Protein AF-0000000084339084 (afdb_homodimer)

pLDDT: mean 93.87, std 9.58, range [22.27, 98.81]

Nearest PDB structures (foldseek):
  3vgl-assembly1_A  TM=8.978E-01  e=2.392E-38  Streptomyces griseus subsp. griseus NBRC 13350
  3vov-assembly1_B  TM=8.799E-01  e=1.627E-32  Thermus thermophilus HB8
  3vov-assembly1_C  TM=9.005E-01  e=4.312E-31  Thermus thermophilus HB8
  3vov-assembly1_D  TM=8.771E-01  e=3.833E-30  Thermus thermophilus HB8
  3eo3-assembly3_A  TM=8.475E-01  e=2.104E-26  Homo sapiens

InterPro domains:
  IPR000600 ROK family [PF00480] (12-317)
  IPR000600 ROK family [PTHR18964] (9-315)
  IPR043129 ATPase, nucleotide binding domain [SSF53067] (11-317)
  IPR049874 ROK, conserved site [PS01125] (138-165)

Secondary structure (DSSP, 8-state):
---------EEEEEEE-SSEEEEEEEETT--EEEEEEEEPPSS--HHHHHHHHHHHHHHHHHH-TT--EEEEEESSEEETTTTEEEE-TTS--EEEEHHHHHHHHHSS-EEEEEHHHHHHHHHHHHSS--SSEEEEEESSSEEEEEEETTEEE--SSS----GGGSBS-TTSPBPTTS-BSBHHHHHSHHHHHHHHHHHHHH-TTSHHHHHHHHHSS--HHHHHHHHHTT-HHHHHHHHHHHHHHHHHHHHHHHHH--SEEEEESGGGGGTHHHHHHHHHHHHHT-SSHHHH----EEE-SSGGGHHHHHHHHHHHH--/---------EEEEEEE-SSEEEEEEEETT--EEEEEEEEPPSS--HHHHHHHHHHHHHHHHHH-TT--EEEEEESSEEETTTTEEEE-TTS--EEEEHHHHHHHHHSS-EEEEEHHHHHHHHHHHHSS--SSEEEEEESSSEEEEEEETTEEE--SSS----GGGSBS-TTSPBPTTS-BSBHHHHHSHHHHHHHHHHHHHH-TTSHHHHHHHHHSS--HHHHHHHHHTT-HHHHHHHHHHHHHHHHHHHHHHHHH--SEEEEESGGGGGTHHHHHHHHHHHHHT-SSHHHH----EEE-SSGGGHHHHHHHHHHHH--

Solvent-accessible surface area (backbone atoms only — not comparable to full-atom values): 30555 Å² total; per-residue (Å²): 132,79,73,78,75,76,69,78,59,32,12,34,2,28,24,44,49,86,62,39,31,38,35,25,37,21,35,83,83,60,50,73,77,45,74,51,73,45,74,37,56,90,74,44,32,61,68,56,47,47,52,52,50,49,50,51,50,51,56,50,35,71,77,38,71,75,50,59,24,31,8,32,6,30,68,48,39,23,34,42,83,68,10,24,36,46,35,31,97,92,46,66,41,57,66,35,52,51,23,58,52,51,22,70,72,67,74,35,58,52,39,36,41,28,25,36,40,19,23,31,46,29,41,37,72,70,41,72,83,37,48,29,31,36,30,37,29,27,28,71,44,36,41,26,12,38,29,53,82,74,33,76,52,31,43,85,47,24,64,20,35,39,54,23,50,24,42,38,20,73,85,44,52,72,25,97,85,72,34,39,8,20,36,22,37,50,36,11,34,51,26,44,11,51,54,45,41,54,49,17,68,78,34,64,84,35,67,54,25,48,51,13,62,75,69,72,54,56,36,39,65,43,39,54,53,30,36,76,71,66,34,63,68,37,46,50,52,33,39,53,29,10,30,44,41,5,43,50,48,14,23,51,42,25,33,45,41,36,66,29,37,31,33,28,44,70,56,46,78,58,39,59,55,33,50,46,35,14,52,54,30,20,59,64,44,37,66,59,40,86,80,69,48,72,60,50,76,43,74,50,85,52,60,90,48,18,25,23,42,8,7,10,50,53,25,70,65,58,132,132,80,72,79,74,77,70,78,59,32,12,33,2,28,2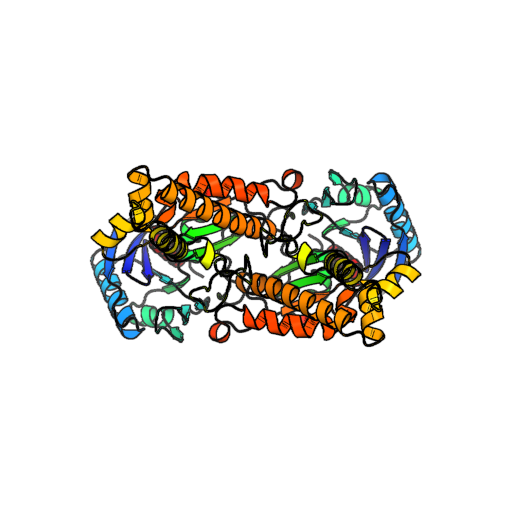3,43,49,86,61,38,31,36,36,27,36,22,34,84,84,61,49,73,77,46,74,50,74,44,74,37,56,88,73,45,33,60,68,58,48,47,53,51,51,50,50,50,48,50,57,49,33,72,77,39,72,76,48,60,22,30,8,32,6,30,67,48,39,22,33,43,83,68,10,24,35,46,37,28,95,93,46,65,40,56,66,34,52,52,24,60,52,48,23,70,72,68,74,35,59,52,38,38,41,28,25,36,41,20,23,31,46,29,41,37,72,69,41,72,83,39,46,28,30,36,28,38,28,27,26,71,43,37,41,24,11,38,30,54,80,76,33,76,52,31,44,85,48,25,64,19,35,40,54,23,49,25,40,39,22,73,85,43,52,70,25,96,84,71,35,39,10,19,38,22,36,49,37,11,34,50,26,46,10,52,54,45,42,53,51,17,68,77,33,63,83,36,66,55,26,47,51,12,61,75,70,71,54,56,37,40,64,42,38,54,52,30,37,75,71,66,34,63,68,37,46,50,51,33,38,54,30,9,30,44,41,6,43,51,49,15,24,52,41,27,32,44,41,38,68,30,36,32,35,29,43,70,56,46,77,57,40,60,56,34,50,46,34,14,52,54,29,20,58,65,45,38,66,59,40,87,78,69,48,74,60,49,77,42,73,49,85,53,60,90,48,18,25,23,41,9,6,9,50,53,25,69,65,59,132

Foldseek 3Di:
DPPPPPPFAWAKFWEADPFKIKIFIAGLLLDTDDMDMDTQDPQNELVRVLVVVLVRVVVRCVVPVRHAWYFYAYAAQAWPFQRFRDDHLPHDYHRRRNQVVVCVSPVHHYGYAHLQALLVLLCCPNNPPWQWEKEWEAEQFIAIWTHHRSHTDQPPTNRDRRLQADAPDQVAPADSVGGHRGLRCFQHQQVLQVVLVVVCVVPVPDQQNVLCVVVVGRTSVSLVVCVVVPGVVSLVSLLRNLLSLLLSVQVVCQVRVTQAYEYAYDCCVVPCSRPVSSVVNVVVSHDPCVVSNGHYYYYGDQHPCSRRSSRGNVTVVPD/DPPPPPPFAWAKFWEADPFKIKIFIAGLLLDTDDIDMDTQDPQNELVSVLVVVLVRVVVRCVVPVRHAWYFYAYAAQAWPFQRFRDDHLPHDYHRRRNQVVVCVSPVHHYGYAHLQALLVLLCCPNNPPWQWEKEWEAEQFIAIWTHHRSHTDQPPTNRDRRLQADAPDQVAPADSVGGHRGLRCFQHQQVLQVVLVVVCVVPVPDQQNVLCVVVVGRTSVSLVVCVVVPGPSSLVSLLRNLLSLLLSVQVVCQVRVTQAYEYAYDCCVVPCSRPVSSVVNVVVSHDPCVVSNGHYYYYGDQHPCSRRSSRGNVTVVPD

Structure (mmCIF, N/CA/C/O backbone):
data_AF-0000000084339084-model_v1
#
loop_
_entity.id
_entity.type
_entity.pdbx_description
1 polymer Glucokinase
#
loop_
_atom_site.group_PDB
_atom_site.id
_atom_site.type_symbol
_atom_site.label_atom_id
_atom_site.label_alt_id
_atom_site.label_comp_id
_atom_site.label_asym_id
_atom_site.label_entity_id
_atom_site.label_seq_id
_atom_site.pdbx_PDB_ins_code
_atom_site.Cartn_x
_atom_site.Cartn_y
_atom_site.Cartn_z
_atom_site.occupancy
_atom_site.B_iso_or_equiv
_atom_site.auth_seq_id
_atom_site.auth_comp_id
_atom_site.auth_asym_id
_atom_site.auth_atom_id
_atom_site.pdbx_PDB_model_num
ATOM 1 N N . MET A 1 1 ? 46.062 -20.516 -27.281 1 22.52 1 MET A N 1
ATOM 2 C CA . MET A 1 1 ? 44.844 -21.203 -26.812 1 22.52 1 MET A CA 1
ATOM 3 C C . MET A 1 1 ? 43.875 -20.203 -26.203 1 22.52 1 MET A C 1
ATOM 5 O O . MET A 1 1 ? 44.125 -19.656 -25.141 1 22.52 1 MET A O 1
ATOM 9 N N . ALA A 1 2 ? 43.25 -19.312 -26.969 1 34.19 2 ALA A N 1
ATOM 10 C CA . ALA A 1 2 ? 42.188 -18.375 -26.656 1 34.19 2 ALA A CA 1
ATOM 11 C C . ALA A 1 2 ? 41.125 -19.031 -25.75 1 34.19 2 ALA A C 1
ATOM 13 O O . ALA A 1 2 ? 40.719 -20.156 -26 1 34.19 2 ALA A O 1
ATOM 14 N N . GLY A 1 3 ? 41.125 -18.734 -24.516 1 35.19 3 GLY A N 1
ATOM 15 C CA . GLY A 1 3 ? 40.25 -19.266 -23.469 1 35.19 3 GLY A CA 1
ATOM 16 C C . GLY A 1 3 ? 38.844 -19.547 -23.938 1 35.19 3 GLY A C 1
ATOM 17 O O . GLY A 1 3 ? 38.25 -18.75 -24.672 1 35.19 3 GLY A O 1
ATOM 18 N N . ALA A 1 4 ? 38.375 -20.766 -24.078 1 39.09 4 ALA A N 1
ATOM 19 C CA . ALA A 1 4 ? 37 -21.094 -24.484 1 39.09 4 ALA A CA 1
ATOM 20 C C . ALA A 1 4 ? 36 -20.125 -23.875 1 39.09 4 ALA A C 1
ATOM 22 O O . ALA A 1 4 ? 36 -19.891 -22.656 1 39.09 4 ALA A O 1
ATOM 23 N N . ALA A 1 5 ? 35.438 -19.156 -24.484 1 48.81 5 ALA A N 1
ATOM 24 C CA . ALA A 1 5 ? 34.469 -18.141 -24.141 1 48.81 5 ALA A CA 1
ATOM 25 C C . ALA A 1 5 ? 33.375 -18.703 -23.234 1 48.81 5 ALA A C 1
ATOM 27 O O . ALA A 1 5 ? 32.656 -19.625 -23.625 1 48.81 5 ALA A O 1
ATOM 28 N N . ALA A 1 6 ? 33.5 -18.875 -21.938 1 58.94 6 ALA A N 1
ATOM 29 C CA . ALA A 1 6 ? 32.562 -19.375 -20.938 1 58.94 6 ALA A CA 1
ATOM 30 C C . ALA A 1 6 ? 31.125 -19.062 -21.344 1 58.94 6 ALA A C 1
ATOM 32 O O . ALA A 1 6 ? 30.828 -17.953 -21.766 1 58.94 6 ALA A O 1
ATOM 33 N N . GLY A 1 7 ? 30.328 -20.141 -21.875 1 73.69 7 GLY A N 1
ATOM 34 C CA . GLY A 1 7 ? 28.922 -19.953 -22.219 1 73.69 7 GLY A CA 1
ATOM 35 C C . GLY A 1 7 ? 28.188 -19.094 -21.219 1 73.69 7 GLY A C 1
ATOM 36 O O . GLY A 1 7 ? 28.75 -18.688 -20.188 1 73.69 7 GLY A O 1
ATOM 37 N N . PRO A 1 8 ? 26.922 -18.609 -21.578 1 86.81 8 PRO A N 1
ATOM 38 C CA . PRO A 1 8 ? 26.156 -17.812 -20.625 1 86.81 8 PRO A CA 1
ATOM 39 C C . PRO A 1 8 ? 25.938 -18.516 -19.297 1 86.81 8 PRO A C 1
ATOM 41 O O . PRO A 1 8 ? 25.812 -19.75 -19.25 1 86.81 8 PRO A O 1
ATOM 44 N N . ARG A 1 9 ? 26.109 -17.766 -18.281 1 94.88 9 ARG A N 1
ATOM 45 C CA . ARG A 1 9 ? 25.828 -18.328 -16.969 1 94.88 9 ARG A CA 1
ATOM 46 C C . ARG A 1 9 ? 24.391 -18.859 -16.891 1 94.88 9 ARG A C 1
ATOM 48 O O . ARG A 1 9 ? 23.469 -18.25 -17.453 1 94.88 9 ARG A O 1
ATOM 55 N N . THR A 1 10 ? 24.25 -20.016 -16.328 1 98.12 10 THR A N 1
ATOM 56 C CA . THR A 1 10 ? 22.938 -20.641 -16.203 1 98.12 10 THR A CA 1
ATOM 57 C C . THR A 1 10 ? 22.641 -20.984 -14.75 1 98.12 10 THR A C 1
ATOM 59 O O . THR A 1 10 ? 23.562 -21.203 -13.961 1 98.12 10 THR A O 1
ATOM 62 N N . ALA A 1 11 ? 21.359 -20.969 -14.414 1 98.69 11 ALA A N 1
ATOM 63 C CA . ALA A 1 11 ? 20.875 -21.359 -13.102 1 98.69 11 ALA A CA 1
ATOM 64 C C . ALA A 1 11 ? 19.594 -22.188 -13.211 1 98.69 11 ALA A C 1
ATOM 66 O O . ALA A 1 11 ? 18.938 -22.188 -14.25 1 98.69 11 ALA A O 1
ATOM 67 N N . ILE A 1 12 ? 19.344 -22.953 -12.219 1 98.75 12 ILE A N 1
ATOM 68 C CA . ILE A 1 12 ? 18.047 -23.625 -12.086 1 98.75 12 ILE A CA 1
ATOM 69 C C . ILE A 1 12 ? 17.078 -22.734 -11.328 1 98.75 12 ILE A C 1
ATOM 71 O O . ILE A 1 12 ? 17.406 -22.234 -10.25 1 98.75 12 ILE A O 1
ATOM 75 N N . GLY A 1 13 ? 15.961 -22.406 -11.953 1 98.75 13 GLY A N 1
ATOM 76 C CA . GLY A 1 13 ? 14.836 -21.781 -11.266 1 98.75 13 GLY A CA 1
ATOM 77 C C . GLY A 1 13 ? 13.742 -22.766 -10.898 1 98.75 13 GLY A C 1
ATOM 78 O O . GLY A 1 13 ? 13.258 -23.516 -11.75 1 98.75 13 GLY A O 1
ATOM 79 N N . LEU A 1 14 ? 13.398 -22.781 -9.609 1 98.5 14 LEU A N 1
ATOM 80 C CA . LEU A 1 14 ? 12.344 -23.656 -9.102 1 98.5 14 LEU A CA 1
ATOM 81 C C . LEU A 1 14 ? 11.125 -22.844 -8.688 1 98.5 14 LEU A C 1
ATOM 83 O O . LEU A 1 14 ? 11.25 -21.844 -7.98 1 98.5 14 LEU A O 1
ATOM 87 N N . ASP A 1 15 ? 10 -23.156 -9.133 1 96.69 15 ASP A N 1
ATOM 88 C CA . ASP A 1 15 ? 8.703 -22.594 -8.758 1 96.69 15 ASP A CA 1
ATOM 89 C C . ASP A 1 15 ? 7.906 -23.578 -7.902 1 96.69 15 ASP A C 1
ATOM 91 O O . ASP A 1 15 ? 7.367 -24.562 -8.422 1 96.69 15 ASP A O 1
ATOM 95 N N . VAL A 1 16 ? 7.852 -23.281 -6.656 1 92.88 16 VAL A N 1
ATOM 96 C CA . VAL A 1 16 ? 7.195 -24.172 -5.699 1 92.88 16 VAL A CA 1
ATOM 97 C C . VAL A 1 16 ? 5.762 -23.703 -5.457 1 92.88 16 VAL A C 1
ATOM 99 O O . VAL A 1 16 ? 5.516 -22.859 -4.594 1 92.88 16 VAL A O 1
ATOM 102 N N . GLY A 1 17 ? 4.84 -24.281 -6.203 1 83.94 17 GLY A N 1
ATOM 103 C CA . GLY A 1 17 ? 3.432 -23.953 -6.051 1 83.94 17 GLY A CA 1
ATOM 104 C C . GLY A 1 17 ? 2.684 -24.922 -5.156 1 83.94 17 GLY A C 1
ATOM 105 O O . GLY A 1 17 ? 3.268 -25.875 -4.645 1 83.94 17 GLY A O 1
ATOM 106 N N . GLY A 1 18 ? 1.461 -24.641 -4.934 1 76.5 18 GLY A N 1
ATOM 107 C CA . GLY A 1 18 ? 0.622 -25.5 -4.113 1 76.5 18 GLY A CA 1
ATOM 108 C C . GLY A 1 18 ? 0.282 -26.812 -4.785 1 76.5 18 GLY A C 1
ATOM 109 O O . GLY A 1 18 ? 0.218 -27.859 -4.125 1 76.5 18 GLY A O 1
ATOM 110 N N . THR A 1 19 ? 0.171 -26.781 -6.086 1 75.81 19 THR A N 1
ATOM 111 C CA . THR A 1 19 ? -0.306 -27.953 -6.809 1 75.81 19 THR A CA 1
ATOM 112 C C . THR A 1 19 ? 0.83 -28.609 -7.594 1 75.81 19 THR A C 1
ATOM 114 O O . THR A 1 19 ? 0.907 -29.828 -7.68 1 75.81 19 THR A O 1
ATOM 117 N N . LYS A 1 20 ? 1.66 -27.828 -8.125 1 86.75 20 LYS A N 1
ATOM 118 C CA . LYS A 1 20 ? 2.762 -28.344 -8.93 1 86.75 20 LYS A CA 1
ATOM 119 C C . LYS A 1 20 ? 4.07 -27.641 -8.586 1 86.75 20 LYS A C 1
ATOM 121 O O . LYS A 1 20 ? 4.062 -26.5 -8.102 1 86.75 20 LYS A O 1
ATOM 126 N N . ILE A 1 21 ? 5.078 -28.344 -8.836 1 93.75 21 ILE A N 1
ATOM 127 C CA . ILE A 1 21 ? 6.434 -27.812 -8.711 1 93.75 21 ILE A CA 1
ATOM 128 C C . ILE A 1 21 ? 7.145 -27.906 -10.062 1 93.75 21 ILE A C 1
ATOM 130 O O . ILE A 1 21 ? 7.141 -28.969 -10.695 1 93.75 21 ILE A O 1
ATOM 134 N N . ALA A 1 22 ? 7.641 -26.75 -10.5 1 96.69 22 ALA A N 1
ATOM 135 C CA . ALA A 1 22 ? 8.32 -26.719 -11.789 1 96.69 22 ALA A CA 1
ATOM 136 C C . ALA A 1 22 ? 9.758 -26.234 -11.641 1 96.69 22 ALA A C 1
ATOM 138 O O . ALA A 1 22 ? 10.062 -25.406 -10.773 1 96.69 22 ALA A O 1
ATOM 139 N N . GLY A 1 23 ? 10.609 -26.797 -12.438 1 98.19 23 GLY A N 1
ATOM 140 C CA . GLY A 1 23 ? 12 -26.375 -12.539 1 98.19 23 GLY A CA 1
ATOM 141 C C . GLY A 1 23 ? 12.453 -26.125 -13.961 1 98.19 23 GLY A C 1
ATOM 142 O O . GLY A 1 23 ? 11.961 -26.781 -14.898 1 98.19 23 GLY A O 1
ATOM 143 N N . ALA A 1 24 ? 13.398 -25.203 -14.07 1 98.69 24 ALA A N 1
ATOM 144 C CA . ALA A 1 24 ? 13.938 -24.906 -15.398 1 98.69 24 ALA A CA 1
ATOM 145 C C . ALA A 1 24 ? 15.398 -24.484 -15.32 1 98.69 24 ALA A C 1
ATOM 147 O O . ALA A 1 24 ? 15.82 -23.891 -14.32 1 98.69 24 ALA A O 1
ATOM 148 N N . VAL A 1 25 ? 16.125 -24.891 -16.312 1 98.75 25 VAL A N 1
ATOM 149 C CA . VAL A 1 25 ? 17.438 -24.281 -16.531 1 98.75 25 VAL A CA 1
ATOM 150 C C . VAL A 1 25 ? 17.281 -23.016 -17.359 1 98.75 25 VAL A C 1
ATOM 152 O O . VAL A 1 25 ? 16.719 -23.047 -18.453 1 98.75 25 VAL A O 1
ATOM 155 N N . VAL A 1 26 ? 17.734 -21.938 -16.766 1 98.5 26 VAL A N 1
ATOM 156 C CA . VAL A 1 26 ? 17.547 -20.641 -17.406 1 98.5 26 VAL A CA 1
ATOM 157 C C . VAL A 1 26 ? 18.906 -19.938 -17.531 1 98.5 26 VAL A C 1
ATOM 159 O O . VAL A 1 26 ? 19.703 -19.953 -16.609 1 98.5 26 VAL A O 1
ATOM 162 N N . ASP A 1 27 ? 19.156 -19.312 -18.656 1 97.69 27 ASP A N 1
ATOM 163 C CA . ASP A 1 27 ? 20.391 -18.547 -18.797 1 97.69 27 ASP A CA 1
ATOM 164 C C . ASP A 1 27 ? 20.188 -17.078 -18.391 1 97.69 27 ASP A C 1
ATOM 166 O O . ASP A 1 27 ? 19.094 -16.688 -18 1 97.69 27 ASP A O 1
ATOM 170 N N . GLU A 1 28 ? 21.219 -16.266 -18.469 1 95.12 28 GLU A N 1
ATOM 171 C CA . GLU A 1 28 ? 21.219 -14.906 -17.953 1 95.12 28 GLU A CA 1
ATOM 172 C C . GLU A 1 28 ? 20.297 -14.008 -18.766 1 95.12 28 GLU A C 1
ATOM 174 O O . GLU A 1 28 ? 19.953 -12.898 -18.344 1 95.12 28 GLU A O 1
ATOM 179 N N . ASN A 1 29 ? 19.844 -14.492 -19.953 1 94.94 29 ASN A N 1
ATOM 180 C CA . ASN A 1 29 ? 18.953 -13.727 -20.797 1 94.94 29 ASN A CA 1
ATOM 181 C C . ASN A 1 29 ? 17.5 -14.164 -20.625 1 94.94 29 ASN A C 1
ATOM 183 O O . ASN A 1 29 ? 16.594 -13.641 -21.281 1 94.94 29 ASN A O 1
ATOM 187 N N . GLY A 1 30 ? 17.266 -15.133 -19.766 1 96.31 30 GLY A N 1
ATOM 188 C CA . GLY A 1 30 ? 15.922 -15.594 -19.484 1 96.31 30 GLY A CA 1
ATOM 189 C C . GLY A 1 30 ? 15.469 -16.719 -20.391 1 96.31 30 GLY A C 1
ATOM 190 O O . GLY A 1 30 ? 14.305 -17.125 -20.359 1 96.31 30 GLY A O 1
ATOM 191 N N . THR A 1 31 ? 16.406 -17.188 -21.172 1 97 31 THR A N 1
ATOM 192 C CA . THR A 1 31 ? 16.078 -18.281 -22.078 1 97 31 THR A CA 1
ATOM 193 C C . THR A 1 31 ? 15.953 -19.594 -21.312 1 97 31 THR A C 1
ATOM 195 O O . THR A 1 31 ? 16.875 -19.984 -20.594 1 97 31 THR A O 1
ATOM 198 N N . VAL A 1 32 ? 14.906 -20.281 -21.5 1 98 32 VAL A N 1
ATOM 199 C CA . VAL A 1 32 ? 14.695 -21.594 -20.875 1 98 32 VAL A CA 1
ATOM 200 C C . VAL A 1 32 ? 15.344 -22.672 -21.734 1 98 32 VAL A C 1
ATOM 202 O O . VAL A 1 32 ? 15 -22.844 -22.906 1 98 32 VAL A O 1
ATOM 205 N N . LEU A 1 33 ? 16.203 -23.406 -21.141 1 98.06 33 LEU A N 1
ATOM 206 C CA . LEU A 1 33 ? 16.969 -24.422 -21.859 1 98.06 33 LEU A CA 1
ATOM 207 C C . LEU A 1 33 ? 16.406 -25.812 -21.625 1 98.06 33 LEU A C 1
ATOM 209 O O . LEU A 1 33 ? 16.547 -26.703 -22.469 1 98.06 33 LEU A O 1
ATOM 213 N N . ALA A 1 34 ? 15.859 -26.016 -20.531 1 98.31 34 ALA A N 1
ATOM 214 C CA . ALA A 1 34 ? 15.227 -27.266 -20.125 1 98.31 34 ALA A CA 1
ATOM 215 C C . ALA A 1 34 ? 14.188 -27.016 -19.031 1 98.31 34 ALA A C 1
ATOM 217 O O . ALA A 1 34 ? 14.297 -26.047 -18.266 1 98.31 34 ALA A O 1
ATOM 218 N N . GLU A 1 35 ? 13.211 -27.797 -18.969 1 97.81 35 GLU A N 1
ATOM 219 C CA . GLU A 1 35 ? 12.156 -27.656 -17.969 1 97.81 35 GLU A CA 1
ATOM 220 C C . GLU A 1 35 ? 11.633 -29.031 -17.531 1 97.81 35 GLU A C 1
ATOM 222 O O . GLU A 1 35 ? 11.602 -29.969 -18.312 1 97.81 35 GLU A O 1
ATOM 227 N N . ARG A 1 36 ? 11.289 -29.109 -16.297 1 97.19 36 ARG A N 1
ATOM 228 C CA . ARG A 1 36 ? 10.664 -30.281 -15.695 1 97.19 36 ARG A CA 1
ATOM 229 C C . ARG A 1 36 ? 9.578 -29.875 -14.703 1 97.19 36 ARG A C 1
ATOM 231 O O . ARG A 1 36 ? 9.68 -28.812 -14.062 1 97.19 36 ARG A O 1
ATOM 238 N N . THR A 1 37 ? 8.547 -30.688 -14.617 1 95.94 37 THR A N 1
ATOM 239 C CA . THR A 1 37 ? 7.465 -30.438 -13.672 1 95.94 37 THR A CA 1
ATOM 240 C C . THR A 1 37 ? 7.086 -31.703 -12.922 1 95.94 37 THR A C 1
ATOM 242 O O . THR A 1 37 ? 7.09 -32.781 -13.5 1 95.94 37 THR A O 1
ATOM 245 N N . GLU A 1 38 ? 6.785 -31.562 -11.719 1 94.06 38 GLU A N 1
ATOM 246 C CA . GLU A 1 38 ? 6.289 -32.625 -10.859 1 94.06 38 GLU A CA 1
ATOM 247 C C . GLU A 1 38 ? 5.098 -32.156 -10.023 1 94.06 38 GLU A C 1
ATOM 249 O O . GLU A 1 38 ? 4.996 -30.984 -9.68 1 94.06 38 GLU A O 1
ATOM 254 N N . PRO A 1 39 ? 4.191 -33.125 -9.727 1 89.06 39 PRO A N 1
ATOM 255 C CA . PRO A 1 39 ? 3.105 -32.719 -8.82 1 89.06 39 PRO A CA 1
ATOM 256 C C . PRO A 1 39 ? 3.594 -32.438 -7.402 1 89.06 39 PRO A C 1
ATOM 258 O O . PRO A 1 39 ? 4.52 -33.094 -6.914 1 89.06 39 PRO A O 1
ATOM 261 N N . THR A 1 40 ? 3.029 -31.375 -6.855 1 83.38 40 THR A N 1
ATOM 262 C CA . THR A 1 40 ? 3.283 -31.188 -5.43 1 83.38 40 THR A CA 1
ATOM 263 C C . THR A 1 40 ? 2.701 -32.344 -4.617 1 83.38 40 THR A C 1
ATOM 265 O O . THR A 1 40 ? 1.562 -32.75 -4.844 1 83.38 40 THR A O 1
ATOM 268 N N . PRO A 1 41 ? 3.471 -32.875 -3.742 1 81.81 41 PRO A N 1
ATOM 269 C CA . PRO A 1 41 ? 2.961 -34 -2.949 1 81.81 41 PRO A CA 1
ATOM 270 C C . PRO A 1 41 ? 1.726 -33.625 -2.131 1 81.81 41 PRO A C 1
ATOM 272 O O . PRO A 1 41 ? 1.571 -32.469 -1.725 1 81.81 41 PRO A O 1
ATOM 275 N N . ALA A 1 42 ? 0.798 -34.594 -1.951 1 72.38 42 ALA A N 1
ATOM 276 C CA . ALA A 1 42 ? -0.447 -34.406 -1.21 1 72.38 42 ALA A CA 1
ATOM 277 C C . ALA A 1 42 ? -0.171 -34 0.231 1 72.38 42 ALA A C 1
ATOM 279 O O . ALA A 1 42 ? -0.838 -33.125 0.764 1 72.38 42 ALA A O 1
ATOM 280 N N . GLU A 1 43 ? 0.745 -34.812 0.844 1 68.62 43 GLU A N 1
ATOM 281 C CA . GLU A 1 43 ? 1.201 -34.406 2.168 1 68.62 43 GLU A CA 1
ATOM 282 C C . GLU A 1 43 ? 2.309 -33.344 2.07 1 68.62 43 GLU A C 1
ATOM 284 O O . GLU A 1 43 ? 3.494 -33.688 2.086 1 68.62 43 GLU A O 1
ATOM 289 N N . SER A 1 44 ? 1.963 -32.125 1.738 1 65.88 44 SER A N 1
ATOM 290 C CA . SER A 1 44 ? 2.918 -31.078 1.405 1 65.88 44 SER A CA 1
ATOM 291 C C . SER A 1 44 ? 3.643 -30.578 2.648 1 65.88 44 SER A C 1
ATOM 293 O O . SER A 1 44 ? 3.322 -29.516 3.172 1 65.88 44 SER A O 1
ATOM 295 N N . ASP A 1 45 ? 4.574 -31.484 3.086 1 81.12 45 ASP A N 1
ATOM 296 C CA . ASP A 1 45 ? 5.484 -31.031 4.133 1 81.12 45 ASP A CA 1
ATOM 297 C C . ASP A 1 45 ? 6.891 -30.812 3.584 1 81.12 45 ASP A C 1
ATOM 299 O O . ASP A 1 45 ? 7.16 -31.109 2.42 1 81.12 45 ASP A O 1
ATOM 303 N N . ALA A 1 46 ? 7.711 -30.297 4.398 1 86.81 46 ALA A N 1
ATOM 304 C CA . ALA A 1 46 ? 9.047 -29.859 4.008 1 86.81 46 ALA A CA 1
ATOM 305 C C . ALA A 1 46 ? 9.875 -31.031 3.479 1 86.81 46 ALA A C 1
ATOM 307 O O . ALA A 1 46 ? 10.609 -30.875 2.496 1 86.81 46 ALA A O 1
ATOM 308 N N . VAL A 1 47 ? 9.758 -32.156 4.066 1 88.19 47 VAL A N 1
ATOM 309 C CA . VAL A 1 47 ? 10.562 -33.344 3.699 1 88.19 47 VAL A CA 1
ATOM 310 C C . VAL A 1 47 ? 10.164 -33.812 2.305 1 88.19 47 VAL A C 1
ATOM 312 O O . VAL A 1 47 ? 11.023 -34 1.437 1 88.19 47 VAL A O 1
ATOM 315 N N . ALA A 1 48 ? 8.867 -33.938 2.148 1 89.94 48 ALA A N 1
ATOM 316 C CA . ALA A 1 48 ? 8.352 -34.438 0.879 1 89.94 48 ALA A CA 1
ATOM 317 C C . ALA A 1 48 ? 8.672 -33.5 -0.264 1 89.94 48 ALA A C 1
ATOM 319 O O . ALA A 1 48 ? 9.055 -33.938 -1.354 1 89.94 48 ALA A O 1
ATOM 320 N N . VAL A 1 49 ? 8.523 -32.25 -0.046 1 91.56 49 VAL A N 1
ATOM 321 C CA . VAL A 1 49 ? 8.75 -31.281 -1.104 1 91.56 49 VAL A CA 1
ATOM 322 C C . VAL A 1 49 ? 10.25 -31.172 -1.391 1 91.56 49 VAL A C 1
ATOM 324 O O . VAL A 1 49 ? 10.656 -31.016 -2.545 1 91.56 49 VAL A O 1
ATOM 327 N N . THR A 1 50 ? 11.047 -31.297 -0.366 1 93.25 50 THR A N 1
ATOM 328 C CA . THR A 1 50 ? 12.492 -31.266 -0.562 1 93.25 50 THR A CA 1
ATOM 329 C C . THR A 1 50 ? 12.938 -32.406 -1.474 1 93.25 50 THR A C 1
ATOM 331 O O . THR A 1 50 ? 13.805 -32.219 -2.332 1 93.25 50 THR A O 1
ATOM 334 N N . ALA A 1 51 ? 12.359 -33.531 -1.256 1 93.69 51 ALA A N 1
ATOM 335 C CA . ALA A 1 51 ? 12.695 -34.656 -2.094 1 93.69 51 ALA A CA 1
ATOM 336 C C . ALA A 1 51 ? 12.352 -34.406 -3.557 1 93.69 51 ALA A C 1
ATOM 338 O O . ALA A 1 51 ? 13.094 -34.781 -4.457 1 93.69 51 ALA A O 1
ATOM 339 N N . VAL A 1 52 ? 11.227 -33.781 -3.752 1 95.12 52 VAL A N 1
ATOM 340 C CA . VAL A 1 52 ? 10.82 -33.406 -5.105 1 95.12 52 VAL A CA 1
ATOM 341 C C . VAL A 1 52 ? 11.812 -32.438 -5.703 1 95.12 52 VAL A C 1
ATOM 343 O O . VAL A 1 52 ? 12.234 -32.562 -6.852 1 95.12 52 VAL A O 1
ATOM 346 N N . LEU A 1 53 ? 12.188 -31.422 -4.918 1 96.75 53 LEU A N 1
ATOM 347 C CA . LEU A 1 53 ? 13.141 -30.422 -5.379 1 96.75 53 LEU A CA 1
ATOM 348 C C . LEU A 1 53 ? 14.477 -31.078 -5.742 1 96.75 53 LEU A C 1
ATOM 350 O O . LEU A 1 53 ? 15.062 -30.75 -6.777 1 96.75 53 LEU A O 1
ATOM 354 N N . GLU A 1 54 ? 14.883 -31.969 -4.926 1 96.38 54 GLU A N 1
ATOM 355 C CA . GLU A 1 54 ? 16.141 -32.688 -5.164 1 96.38 54 GLU A CA 1
ATOM 356 C C . GLU A 1 54 ? 16.094 -33.438 -6.48 1 96.38 54 GLU A C 1
ATOM 358 O O . GLU A 1 54 ? 17.047 -33.406 -7.262 1 96.38 54 GLU A O 1
ATOM 363 N N . ARG A 1 55 ? 15.016 -34.094 -6.688 1 96.94 55 ARG A N 1
ATOM 364 C CA . ARG A 1 55 ? 14.875 -34.875 -7.918 1 96.94 55 ARG A CA 1
ATOM 365 C C . ARG A 1 55 ? 14.906 -33.969 -9.141 1 96.94 55 ARG A C 1
ATOM 367 O O . ARG A 1 55 ? 15.578 -34.25 -10.133 1 96.94 55 ARG A O 1
ATOM 374 N N . LEU A 1 56 ? 14.18 -32.906 -9.016 1 97.94 56 LEU A N 1
ATOM 375 C CA . LEU A 1 56 ? 14.141 -31.953 -10.133 1 97.94 56 LEU A CA 1
ATOM 376 C C . LEU A 1 56 ? 15.523 -31.391 -10.422 1 97.94 56 LEU A C 1
ATOM 378 O O . LEU A 1 56 ? 15.945 -31.312 -11.578 1 97.94 56 LEU A O 1
ATOM 382 N N . ILE A 1 57 ? 16.219 -31.047 -9.391 1 98.38 57 ILE A N 1
ATOM 383 C CA . ILE A 1 57 ? 17.547 -30.469 -9.516 1 98.38 57 ILE A CA 1
ATOM 384 C C . ILE A 1 57 ? 18.5 -31.5 -10.141 1 98.38 57 ILE A C 1
ATOM 386 O O . ILE A 1 57 ? 19.25 -31.172 -11.062 1 98.38 57 ILE A O 1
ATOM 390 N N . GLU A 1 58 ? 18.438 -32.688 -9.664 1 97.62 58 GLU A N 1
ATOM 391 C CA . GLU A 1 58 ? 19.312 -33.75 -10.172 1 97.62 58 GLU A CA 1
ATOM 392 C C . GLU A 1 58 ? 19.062 -34 -11.656 1 97.62 58 GLU A C 1
ATOM 394 O O . GLU A 1 58 ? 20.016 -34.125 -12.438 1 97.62 58 GLU A O 1
ATOM 399 N N . GLN A 1 59 ? 17.828 -34.062 -12.023 1 98.06 59 GLN A N 1
ATOM 400 C CA . GLN A 1 59 ? 17.484 -34.281 -13.414 1 98.06 59 GLN A CA 1
ATOM 401 C C . GLN A 1 59 ? 17.984 -33.156 -14.305 1 98.06 59 GLN A C 1
ATOM 403 O O . GLN A 1 59 ? 18.562 -33.406 -15.367 1 98.06 59 GLN A O 1
ATOM 408 N N . LEU A 1 60 ? 17.781 -31.984 -13.867 1 98.5 60 LEU A N 1
ATOM 409 C CA . LEU A 1 60 ? 18.172 -30.828 -14.656 1 98.5 60 LEU A CA 1
ATOM 410 C C . LEU A 1 60 ? 19.688 -30.688 -14.727 1 98.5 60 LEU A C 1
ATOM 412 O O . LEU A 1 60 ? 20.234 -30.359 -15.773 1 98.5 60 LEU A O 1
ATOM 416 N N . ARG A 1 61 ? 20.328 -31 -13.648 1 97.25 61 ARG A N 1
ATOM 417 C CA . ARG A 1 61 ? 21.797 -30.922 -13.617 1 97.25 61 ARG A CA 1
ATOM 418 C C . ARG A 1 61 ? 22.422 -32.031 -14.461 1 97.25 61 ARG A C 1
ATOM 420 O O . ARG A 1 61 ? 23.516 -31.844 -15.016 1 97.25 61 ARG A O 1
ATOM 427 N N . ALA A 1 62 ? 21.766 -33.125 -14.523 1 97.25 62 ALA A N 1
ATOM 428 C CA . ALA A 1 62 ? 22.25 -34.219 -15.375 1 97.25 62 ALA A CA 1
ATOM 429 C C . ALA A 1 62 ? 22.312 -33.781 -16.828 1 97.25 62 ALA A C 1
ATOM 431 O O . ALA A 1 62 ? 23.234 -34.156 -17.562 1 97.25 62 ALA A O 1
ATOM 432 N N . GLU A 1 63 ? 21.391 -32.969 -17.188 1 97.12 63 GLU A N 1
ATOM 433 C CA . GLU A 1 63 ? 21.312 -32.469 -18.562 1 97.12 63 GLU A CA 1
ATOM 434 C C . GLU A 1 63 ? 22.188 -31.234 -18.734 1 97.12 63 GLU A C 1
ATOM 436 O O . GLU A 1 63 ? 22.719 -31 -19.828 1 97.12 63 GLU A O 1
ATOM 441 N N . HIS A 1 64 ? 22.266 -30.531 -17.656 1 97.69 64 HIS A N 1
ATOM 442 C CA . HIS A 1 64 ? 23 -29.266 -17.672 1 97.69 64 HIS A CA 1
ATOM 443 C C . HIS A 1 64 ? 23.938 -29.156 -16.484 1 97.69 64 HIS A C 1
ATOM 445 O O . HIS A 1 64 ? 23.688 -28.359 -15.57 1 97.69 64 HIS A O 1
ATOM 451 N N . PRO A 1 65 ? 25.062 -29.797 -16.578 1 96.38 65 PRO A N 1
ATOM 452 C CA . PRO A 1 65 ? 25.984 -29.797 -15.438 1 96.38 65 PRO A CA 1
ATOM 453 C C . PRO A 1 65 ? 26.641 -28.453 -15.195 1 96.38 65 PRO A C 1
ATOM 455 O O . PRO A 1 65 ? 27.234 -28.234 -14.141 1 96.38 65 PRO A O 1
ATOM 458 N N . GLU A 1 66 ? 26.5 -27.5 -16.109 1 95.62 66 GLU A N 1
ATOM 459 C CA . GLU A 1 66 ? 27.172 -26.203 -16.031 1 95.62 66 GLU A CA 1
ATOM 460 C C . GLU A 1 66 ? 26.406 -25.234 -15.141 1 95.62 66 GLU A C 1
ATOM 462 O O . GLU A 1 66 ? 26.906 -24.141 -14.836 1 95.62 66 GLU A O 1
ATOM 467 N N . VAL A 1 67 ? 25.25 -25.625 -14.703 1 97.62 67 VAL A N 1
ATOM 468 C CA . VAL A 1 67 ? 24.453 -24.734 -13.875 1 97.62 67 VAL A CA 1
ATOM 469 C C . VAL A 1 67 ? 25.25 -24.312 -12.641 1 97.62 67 VAL A C 1
ATOM 471 O O . VAL A 1 67 ? 25.922 -25.141 -12.023 1 97.62 67 VAL A O 1
ATOM 474 N N . SER A 1 68 ? 25.125 -23 -12.281 1 96.81 68 SER A N 1
ATOM 475 C CA . SER A 1 68 ? 26.031 -22.5 -11.258 1 96.81 68 SER A CA 1
ATOM 476 C C . SER A 1 68 ? 25.281 -22.047 -10.008 1 96.81 68 SER A C 1
ATOM 478 O O . SER A 1 68 ? 25.875 -21.812 -8.961 1 96.81 68 SER A O 1
ATOM 480 N N . ALA A 1 69 ? 24.031 -21.984 -10.078 1 98.44 69 ALA A N 1
ATOM 481 C CA . ALA A 1 69 ? 23.234 -21.5 -8.953 1 98.44 69 ALA A CA 1
ATOM 482 C C . ALA A 1 69 ? 21.797 -22.016 -9.039 1 98.44 69 ALA A C 1
ATOM 484 O O . ALA A 1 69 ? 21.375 -22.516 -10.086 1 98.44 69 ALA A O 1
ATOM 485 N N . ILE A 1 70 ? 21.062 -21.906 -7.945 1 98.69 70 ILE A N 1
ATOM 486 C CA . ILE A 1 70 ? 19.672 -22.344 -7.855 1 98.69 70 ILE A CA 1
ATOM 487 C C . ILE A 1 70 ? 18.828 -21.234 -7.227 1 98.69 70 ILE A C 1
ATOM 489 O O . ILE A 1 70 ? 19.203 -20.656 -6.207 1 98.69 70 ILE A O 1
ATOM 493 N N . GLY A 1 71 ? 17.781 -20.875 -7.875 1 98.69 71 GLY A N 1
ATOM 494 C CA . GLY A 1 71 ? 16.781 -19.984 -7.316 1 98.69 71 GLY A CA 1
ATOM 495 C C . GLY A 1 71 ? 15.445 -20.656 -7.059 1 98.69 71 GLY A C 1
ATOM 496 O O . GLY A 1 71 ? 15.039 -21.547 -7.816 1 98.69 71 GLY A O 1
ATOM 497 N N . VAL A 1 72 ? 14.797 -20.234 -6.027 1 98.44 72 VAL A N 1
ATOM 498 C CA . VAL A 1 72 ? 13.508 -20.812 -5.664 1 98.44 72 VAL A CA 1
ATOM 499 C C . VAL A 1 72 ? 12.477 -19.703 -5.461 1 98.44 72 VAL A C 1
ATOM 501 O O . VAL A 1 72 ? 12.719 -18.766 -4.711 1 98.44 72 VAL A O 1
ATOM 504 N N . GLY A 1 73 ? 11.414 -19.719 -6.18 1 97.25 73 GLY A N 1
ATOM 505 C CA . GLY A 1 73 ? 10.195 -18.984 -5.871 1 97.25 73 GLY A CA 1
ATOM 506 C C . GLY A 1 73 ? 9.148 -19.828 -5.18 1 97.25 73 GLY A C 1
ATOM 507 O O . GLY A 1 73 ? 8.695 -20.844 -5.727 1 97.25 73 GLY A O 1
ATOM 508 N N . ALA A 1 74 ? 8.781 -19.469 -4.016 1 94.12 74 ALA A N 1
ATOM 509 C CA . ALA A 1 74 ? 7.863 -20.297 -3.244 1 94.12 74 ALA A CA 1
ATOM 510 C C . ALA A 1 74 ? 6.645 -19.5 -2.793 1 94.12 74 ALA A C 1
ATOM 512 O O . ALA A 1 74 ? 6.762 -18.328 -2.416 1 94.12 74 ALA A O 1
ATOM 513 N N . ALA A 1 75 ? 5.488 -20.172 -2.824 1 89.62 75 ALA A N 1
ATOM 514 C CA . ALA A 1 75 ? 4.285 -19.578 -2.246 1 89.62 75 ALA A CA 1
ATOM 515 C C . ALA A 1 75 ? 4.363 -19.547 -0.723 1 89.62 75 ALA A C 1
ATOM 517 O O . ALA A 1 75 ? 4.77 -20.531 -0.097 1 89.62 75 ALA A O 1
ATOM 518 N N . GLY A 1 76 ? 4.117 -18.375 -0.147 1 90.19 76 GLY A N 1
ATOM 519 C CA . GLY A 1 76 ? 4.152 -18.234 1.301 1 90.19 76 GLY A CA 1
ATOM 520 C C . GLY A 1 76 ? 5.047 -17.109 1.771 1 90.19 76 GLY A C 1
ATOM 521 O O . GLY A 1 76 ? 5.457 -16.266 0.975 1 90.19 76 GLY A O 1
ATOM 522 N N . ILE A 1 77 ? 5.285 -17.109 3.074 1 93.44 77 ILE A N 1
ATOM 523 C CA . ILE A 1 77 ? 6.121 -16.078 3.695 1 93.44 77 ILE A CA 1
ATOM 524 C C . ILE A 1 77 ? 7.566 -16.562 3.752 1 93.44 77 ILE A C 1
ATOM 526 O O . ILE A 1 77 ? 7.887 -17.516 4.48 1 93.44 77 ILE A O 1
ATOM 530 N N . VAL A 1 78 ? 8.398 -15.922 2.971 1 96 78 VAL A N 1
ATOM 531 C CA . VAL A 1 78 ? 9.812 -16.297 2.889 1 96 78 VAL A CA 1
ATOM 532 C C . VAL A 1 78 ? 10.672 -15.219 3.537 1 96 78 VAL A C 1
ATOM 534 O O . VAL A 1 78 ? 10.641 -14.062 3.121 1 96 78 VAL A O 1
ATOM 537 N N . GLN A 1 79 ? 11.406 -15.625 4.562 1 96.69 79 GLN A N 1
ATOM 538 C CA . GLN A 1 79 ? 12.32 -14.688 5.207 1 96.69 79 GLN A CA 1
ATOM 539 C C . GLN A 1 79 ? 13.547 -14.43 4.34 1 96.69 79 GLN A C 1
ATOM 541 O O . GLN A 1 79 ? 14.234 -15.367 3.93 1 96.69 79 GLN A O 1
ATOM 546 N N . TRP A 1 80 ? 13.836 -13.203 4.023 1 96 80 TRP A N 1
ATOM 547 C CA . TRP A 1 80 ? 14.961 -12.781 3.193 1 96 80 TRP A CA 1
ATOM 548 C C . TRP A 1 80 ? 16.078 -12.188 4.047 1 96 80 TRP A C 1
ATOM 550 O O . TRP A 1 80 ? 15.805 -11.5 5.035 1 96 80 TRP A O 1
ATOM 560 N N . PRO A 1 81 ? 17.234 -12.438 3.834 1 95.81 81 PRO A N 1
ATOM 561 C CA . PRO A 1 81 ? 17.766 -13.258 2.748 1 95.81 81 PRO A CA 1
ATOM 562 C C . PRO A 1 81 ? 18 -14.703 3.17 1 95.81 81 PRO A C 1
ATOM 564 O O . PRO A 1 81 ? 18.547 -15.5 2.395 1 95.81 81 PRO A O 1
ATOM 567 N N . ALA A 1 82 ? 17.578 -15.133 4.289 1 96.75 82 ALA A N 1
ATOM 568 C CA . ALA A 1 82 ? 17.906 -16.438 4.863 1 96.75 82 ALA A CA 1
ATOM 569 C C . ALA A 1 82 ? 17.281 -17.562 4.047 1 96.75 82 ALA A C 1
ATOM 571 O O . ALA A 1 82 ? 17.75 -18.703 4.074 1 96.75 82 ALA A O 1
ATOM 572 N N . GLY A 1 83 ? 16.188 -17.266 3.338 1 97.19 83 GLY A N 1
ATOM 573 C CA . GLY A 1 83 ? 15.539 -18.266 2.504 1 97.19 83 GLY A CA 1
ATOM 574 C C . GLY A 1 83 ? 14.773 -19.297 3.303 1 97.19 83 GLY A C 1
ATOM 575 O O . GLY A 1 83 ? 14.773 -20.484 2.949 1 97.19 83 GLY A O 1
ATOM 576 N N . VAL A 1 84 ? 14.242 -18.828 4.422 1 97 84 VAL A N 1
ATOM 577 C CA . VAL A 1 84 ? 13.422 -19.688 5.27 1 97 84 VAL A CA 1
ATOM 578 C C . VAL A 1 84 ? 11.945 -19.469 4.957 1 97 84 VAL A C 1
ATOM 580 O O . VAL A 1 84 ? 11.453 -18.344 4.996 1 97 84 VAL A O 1
ATOM 583 N N . LEU A 1 85 ? 11.273 -20.531 4.562 1 94.94 85 LEU A N 1
ATOM 584 C CA . LEU A 1 85 ? 9.82 -20.469 4.414 1 94.94 85 LEU A CA 1
ATOM 585 C C . LEU A 1 85 ? 9.133 -20.594 5.77 1 94.94 85 LEU A C 1
ATOM 587 O O . LEU A 1 85 ? 9.023 -21.688 6.324 1 94.94 85 LEU A O 1
ATOM 591 N N . LEU A 1 86 ? 8.578 -19.484 6.242 1 93.56 86 LEU A N 1
ATOM 592 C CA . LEU A 1 86 ? 8.055 -19.406 7.605 1 93.56 86 LEU A CA 1
ATOM 593 C C . LEU A 1 86 ? 6.648 -19.984 7.684 1 93.56 86 LEU A C 1
ATOM 595 O O . LEU A 1 86 ? 6.277 -20.594 8.695 1 93.56 86 LEU A O 1
ATOM 599 N N . TRP A 1 87 ? 5.934 -19.703 6.617 1 88.69 87 TRP A N 1
ATOM 600 C CA . TRP A 1 87 ? 4.52 -20.062 6.633 1 88.69 87 TRP A CA 1
ATOM 601 C C . TRP A 1 87 ? 3.941 -20.062 5.223 1 88.69 87 TRP A C 1
ATOM 603 O O . TRP A 1 87 ? 4.332 -19.234 4.387 1 88.69 87 TRP A O 1
ATOM 613 N N . ALA A 1 88 ? 3.025 -21.062 5.008 1 83.31 88 ALA A N 1
ATOM 614 C CA . ALA A 1 88 ? 2.211 -21.062 3.795 1 83.31 88 ALA A CA 1
ATOM 615 C C . ALA A 1 88 ? 0.77 -21.453 4.102 1 83.31 88 ALA A C 1
ATOM 617 O O . ALA A 1 88 ? 0.526 -22.344 4.926 1 83.31 88 ALA A O 1
ATOM 618 N N . PRO A 1 89 ? -0.333 -20.703 3.742 1 71.38 89 PRO A N 1
ATOM 619 C CA . PRO A 1 89 ? -1.729 -20.891 4.145 1 71.38 89 PRO A CA 1
ATOM 620 C C . PRO A 1 89 ? -2.203 -22.328 3.947 1 71.38 89 PRO A C 1
ATOM 622 O O . PRO A 1 89 ? -2.934 -22.859 4.785 1 71.38 89 PRO A O 1
ATOM 625 N N . ASN A 1 90 ? -1.946 -23.047 2.891 1 66.94 90 ASN A N 1
ATOM 626 C CA . ASN A 1 90 ? -2.562 -24.328 2.572 1 66.94 90 ASN A CA 1
ATOM 627 C C . ASN A 1 90 ? -1.552 -25.469 2.643 1 66.94 90 ASN A C 1
ATOM 629 O O . ASN A 1 90 ? -1.738 -26.516 2.008 1 66.94 90 ASN A O 1
ATOM 633 N N . ASN A 1 91 ? -0.579 -25.141 3.449 1 73.69 91 ASN A N 1
ATOM 634 C CA . ASN A 1 91 ? 0.418 -26.188 3.59 1 73.69 91 ASN A CA 1
ATOM 635 C C . ASN A 1 91 ? 0.958 -26.266 5.016 1 73.69 91 ASN A C 1
ATOM 637 O O . ASN A 1 91 ? 0.528 -25.516 5.887 1 73.69 91 ASN A O 1
ATOM 641 N N . ALA A 1 92 ? 1.71 -27.266 5.215 1 74 92 ALA A N 1
ATOM 642 C CA . ALA A 1 92 ? 2.227 -27.516 6.555 1 74 92 ALA A CA 1
ATOM 643 C C . ALA A 1 92 ? 3.631 -26.938 6.719 1 74 92 ALA A C 1
ATOM 645 O O . ALA A 1 92 ? 4.344 -27.281 7.668 1 74 92 ALA A O 1
ATOM 646 N N . TYR A 1 93 ? 4.031 -26.125 5.84 1 81.12 93 TYR A N 1
ATOM 647 C CA . TYR A 1 93 ? 5.383 -25.594 5.945 1 81.12 93 TYR A CA 1
ATOM 648 C C . TYR A 1 93 ? 5.512 -24.672 7.156 1 81.12 93 TYR A C 1
ATOM 650 O O . TYR A 1 93 ? 4.664 -23.797 7.375 1 81.12 93 TYR A O 1
ATOM 658 N N . ARG A 1 94 ? 6.434 -24.953 7.949 1 87.06 94 ARG A N 1
ATOM 659 C CA . ARG A 1 94 ? 6.785 -24.094 9.078 1 87.06 94 ARG A CA 1
ATOM 660 C C . ARG A 1 94 ? 8.297 -24.016 9.258 1 87.06 94 ARG A C 1
ATOM 662 O O . ARG A 1 94 ? 8.961 -25.047 9.445 1 87.06 94 ARG A O 1
ATOM 669 N N . ASP A 1 95 ? 8.812 -22.844 9.148 1 92.75 95 ASP A N 1
ATOM 670 C CA . ASP A 1 95 ? 10.227 -22.562 9.398 1 92.75 95 ASP A CA 1
ATOM 671 C C . ASP A 1 95 ? 11.117 -23.516 8.609 1 92.75 95 ASP A C 1
ATOM 673 O O . ASP A 1 95 ? 12.055 -24.109 9.164 1 92.75 95 ASP A O 1
ATOM 677 N N . TRP A 1 96 ? 10.773 -23.766 7.418 1 94.75 96 TRP A N 1
ATOM 678 C CA . TRP A 1 96 ? 11.508 -24.625 6.504 1 94.75 96 TRP A CA 1
ATOM 679 C C . TRP A 1 96 ? 12.711 -23.906 5.906 1 94.75 96 TRP A C 1
ATOM 681 O O . TRP A 1 96 ? 12.547 -23 5.082 1 94.75 96 TRP A O 1
ATOM 691 N N . PRO A 1 97 ? 13.969 -24.281 6.359 1 97.19 97 PRO A N 1
ATOM 692 C CA . PRO A 1 97 ? 15.172 -23.625 5.848 1 97.19 97 PRO A CA 1
ATOM 693 C C . PRO A 1 97 ? 15.555 -24.094 4.445 1 97.19 97 PRO A C 1
ATOM 695 O O . PRO A 1 97 ? 16.562 -24.781 4.273 1 97.19 97 PRO A O 1
ATOM 698 N N . VAL A 1 98 ? 14.859 -23.672 3.471 1 97.38 98 VAL A N 1
ATOM 699 C CA . VAL A 1 98 ? 14.945 -24.141 2.094 1 97.38 98 VAL A CA 1
ATOM 700 C C . VAL A 1 98 ? 16.344 -23.875 1.539 1 97.38 98 VAL A C 1
ATOM 702 O O . VAL A 1 98 ? 16.969 -24.781 0.974 1 97.38 98 VAL A O 1
ATOM 705 N N . ARG A 1 99 ? 16.812 -22.672 1.729 1 98.06 99 ARG A N 1
ATOM 706 C CA . ARG A 1 99 ? 18.109 -22.297 1.176 1 98.06 99 ARG A CA 1
ATOM 707 C C . ARG A 1 99 ? 19.219 -23.172 1.72 1 98.06 99 ARG A C 1
ATOM 709 O O . ARG A 1 99 ? 19.969 -23.781 0.951 1 98.06 99 ARG A O 1
ATOM 716 N N . GLU A 1 100 ? 19.281 -23.25 3.031 1 98.06 100 GLU A N 1
ATOM 717 C CA . GLU A 1 100 ? 20.328 -24.016 3.682 1 98.06 100 GLU A CA 1
ATOM 718 C C . GLU A 1 100 ? 20.281 -25.484 3.24 1 98.06 100 GLU A C 1
ATOM 720 O O . GLU A 1 100 ? 21.328 -26.078 2.938 1 98.06 100 GLU A O 1
ATOM 725 N N . GLN A 1 101 ? 19.141 -26.031 3.162 1 97.62 101 GLN A N 1
ATOM 726 C CA . GLN A 1 101 ? 18.984 -27.438 2.805 1 97.62 101 GLN A CA 1
ATOM 727 C C . GLN A 1 101 ? 19.438 -27.703 1.367 1 97.62 101 GLN A C 1
ATOM 729 O O . GLN A 1 101 ? 20.156 -28.656 1.096 1 97.62 101 GLN A O 1
ATOM 734 N N . LEU A 1 102 ? 19 -26.859 0.507 1 98.06 102 LEU A N 1
ATOM 735 C CA . LEU A 1 102 ? 19.344 -27.062 -0.896 1 98.06 102 LEU A CA 1
ATOM 736 C C . LEU A 1 102 ? 20.828 -26.812 -1.133 1 98.06 102 LEU A C 1
ATOM 738 O O . LEU A 1 102 ? 21.453 -27.469 -1.97 1 98.06 102 LEU A O 1
ATOM 742 N N . GLU A 1 103 ? 21.375 -25.828 -0.426 1 98.38 103 GLU A N 1
ATOM 743 C CA . GLU A 1 103 ? 22.812 -25.578 -0.542 1 98.38 103 GLU A CA 1
ATOM 744 C C . GLU A 1 103 ? 23.609 -26.797 -0.075 1 98.38 103 GLU A C 1
ATOM 746 O O . GLU A 1 103 ? 24.594 -27.188 -0.717 1 98.38 103 GLU A O 1
ATOM 751 N N . LYS A 1 104 ? 23.203 -27.344 1.007 1 97.75 104 LYS A N 1
ATOM 752 C CA . LYS A 1 104 ? 23.875 -28.547 1.525 1 97.75 104 LYS A CA 1
ATOM 753 C C . LYS A 1 104 ? 23.75 -29.703 0.546 1 97.75 104 LYS A C 1
ATOM 755 O O . LYS A 1 104 ? 24.719 -30.438 0.33 1 97.75 104 LYS A O 1
ATOM 760 N N . LEU A 1 105 ? 22.656 -29.812 -0.017 1 96.19 105 LEU A N 1
ATOM 761 C CA . LEU A 1 105 ? 22.359 -30.922 -0.906 1 96.19 105 LEU A CA 1
ATOM 762 C C . LEU A 1 105 ? 23.125 -30.797 -2.217 1 96.19 105 LEU A C 1
ATOM 764 O O . LEU A 1 105 ? 23.547 -31.797 -2.795 1 96.19 105 LEU A O 1
ATOM 768 N N . THR A 1 106 ? 23.297 -29.609 -2.707 1 97.06 106 THR A N 1
ATOM 769 C CA . THR A 1 106 ? 23.734 -29.453 -4.09 1 97.06 106 THR A CA 1
ATOM 770 C C . THR A 1 106 ? 25.156 -28.891 -4.145 1 97.06 106 THR A C 1
ATOM 772 O O . THR A 1 106 ? 25.828 -28.984 -5.172 1 97.06 106 THR A O 1
ATOM 775 N N . GLY A 1 107 ? 25.547 -28.203 -3.076 1 97.38 107 GLY A N 1
ATOM 776 C CA . GLY A 1 107 ? 26.828 -27.516 -3.076 1 97.38 107 GLY A CA 1
ATOM 777 C C . GLY A 1 107 ? 26.828 -26.25 -3.9 1 97.38 107 GLY A C 1
ATOM 778 O O . GLY A 1 107 ? 27.875 -25.656 -4.145 1 97.38 107 GLY A O 1
ATOM 779 N N . LEU A 1 108 ? 25.703 -25.828 -4.332 1 97.62 108 LEU A N 1
ATOM 780 C CA . LEU A 1 108 ? 25.578 -24.609 -5.137 1 97.62 108 LEU A CA 1
ATOM 781 C C . LEU A 1 108 ? 24.969 -23.484 -4.32 1 97.62 108 LEU A C 1
ATOM 783 O O . LEU A 1 108 ? 24.234 -23.719 -3.352 1 97.62 108 LEU A O 1
ATOM 787 N N . PRO A 1 109 ? 25.297 -22.156 -4.703 1 98 109 PRO A N 1
ATOM 788 C CA . PRO A 1 109 ? 24.562 -21.047 -4.09 1 98 109 PRO A CA 1
ATOM 789 C C . PRO A 1 109 ? 23.062 -21.109 -4.379 1 98 109 PRO A C 1
ATOM 791 O O . PRO A 1 109 ? 22.656 -21.438 -5.496 1 98 109 PRO A O 1
ATOM 794 N N . VAL A 1 110 ? 22.312 -20.859 -3.352 1 98.44 110 VAL A N 1
ATOM 795 C CA . VAL A 1 110 ? 20.859 -20.906 -3.471 1 98.44 110 VAL A CA 1
ATOM 796 C C . VAL A 1 110 ? 20.25 -19.594 -2.984 1 98.44 110 VAL A C 1
ATOM 798 O O . VAL A 1 110 ? 20.703 -19.016 -1.985 1 98.44 110 VAL A O 1
ATOM 801 N N . ARG A 1 111 ? 19.281 -19.062 -3.707 1 98.44 111 ARG A N 1
ATOM 802 C CA . ARG A 1 111 ? 18.438 -17.953 -3.262 1 98.44 111 ARG A CA 1
ATOM 803 C C . ARG A 1 111 ? 16.969 -18.344 -3.266 1 98.44 111 ARG A C 1
ATOM 805 O O . ARG A 1 111 ? 16.516 -19.047 -4.168 1 98.44 111 ARG A O 1
ATOM 812 N N . VAL A 1 112 ? 16.281 -17.938 -2.238 1 97.94 112 VAL A N 1
ATOM 813 C CA . VAL A 1 112 ? 14.875 -18.266 -2.078 1 97.94 112 VAL A CA 1
ATOM 814 C C . VAL A 1 112 ? 14.07 -17 -1.811 1 97.94 112 VAL A C 1
ATOM 816 O O . VAL A 1 112 ? 14.453 -16.188 -0.974 1 97.94 112 VAL A O 1
ATOM 819 N N . ASP A 1 113 ? 13.008 -16.828 -2.521 1 97.69 113 ASP A N 1
ATOM 820 C CA . ASP A 1 113 ? 12.102 -15.695 -2.355 1 97.69 113 ASP A CA 1
ATOM 821 C C . ASP A 1 113 ? 10.656 -16.109 -2.607 1 97.69 113 ASP A C 1
ATOM 823 O O . ASP A 1 113 ? 10.383 -17.25 -2.965 1 97.69 113 ASP A O 1
ATOM 827 N N . ASN A 1 114 ? 9.773 -15.242 -2.312 1 96.31 114 ASN A N 1
ATOM 828 C CA . ASN A 1 114 ? 8.359 -15.453 -2.625 1 96.31 114 ASN A CA 1
ATOM 829 C C . ASN A 1 114 ? 8.133 -15.617 -4.125 1 96.31 114 ASN A C 1
ATOM 831 O O . ASN A 1 114 ? 8.805 -14.969 -4.93 1 96.31 114 ASN A O 1
ATOM 835 N N . ASP A 1 115 ? 7.191 -16.406 -4.477 1 95.5 115 ASP A N 1
ATOM 836 C CA . ASP A 1 115 ? 6.938 -16.734 -5.879 1 95.5 115 ASP A CA 1
ATOM 837 C C . ASP A 1 115 ? 6.531 -15.484 -6.664 1 95.5 115 ASP A C 1
ATOM 839 O O . ASP A 1 115 ? 6.969 -15.297 -7.797 1 95.5 115 ASP A O 1
ATOM 843 N N . ALA A 1 116 ? 5.719 -14.641 -6.074 1 96.25 116 ALA A N 1
ATOM 844 C CA . ALA A 1 116 ? 5.289 -13.438 -6.781 1 96.25 116 ALA A CA 1
ATOM 845 C C . ALA A 1 116 ? 6.445 -12.453 -6.945 1 96.25 116 ALA A C 1
ATOM 847 O O . ALA A 1 116 ? 6.52 -11.734 -7.945 1 96.25 116 ALA A O 1
ATOM 848 N N . ASN A 1 117 ? 7.344 -12.43 -5.984 1 97.69 117 ASN A N 1
ATOM 849 C CA . ASN A 1 117 ? 8.531 -11.586 -6.078 1 97.69 117 ASN A CA 1
ATOM 850 C C . ASN A 1 117 ? 9.398 -11.977 -7.27 1 97.69 117 ASN A C 1
ATOM 852 O O . ASN A 1 117 ? 9.797 -11.125 -8.062 1 97.69 117 ASN A O 1
ATOM 856 N N . VAL A 1 118 ? 9.664 -13.25 -7.395 1 97.69 118 VAL A N 1
ATOM 857 C CA . VAL A 1 118 ? 10.57 -13.664 -8.461 1 97.69 118 VAL A CA 1
ATOM 858 C C . VAL A 1 118 ? 9.867 -13.523 -9.812 1 97.69 118 VAL A C 1
ATOM 860 O O . VAL A 1 118 ? 10.5 -13.219 -10.82 1 97.69 118 VAL A O 1
ATOM 863 N N . ALA A 1 119 ? 8.547 -13.742 -9.805 1 97.06 119 ALA A N 1
ATOM 864 C CA . ALA A 1 119 ? 7.805 -13.484 -11.031 1 97.06 119 ALA A CA 1
ATOM 865 C C . ALA A 1 119 ? 7.91 -12.016 -11.438 1 97.06 119 ALA A C 1
ATOM 867 O O . ALA A 1 119 ? 8.086 -11.703 -12.625 1 97.06 119 ALA A O 1
ATOM 868 N N . ALA A 1 120 ? 7.785 -11.156 -10.484 1 97.62 120 ALA A N 1
ATOM 869 C CA . ALA A 1 120 ? 7.926 -9.727 -10.75 1 97.62 120 ALA A CA 1
ATOM 870 C C . ALA A 1 120 ? 9.312 -9.398 -11.305 1 97.62 120 ALA A C 1
ATOM 872 O O . ALA A 1 120 ? 9.445 -8.562 -12.203 1 97.62 120 ALA A O 1
ATOM 873 N N . LEU A 1 121 ? 10.281 -10.062 -10.789 1 96.88 121 LEU A N 1
ATOM 874 C CA . LEU A 1 121 ? 11.648 -9.844 -11.258 1 96.88 121 LEU A CA 1
ATOM 875 C C . LEU A 1 121 ? 11.781 -10.203 -12.734 1 96.88 121 LEU A C 1
ATOM 877 O O . LEU A 1 121 ? 12.398 -9.461 -13.5 1 96.88 121 LEU A O 1
ATOM 881 N N . ALA A 1 122 ? 11.188 -11.328 -13.125 1 97.06 122 ALA A N 1
ATOM 882 C CA . ALA A 1 122 ? 11.219 -11.742 -14.531 1 97.06 122 ALA A CA 1
ATOM 883 C C . ALA A 1 122 ? 10.609 -10.664 -15.43 1 97.06 122 ALA A C 1
ATOM 885 O O . ALA A 1 122 ? 11.195 -10.312 -16.453 1 97.06 122 ALA A O 1
ATOM 886 N N . GLU A 1 123 ? 9.469 -10.172 -15.039 1 97.06 123 GLU A N 1
ATOM 887 C CA . GLU A 1 123 ? 8.766 -9.164 -15.828 1 97.06 123 GLU A CA 1
ATOM 888 C C . GLU A 1 123 ? 9.57 -7.871 -15.906 1 97.06 123 GLU A C 1
ATOM 890 O O . GLU A 1 123 ? 9.656 -7.246 -16.969 1 97.06 123 GLU A O 1
ATOM 895 N N . ALA A 1 124 ? 10.156 -7.48 -14.789 1 95.69 124 ALA A N 1
ATOM 896 C CA . ALA A 1 124 ? 10.898 -6.223 -14.719 1 95.69 124 ALA A CA 1
ATOM 897 C C . ALA A 1 124 ? 12.172 -6.289 -15.547 1 95.69 124 ALA A C 1
ATOM 899 O O . ALA A 1 124 ? 12.547 -5.316 -16.203 1 95.69 124 ALA A O 1
ATOM 900 N N . ARG A 1 125 ? 12.766 -7.383 -15.547 1 94.69 125 ARG A N 1
ATOM 901 C CA . ARG A 1 125 ? 14.094 -7.504 -16.156 1 94.69 125 ARG A CA 1
ATOM 902 C C . ARG A 1 125 ? 13.984 -7.828 -17.641 1 94.69 125 ARG A C 1
ATOM 904 O O . ARG A 1 125 ? 14.805 -7.375 -18.438 1 94.69 125 ARG A O 1
ATOM 911 N N . LEU A 1 126 ? 13.07 -8.664 -17.938 1 95.25 126 LEU A N 1
ATOM 912 C CA . LEU A 1 126 ? 13.07 -9.211 -19.281 1 95.25 126 LEU A CA 1
ATOM 913 C C . LEU A 1 126 ? 11.883 -8.68 -20.078 1 95.25 126 LEU A C 1
ATOM 915 O O . LEU A 1 126 ? 11.875 -8.742 -21.312 1 95.25 126 LEU A O 1
ATOM 919 N N . GLY A 1 127 ? 10.805 -8.305 -19.328 1 91.12 127 GLY A N 1
ATOM 920 C CA . GLY A 1 127 ? 9.648 -7.754 -20.016 1 91.12 127 GLY A CA 1
ATOM 921 C C . GLY A 1 127 ? 9.859 -6.328 -20.484 1 91.12 127 GLY A C 1
ATOM 922 O O . GLY A 1 127 ? 10.969 -5.953 -20.859 1 91.12 127 GLY A O 1
ATOM 923 N N . GLU A 1 128 ? 8.727 -5.641 -20.672 1 85.88 128 GLU A N 1
ATOM 924 C CA . GLU A 1 128 ? 8.852 -4.211 -20.922 1 85.88 128 GLU A CA 1
ATOM 925 C C . GLU A 1 128 ? 9.594 -3.516 -19.781 1 85.88 128 GLU A C 1
ATOM 927 O O . GLU A 1 128 ? 9.359 -3.811 -18.609 1 85.88 128 GLU A O 1
ATOM 932 N N . PRO A 1 129 ? 10.453 -2.816 -20.125 1 84.38 129 PRO A N 1
ATOM 933 C CA . PRO A 1 129 ? 11.336 -2.227 -19.109 1 84.38 129 PRO A CA 1
ATOM 934 C C . PRO A 1 129 ? 10.609 -1.234 -18.203 1 84.38 129 PRO A C 1
ATOM 936 O O . PRO A 1 129 ? 10.367 -0.09 -18.609 1 84.38 129 PRO A O 1
ATOM 939 N N . TYR A 1 130 ? 10.094 -1.738 -17.141 1 91.88 130 TYR A N 1
ATOM 940 C CA . TYR A 1 130 ? 9.602 -0.888 -16.062 1 91.88 130 TYR A CA 1
ATOM 941 C C . TYR A 1 130 ? 10.531 -0.944 -14.859 1 91.88 130 TYR A C 1
ATOM 943 O O . TYR A 1 130 ? 10.719 -2.006 -14.266 1 91.88 130 TYR A O 1
ATOM 951 N N . ARG A 1 131 ? 11.086 0.179 -14.516 1 93.81 131 ARG A N 1
ATOM 952 C CA . ARG A 1 131 ? 11.977 0.223 -13.352 1 93.81 131 ARG A CA 1
ATOM 953 C C . ARG A 1 131 ? 11.18 0.217 -12.055 1 93.81 131 ARG A C 1
ATOM 955 O O . ARG A 1 131 ? 11.688 -0.196 -11.008 1 93.81 131 ARG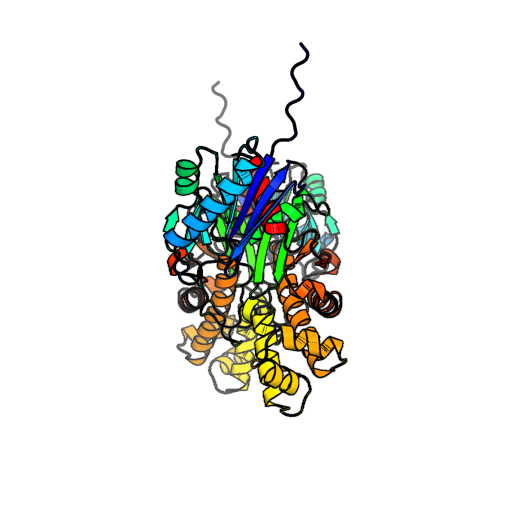 A O 1
ATOM 962 N N . ASN A 1 132 ? 10 0.725 -12.102 1 96.5 132 ASN A N 1
ATOM 963 C CA . ASN A 1 132 ? 9.062 0.797 -10.984 1 96.5 132 ASN A CA 1
ATOM 964 C C . ASN A 1 132 ? 7.695 0.237 -11.359 1 96.5 132 ASN A C 1
ATOM 966 O O . ASN A 1 132 ? 6.926 0.892 -12.062 1 96.5 132 ASN A O 1
ATOM 970 N N . MET A 1 133 ? 7.43 -1.007 -10.844 1 97.5 133 MET A N 1
ATOM 971 C CA . MET A 1 133 ? 6.191 -1.662 -11.258 1 97.5 133 MET A CA 1
ATOM 972 C C . MET A 1 133 ? 5.637 -2.531 -10.133 1 97.5 133 MET A C 1
ATOM 974 O O . MET A 1 133 ? 6.344 -2.834 -9.164 1 97.5 133 MET A O 1
ATOM 978 N N . VAL A 1 134 ? 4.359 -2.84 -10.266 1 98.12 134 VAL A N 1
ATOM 979 C CA . VAL A 1 134 ? 3.656 -3.811 -9.438 1 98.12 134 VAL A CA 1
ATOM 980 C C . VAL A 1 134 ? 3.195 -4.988 -10.297 1 98.12 134 VAL A C 1
ATOM 982 O O . VAL A 1 134 ? 2.678 -4.797 -11.398 1 98.12 134 VAL A O 1
ATOM 985 N N . LEU A 1 135 ? 3.52 -6.148 -9.883 1 98.19 135 LEU A N 1
ATOM 986 C CA . LEU A 1 135 ? 2.93 -7.348 -10.469 1 98.19 135 LEU A CA 1
ATOM 987 C C . LEU A 1 135 ? 1.794 -7.875 -9.602 1 98.19 135 LEU A C 1
ATOM 989 O O . LEU A 1 135 ? 1.955 -8.031 -8.383 1 98.19 135 LEU A O 1
ATOM 993 N N . ILE A 1 136 ? 0.695 -8.094 -10.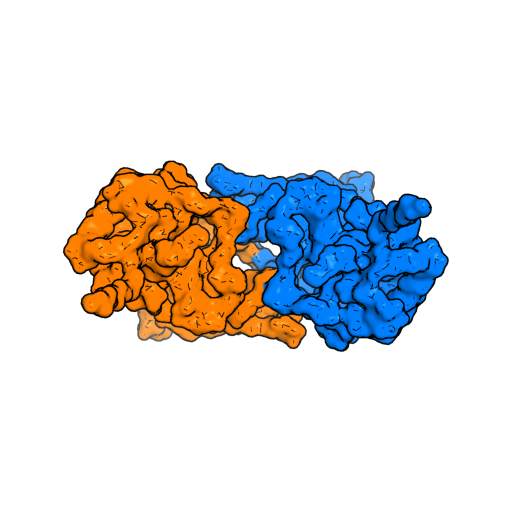172 1 98.38 136 ILE A N 1
ATOM 994 C CA . ILE A 1 136 ? -0.427 -8.766 -9.531 1 98.38 136 ILE A CA 1
ATOM 995 C C . ILE A 1 136 ? -0.726 -10.078 -10.258 1 98.38 136 ILE A C 1
ATOM 997 O O . ILE A 1 136 ? -0.958 -10.086 -11.469 1 98.38 136 ILE A O 1
ATOM 1001 N N . THR A 1 137 ? -0.648 -11.133 -9.562 1 96.44 137 THR A N 1
ATOM 1002 C CA . THR A 1 137 ? -1.023 -12.414 -10.148 1 96.44 137 THR A CA 1
ATOM 1003 C C . THR A 1 137 ? -2.428 -12.82 -9.711 1 96.44 137 THR A C 1
ATOM 1005 O O . THR A 1 137 ? -2.715 -12.883 -8.516 1 96.44 137 THR A O 1
ATOM 1008 N N . VAL A 1 138 ? -3.285 -13.055 -10.695 1 96.19 138 VAL A N 1
ATOM 1009 C CA . VAL A 1 138 ? -4.672 -13.43 -10.43 1 96.19 138 VAL A CA 1
ATOM 1010 C C . VAL A 1 138 ? -4.871 -14.906 -10.734 1 96.19 138 VAL A C 1
ATOM 1012 O O . VAL A 1 138 ? -5.113 -15.281 -11.891 1 96.19 138 VAL A O 1
ATOM 1015 N N . GLY A 1 139 ? -4.781 -15.711 -9.812 1 91.25 139 GLY A N 1
ATOM 1016 C CA . GLY A 1 139 ? -5.035 -17.141 -9.867 1 91.25 139 GLY A CA 1
ATOM 1017 C C . GLY A 1 139 ? -6.02 -17.609 -8.812 1 91.25 139 GLY A C 1
ATOM 1018 O O . GLY A 1 139 ? -7.086 -17.016 -8.641 1 91.25 139 GLY A O 1
ATOM 1019 N N . THR A 1 140 ? -5.59 -18.734 -8.156 1 88.25 140 THR A N 1
ATOM 1020 C CA . THR A 1 140 ? -6.418 -19.156 -7.035 1 88.25 140 THR A CA 1
ATOM 1021 C C . THR A 1 140 ? -6.594 -18.016 -6.035 1 88.25 140 THR A C 1
ATOM 1023 O O . THR A 1 140 ? -7.699 -17.797 -5.531 1 88.25 140 THR A O 1
ATOM 1026 N N . GLY A 1 141 ? -5.566 -17.375 -5.738 1 92.31 141 GLY A N 1
ATOM 1027 C CA . GLY A 1 141 ? -5.566 -16.156 -4.953 1 92.31 141 GLY A CA 1
ATOM 1028 C C . GLY A 1 141 ? -4.973 -14.969 -5.691 1 92.31 141 GLY A C 1
ATOM 1029 O O . GLY A 1 141 ? -4.953 -14.945 -6.926 1 92.31 141 GLY A O 1
ATOM 1030 N N . ILE A 1 142 ? -4.641 -13.945 -4.969 1 95.62 142 ILE A N 1
ATOM 1031 C CA . ILE A 1 142 ? -3.926 -12.797 -5.516 1 95.62 142 ILE A CA 1
ATOM 1032 C C . ILE A 1 142 ? -2.52 -12.734 -4.926 1 95.62 142 ILE A C 1
ATOM 1034 O O . ILE A 1 142 ? -2.352 -12.695 -3.705 1 95.62 142 ILE A O 1
ATOM 1038 N N . GLY A 1 143 ? -1.525 -12.883 -5.754 1 94.75 143 GLY A N 1
ATOM 1039 C CA . GLY A 1 143 ? -0.147 -12.602 -5.387 1 94.75 143 GLY A CA 1
ATOM 1040 C C . GLY A 1 143 ? 0.338 -11.258 -5.879 1 94.75 143 GLY A C 1
ATOM 1041 O O . GLY A 1 143 ? -0.309 -10.625 -6.715 1 94.75 143 GLY A O 1
ATOM 1042 N N . GLY A 1 144 ? 1.4 -10.852 -5.324 1 96.06 144 GLY A N 1
ATOM 1043 C CA . GLY A 1 144 ? 1.925 -9.555 -5.742 1 96.06 144 GLY A CA 1
ATOM 1044 C C . GLY A 1 144 ? 3.422 -9.43 -5.539 1 96.06 144 GLY A C 1
ATOM 1045 O O . GLY A 1 144 ? 3.988 -10.055 -4.641 1 96.06 144 GLY A O 1
ATOM 1046 N N . GLY A 1 145 ? 4.031 -8.75 -6.418 1 97.75 145 GLY A N 1
ATOM 1047 C CA . GLY A 1 145 ? 5.426 -8.344 -6.324 1 97.75 145 GLY A CA 1
ATOM 1048 C C . GLY A 1 145 ? 5.648 -6.883 -6.648 1 97.75 145 GLY A C 1
ATOM 1049 O O . GLY A 1 145 ? 4.961 -6.32 -7.504 1 97.75 145 GLY A O 1
ATOM 1050 N N . LEU A 1 146 ? 6.539 -6.309 -5.902 1 97.88 146 LEU A N 1
ATOM 1051 C CA . LEU A 1 146 ? 6.906 -4.91 -6.098 1 97.88 146 LEU A CA 1
ATOM 1052 C C . LEU A 1 146 ? 8.352 -4.789 -6.578 1 97.88 146 LEU A C 1
ATOM 1054 O O . LEU A 1 146 ? 9.242 -5.441 -6.035 1 97.88 146 LEU A O 1
ATOM 1058 N N . VAL A 1 147 ? 8.555 -4.051 -7.598 1 96.94 147 VAL A N 1
ATOM 1059 C CA . VAL A 1 147 ? 9.891 -3.717 -8.062 1 96.94 147 VAL A CA 1
ATOM 1060 C C . VAL A 1 147 ? 10.078 -2.201 -8.078 1 96.94 147 VAL A C 1
ATOM 1062 O O . VAL A 1 147 ? 9.297 -1.483 -8.711 1 96.94 147 VAL A O 1
ATOM 1065 N N . PHE A 1 148 ? 11.016 -1.722 -7.309 1 94.88 148 PHE A N 1
ATOM 1066 C CA . PHE A 1 148 ? 11.398 -0.317 -7.25 1 94.88 148 PHE A CA 1
ATOM 1067 C C . PHE A 1 148 ? 12.859 -0.14 -7.652 1 94.88 148 PHE A C 1
ATOM 1069 O O . PHE A 1 148 ? 13.75 -0.753 -7.059 1 94.88 148 PHE A O 1
ATOM 1076 N N . ASP A 1 149 ? 13.141 0.684 -8.617 1 92.69 149 ASP A N 1
ATOM 1077 C CA . ASP A 1 149 ? 14.484 0.912 -9.133 1 92.69 149 ASP A CA 1
ATOM 1078 C C . ASP A 1 149 ? 15.164 -0.406 -9.5 1 92.69 149 ASP A C 1
ATOM 1080 O O . ASP A 1 149 ? 16.281 -0.682 -9.039 1 92.69 149 ASP A O 1
ATOM 1084 N N . ASP A 1 150 ? 14.453 -1.287 -10.117 1 91.56 150 ASP A N 1
ATOM 1085 C CA . ASP A 1 150 ? 14.906 -2.545 -10.695 1 91.56 150 ASP A CA 1
ATOM 1086 C C . ASP A 1 150 ? 15.203 -3.578 -9.609 1 91.56 150 ASP A C 1
ATOM 1088 O O . ASP A 1 150 ? 15.891 -4.57 -9.859 1 91.56 150 ASP A O 1
ATOM 1092 N N . ARG A 1 151 ? 14.727 -3.289 -8.453 1 93.62 151 ARG A N 1
ATOM 1093 C CA . ARG A 1 151 ? 14.953 -4.227 -7.359 1 93.62 151 ARG A CA 1
ATOM 1094 C C . ARG A 1 151 ? 13.641 -4.656 -6.719 1 93.62 151 ARG A C 1
ATOM 1096 O O . ARG A 1 151 ? 12.727 -3.844 -6.566 1 93.62 151 ARG A O 1
ATOM 1103 N N . ILE A 1 152 ? 13.633 -5.93 -6.285 1 96.75 152 ILE A N 1
ATOM 1104 C CA . ILE A 1 152 ? 12.461 -6.434 -5.578 1 96.75 152 ILE A CA 1
ATOM 1105 C C . ILE A 1 152 ? 12.328 -5.73 -4.23 1 96.75 152 ILE A C 1
ATOM 1107 O O . ILE A 1 152 ? 13.312 -5.578 -3.502 1 96.75 152 ILE A O 1
ATOM 1111 N N . TYR A 1 153 ? 11.203 -5.238 -3.986 1 96.44 153 TYR A N 1
ATOM 1112 C CA . TYR A 1 153 ? 10.898 -4.828 -2.621 1 96.44 153 TYR A CA 1
ATOM 1113 C C . TYR A 1 153 ? 10.312 -5.984 -1.825 1 96.44 153 TYR A C 1
ATOM 1115 O O . TYR A 1 153 ? 9.336 -6.609 -2.252 1 96.44 153 TYR A O 1
ATOM 1123 N N . ARG A 1 154 ? 10.859 -6.207 -0.611 1 96.06 154 ARG A N 1
ATOM 1124 C CA . ARG A 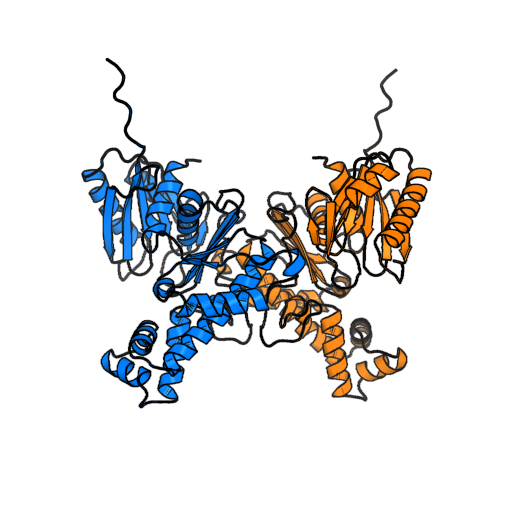1 154 ? 10.477 -7.359 0.2 1 96.06 154 ARG A CA 1
ATOM 1125 C C . ARG A 1 154 ? 10 -6.918 1.581 1 96.06 154 ARG A C 1
ATOM 1127 O O . ARG A 1 154 ? 9.453 -7.723 2.338 1 96.06 154 ARG A O 1
ATOM 1134 N N . GLY A 1 155 ? 10.148 -5.695 1.93 1 93.56 155 GLY A N 1
ATOM 1135 C CA . GLY A 1 155 ? 10.156 -5.289 3.326 1 93.56 155 GLY A CA 1
ATOM 1136 C C . GLY A 1 155 ? 11.484 -5.551 4.012 1 93.56 155 GLY A C 1
ATOM 1137 O O . GLY A 1 155 ? 12.422 -6.043 3.389 1 93.56 155 GLY A O 1
ATOM 1138 N N . PRO A 1 156 ? 11.586 -5.211 5.289 1 91.62 156 PRO A N 1
ATOM 1139 C CA . PRO A 1 156 ? 12.867 -5.285 5.996 1 91.62 156 PRO A CA 1
ATOM 1140 C C . PRO A 1 156 ? 13.398 -6.711 6.105 1 91.62 156 PRO A C 1
ATOM 1142 O O . PRO A 1 156 ? 14.617 -6.926 6.078 1 91.62 156 PRO A O 1
ATOM 1145 N N . THR A 1 157 ? 12.469 -7.652 6.219 1 92.94 157 THR A N 1
ATOM 1146 C CA . THR A 1 157 ? 12.961 -9.008 6.461 1 92.94 157 THR A CA 1
ATOM 1147 C C . THR A 1 157 ? 12.328 -9.992 5.484 1 92.94 157 THR A C 1
ATOM 1149 O O . THR A 1 157 ? 12.367 -11.203 5.703 1 92.94 157 THR A O 1
ATOM 1152 N N . GLY A 1 158 ? 11.711 -9.461 4.43 1 93.62 158 GLY A N 1
ATOM 1153 C CA . GLY A 1 158 ? 11.195 -10.32 3.375 1 93.62 158 GLY A CA 1
ATOM 1154 C C . GLY A 1 158 ? 9.734 -10.68 3.553 1 93.62 158 GLY A C 1
ATOM 1155 O O . GLY A 1 158 ? 9.195 -11.492 2.805 1 93.62 158 GLY A O 1
ATOM 1156 N N . MET A 1 159 ? 9.094 -10.102 4.492 1 94.12 159 MET A N 1
ATOM 1157 C CA . MET A 1 159 ? 7.734 -10.516 4.832 1 94.12 159 MET A CA 1
ATOM 1158 C C . MET A 1 159 ? 6.719 -9.484 4.359 1 94.12 159 MET A C 1
ATOM 1160 O O . MET A 1 159 ? 5.57 -9.477 4.812 1 94.12 159 MET A O 1
ATOM 1164 N N . GLY A 1 160 ? 7.156 -8.625 3.465 1 94.94 160 GLY A N 1
ATOM 1165 C CA . GLY A 1 160 ? 6.273 -7.609 2.916 1 94.94 160 GLY A CA 1
ATOM 1166 C C . GLY A 1 160 ? 5.664 -8.008 1.585 1 94.94 160 GLY A C 1
ATOM 1167 O O . GLY A 1 160 ? 5.656 -9.188 1.225 1 94.94 160 GLY A O 1
ATOM 1168 N N . ALA A 1 161 ? 4.992 -7.051 0.97 1 96.5 161 ALA A N 1
ATOM 1169 C CA . ALA A 1 161 ? 4.418 -7.129 -0.372 1 96.5 161 ALA A CA 1
ATOM 1170 C C . ALA A 1 161 ? 3.287 -8.148 -0.427 1 96.5 161 ALA A C 1
ATOM 1172 O O . ALA A 1 161 ? 3.16 -8.891 -1.403 1 96.5 161 ALA A O 1
ATOM 1173 N N . GLU A 1 162 ? 2.527 -8.234 0.642 1 96.44 162 GLU A N 1
ATOM 1174 C CA . GLU A 1 162 ? 1.336 -9.078 0.646 1 96.44 162 GLU A CA 1
ATOM 1175 C C . GLU A 1 162 ? 0.12 -8.312 0.126 1 96.44 162 GLU A C 1
ATOM 1177 O O . GLU A 1 162 ? -0.833 -8.07 0.869 1 96.44 162 GLU A O 1
ATOM 1182 N N . LEU A 1 163 ? 0.106 -8.07 -1.139 1 98 163 LEU A N 1
ATOM 1183 C CA . LEU A 1 163 ? -0.82 -7.152 -1.796 1 98 163 LEU A CA 1
ATOM 1184 C C . LEU A 1 163 ? -2.23 -7.73 -1.821 1 98 163 LEU A C 1
ATOM 1186 O O . LEU A 1 163 ? -3.213 -6.984 -1.804 1 98 163 LEU A O 1
ATOM 1190 N N . GLY A 1 164 ? -2.342 -8.969 -1.859 1 97.69 164 GLY A N 1
ATOM 1191 C CA . GLY A 1 164 ? -3.646 -9.609 -1.912 1 97.69 164 GLY A CA 1
ATOM 1192 C C . GLY A 1 164 ? -4.445 -9.445 -0.633 1 97.69 164 GLY A C 1
ATOM 1193 O O . GLY A 1 164 ? -5.648 -9.711 -0.607 1 97.69 164 GLY A O 1
ATOM 1194 N N . HIS A 1 165 ? -3.789 -8.953 0.396 1 97.38 165 HIS A N 1
ATOM 1195 C CA . HIS A 1 165 ? -4.426 -8.961 1.707 1 97.38 165 HIS A CA 1
ATOM 1196 C C . HIS A 1 165 ? -4.621 -7.539 2.229 1 97.38 165 HIS A C 1
ATOM 1198 O O . HIS A 1 165 ? -4.711 -7.324 3.441 1 97.38 165 HIS A O 1
ATOM 1204 N N . ILE A 1 166 ? -4.625 -6.602 1.315 1 98.12 166 ILE A N 1
ATOM 1205 C CA . ILE A 1 166 ? -5.195 -5.316 1.709 1 98.12 166 ILE A CA 1
ATOM 1206 C C . ILE A 1 166 ? -6.719 -5.422 1.75 1 98.12 166 ILE A C 1
ATOM 1208 O O . ILE A 1 166 ? -7.305 -6.27 1.075 1 98.12 166 ILE A O 1
ATOM 1212 N N . VAL A 1 167 ? -7.297 -4.602 2.545 1 98.44 167 VAL A N 1
ATOM 1213 C CA . VAL A 1 167 ? -8.742 -4.688 2.744 1 98.44 167 VAL A CA 1
ATOM 1214 C C . VAL A 1 167 ? -9.453 -3.766 1.76 1 98.44 167 VAL A C 1
ATOM 1216 O O . VAL A 1 167 ? -9.117 -2.584 1.652 1 98.44 167 VAL A O 1
ATOM 1219 N N . LEU A 1 168 ? -10.43 -4.297 1.026 1 98.44 168 LEU A N 1
ATOM 1220 C CA . LEU A 1 168 ? -11.227 -3.48 0.117 1 98.44 168 LEU A CA 1
ATOM 1221 C C . LEU A 1 168 ? -12.633 -3.258 0.673 1 98.44 168 LEU A C 1
ATOM 1223 O O . LEU A 1 168 ? -13.352 -2.373 0.21 1 98.44 168 LEU A O 1
ATOM 1227 N N . ASN A 1 169 ? -13.016 -4.066 1.61 1 97.81 169 ASN A N 1
ATOM 1228 C CA . ASN A 1 169 ? -14.273 -3.945 2.338 1 97.81 169 ASN A CA 1
ATOM 1229 C C . ASN A 1 169 ? -14.289 -4.828 3.582 1 97.81 169 ASN A C 1
ATOM 1231 O O . ASN A 1 169 ? -14.484 -6.043 3.482 1 97.81 169 ASN A O 1
ATOM 1235 N N . PRO A 1 170 ? -14.172 -4.246 4.754 1 96.44 170 PRO A N 1
ATOM 1236 C CA . PRO A 1 170 ? -14.055 -5.07 5.957 1 96.44 170 PRO A CA 1
ATOM 1237 C C . PRO A 1 170 ? -15.289 -5.934 6.203 1 96.44 170 PRO A C 1
ATOM 1239 O O . PRO A 1 170 ? -15.234 -6.895 6.977 1 96.44 170 PRO A O 1
ATOM 1242 N N . ASP A 1 171 ? -16.375 -5.621 5.566 1 95.12 171 ASP A N 1
ATOM 1243 C CA . ASP A 1 171 ? -17.609 -6.395 5.734 1 95.12 171 ASP A CA 1
ATOM 1244 C C . ASP A 1 171 ? -17.797 -7.383 4.586 1 95.12 171 ASP A C 1
ATOM 1246 O O . ASP A 1 171 ? -18.859 -7.969 4.434 1 95.12 171 ASP A O 1
ATOM 1250 N N . GLY A 1 172 ? -16.812 -7.547 3.789 1 96.75 172 GLY A N 1
ATOM 1251 C CA . GLY A 1 172 ? -16.875 -8.398 2.611 1 96.75 172 GLY A CA 1
ATOM 1252 C C . GLY A 1 172 ? -16.688 -9.867 2.926 1 96.75 172 GLY A C 1
ATOM 1253 O O . GLY A 1 172 ? -16.75 -10.273 4.09 1 96.75 172 GLY A O 1
ATOM 1254 N N . PRO A 1 173 ? -16.516 -10.664 1.911 1 96.94 173 PRO A N 1
ATOM 1255 C CA . PRO A 1 173 ? -16.406 -12.117 2.086 1 96.94 173 PRO A CA 1
ATOM 1256 C C . PRO A 1 173 ? -15.148 -12.516 2.861 1 96.94 173 PRO A C 1
ATOM 1258 O O . PRO A 1 173 ? -14.172 -11.766 2.898 1 96.94 173 PRO A O 1
ATOM 1261 N N . ARG A 1 174 ? -15.242 -13.672 3.457 1 95.75 174 ARG A N 1
ATOM 1262 C CA . ARG A 1 174 ? -14.102 -14.242 4.168 1 95.75 174 ARG A CA 1
ATOM 1263 C C . ARG A 1 174 ? -12.992 -14.641 3.195 1 95.75 174 ARG A C 1
ATOM 1265 O O . ARG A 1 174 ? -13.273 -15.195 2.127 1 95.75 174 ARG A O 1
ATOM 1272 N N . CYS A 1 175 ? -11.812 -14.352 3.529 1 95.5 175 CYS A N 1
ATOM 1273 C CA . CYS A 1 175 ? -10.633 -14.734 2.77 1 95.5 175 CYS A CA 1
ATOM 1274 C C . CYS A 1 175 ? -10.023 -16.016 3.316 1 95.5 175 CYS A C 1
ATOM 1276 O O . CYS A 1 175 ? -10.25 -16.375 4.473 1 95.5 175 CYS A O 1
ATOM 1278 N N . GLY A 1 176 ? -9.289 -16.734 2.498 1 89.12 176 GLY A N 1
ATOM 1279 C CA . GLY A 1 176 ? -8.609 -17.938 2.945 1 89.12 176 GLY A CA 1
ATOM 1280 C C . GLY A 1 176 ? -7.633 -17.688 4.078 1 89.12 176 GLY A C 1
ATOM 1281 O O . GLY A 1 176 ? -7.324 -18.609 4.852 1 89.12 176 GLY A O 1
ATOM 1282 N N . CYS A 1 177 ? -7.199 -16.469 4.266 1 89.56 177 CYS A N 1
ATOM 1283 C CA . CYS A 1 177 ? -6.238 -16.156 5.316 1 89.56 177 CYS A CA 1
ATOM 1284 C C . CYS A 1 177 ? -6.941 -15.977 6.66 1 89.56 177 CYS A C 1
ATOM 1286 O O . CYS A 1 177 ? -6.285 -15.836 7.695 1 89.56 177 CYS A O 1
ATOM 1288 N N . GLY A 1 178 ? -8.227 -15.922 6.66 1 91.38 178 GLY A N 1
ATOM 1289 C CA . GLY A 1 178 ? -9.008 -15.758 7.875 1 91.38 178 GLY A CA 1
ATOM 1290 C C . GLY A 1 178 ? -9.617 -14.375 8 1 91.38 178 GLY A C 1
ATOM 1291 O O . GLY A 1 178 ? -10.57 -14.172 8.766 1 91.38 178 GLY A O 1
ATOM 1292 N N . ASN A 1 179 ? -9.148 -13.383 7.27 1 93.94 179 ASN A N 1
ATOM 1293 C CA . ASN A 1 179 ? -9.672 -12.023 7.305 1 93.94 179 ASN A CA 1
ATOM 1294 C C . ASN A 1 179 ? -10.914 -11.875 6.426 1 93.94 179 ASN A C 1
ATOM 1296 O O . ASN A 1 179 ? -11.281 -12.805 5.699 1 93.94 179 ASN A O 1
ATOM 1300 N N . HIS A 1 180 ? -11.531 -10.773 6.547 1 96.19 180 HIS A N 1
ATOM 1301 C CA . HIS A 1 180 ? -12.656 -10.43 5.684 1 96.19 180 HIS A CA 1
ATOM 1302 C C . HIS A 1 180 ? -12.297 -9.289 4.734 1 96.19 180 HIS A C 1
ATOM 1304 O O . HIS A 1 180 ? -11.609 -8.344 5.129 1 96.19 180 HIS A O 1
ATOM 1310 N N . GLY A 1 181 ? -12.773 -9.438 3.523 1 97.88 181 GLY A N 1
ATOM 1311 C CA . GLY A 1 181 ? -12.781 -8.312 2.602 1 97.88 181 GLY A CA 1
ATOM 1312 C C . GLY A 1 181 ? -11.422 -8.039 1.99 1 97.88 181 GLY A C 1
ATOM 1313 O O . GLY A 1 181 ? -11.172 -6.93 1.505 1 97.88 181 GLY A O 1
ATOM 1314 N N . CYS A 1 182 ? -10.516 -9.023 2.053 1 98.25 182 CYS A N 1
ATOM 1315 C CA . CYS A 1 182 ? -9.227 -8.883 1.389 1 98.25 182 CYS A CA 1
ATOM 1316 C C . CYS A 1 182 ? -9.406 -8.703 -0.115 1 98.25 182 CYS A C 1
ATOM 1318 O O . CYS A 1 182 ? -10.367 -9.219 -0.696 1 98.25 182 CYS A O 1
ATOM 1320 N N . PHE A 1 183 ? -8.461 -7.992 -0.69 1 98.75 183 PHE A N 1
ATOM 1321 C CA . PHE A 1 183 ? -8.367 -7.867 -2.141 1 98.75 183 PHE A CA 1
ATOM 1322 C C . PHE A 1 183 ? -8.539 -9.227 -2.812 1 98.75 183 PHE A C 1
ATOM 1324 O O . PHE A 1 183 ? -9.336 -9.367 -3.738 1 98.75 183 PHE A O 1
ATOM 1331 N N . GLU A 1 184 ? -7.949 -10.25 -2.332 1 97.94 184 GLU A N 1
ATOM 1332 C CA . GLU A 1 184 ? -7.98 -11.625 -2.832 1 97.94 184 GLU A CA 1
ATOM 1333 C C . GLU A 1 184 ? -9.391 -12.195 -2.789 1 97.94 184 GLU A C 1
ATOM 1335 O O . GLU A 1 184 ? -9.805 -12.93 -3.693 1 97.94 184 GLU A O 1
ATOM 1340 N N . ALA A 1 185 ? -10.133 -11.859 -1.776 1 97.88 185 ALA A N 1
ATOM 1341 C CA . ALA A 1 185 ? -11.477 -12.414 -1.586 1 97.88 185 ALA A CA 1
ATOM 1342 C C . ALA A 1 185 ? -12.453 -11.828 -2.6 1 97.88 185 ALA A C 1
ATOM 1344 O O . ALA A 1 185 ? -13.562 -12.344 -2.762 1 97.88 185 ALA A O 1
ATOM 1345 N N . TYR A 1 186 ? -12.039 -10.812 -3.312 1 98.19 186 TYR A N 1
ATOM 1346 C CA . TYR A 1 186 ? -12.93 -10.164 -4.27 1 98.19 186 TYR A CA 1
ATOM 1347 C C . TYR A 1 186 ? -12.477 -10.43 -5.699 1 98.19 186 TYR A C 1
ATOM 1349 O O . TYR A 1 186 ? -13.297 -10.469 -6.621 1 98.19 186 TYR A O 1
ATOM 1357 N N . ALA A 1 187 ? -11.18 -10.609 -5.895 1 98.31 187 ALA A N 1
ATOM 1358 C CA . ALA A 1 187 ? -10.703 -10.445 -7.266 1 98.31 187 ALA A CA 1
ATOM 1359 C C . ALA A 1 187 ? -9.875 -11.648 -7.703 1 98.31 187 ALA A C 1
ATOM 1361 O O . ALA A 1 187 ? -9.062 -11.547 -8.625 1 98.31 187 ALA A O 1
ATOM 1362 N N . SER A 1 188 ? -10.047 -12.773 -7.137 1 97.19 188 SER A N 1
ATOM 1363 C CA . SER A 1 188 ? -9.289 -13.977 -7.469 1 97.19 188 SER A CA 1
ATOM 1364 C C . SER A 1 188 ? -10.156 -15 -8.188 1 97.19 188 SER A C 1
ATOM 1366 O O . SER A 1 188 ? -11.367 -14.797 -8.344 1 97.19 188 SER A O 1
ATOM 1368 N N . GLY A 1 189 ? -9.445 -16.094 -8.617 1 95.75 189 GLY A N 1
ATOM 1369 C CA . GLY A 1 189 ? -10.195 -17.219 -9.172 1 95.75 189 GLY A CA 1
ATOM 1370 C C . GLY A 1 189 ? -11.148 -17.844 -8.18 1 95.75 189 GLY A C 1
ATOM 1371 O O . GLY A 1 189 ? -12.266 -18.234 -8.547 1 95.75 189 GLY A O 1
ATOM 1372 N N . THR A 1 190 ? -10.711 -17.938 -6.941 1 95.06 190 THR A N 1
ATOM 1373 C CA . THR A 1 190 ? -11.57 -18.453 -5.887 1 95.06 190 THR A CA 1
ATOM 1374 C C . THR A 1 190 ? -12.797 -17.562 -5.703 1 95.06 190 THR A C 1
ATOM 1376 O O . THR A 1 190 ? -13.914 -18.047 -5.523 1 95.06 190 THR A O 1
ATOM 1379 N N . ALA A 1 191 ? -12.602 -16.312 -5.766 1 97.69 191 ALA A N 1
ATOM 1380 C CA . ALA A 1 191 ? -13.711 -15.367 -5.676 1 97.69 191 ALA A CA 1
ATOM 1381 C C . ALA A 1 191 ? -14.68 -15.547 -6.84 1 97.69 191 ALA A C 1
ATOM 1383 O O . ALA A 1 191 ? -15.898 -15.531 -6.648 1 97.69 191 ALA A O 1
ATOM 1384 N N . LEU A 1 192 ? -14.141 -15.703 -8.039 1 98 192 LEU A N 1
ATOM 1385 C CA . LEU A 1 192 ? -14.953 -15.93 -9.227 1 98 192 LEU A CA 1
ATOM 1386 C C . LEU A 1 192 ? -15.812 -17.188 -9.062 1 98 192 LEU A C 1
ATOM 1388 O O . LEU A 1 192 ? -17 -17.172 -9.383 1 98 192 LEU A O 1
ATOM 1392 N N . GLY A 1 193 ? -15.188 -18.219 -8.586 1 97.75 193 GLY A N 1
ATOM 1393 C CA . GLY A 1 193 ? -15.922 -19.453 -8.32 1 97.75 193 GLY A CA 1
ATOM 1394 C C . GLY A 1 193 ? -17.047 -19.266 -7.312 1 97.75 193 GLY A C 1
ATOM 1395 O O . GLY A 1 193 ? -18.141 -19.781 -7.504 1 97.75 193 GLY A O 1
ATOM 1396 N N . ARG A 1 194 ? -16.75 -18.562 -6.238 1 97.69 194 ARG A N 1
ATOM 1397 C CA . ARG A 1 194 ? -17.75 -18.297 -5.223 1 97.69 194 ARG A CA 1
ATOM 1398 C C . ARG A 1 194 ? -18.938 -17.547 -5.816 1 97.69 194 ARG A C 1
ATOM 1400 O O . ARG A 1 194 ? -20.094 -17.922 -5.609 1 97.69 194 ARG A O 1
ATOM 1407 N N . MET A 1 195 ? -18.672 -16.484 -6.547 1 98 195 MET A N 1
ATOM 1408 C CA . MET A 1 195 ? -19.734 -15.703 -7.191 1 98 195 MET A CA 1
ATOM 1409 C C . MET A 1 195 ? -20.547 -16.578 -8.141 1 98 195 MET A C 1
ATOM 1411 O O . MET A 1 195 ? -21.766 -16.438 -8.234 1 98 195 MET A O 1
ATOM 1415 N N . ALA A 1 196 ? -19.859 -17.453 -8.82 1 98.56 196 ALA A N 1
ATOM 1416 C CA . ALA A 1 196 ? -20.516 -18.328 -9.773 1 98.56 196 ALA A CA 1
ATOM 1417 C C . ALA A 1 196 ? -21.438 -19.312 -9.07 1 98.56 196 ALA A C 1
ATOM 1419 O O . ALA A 1 196 ? -22.516 -19.625 -9.578 1 98.56 196 ALA A O 1
ATOM 1420 N N . ARG A 1 197 ? -20.969 -19.812 -7.957 1 98.38 197 ARG A N 1
ATOM 1421 C CA . ARG A 1 197 ? -21.828 -20.703 -7.184 1 98.38 197 ARG A CA 1
ATOM 1422 C C . ARG A 1 197 ? -23.094 -20 -6.738 1 98.38 197 ARG A C 1
ATOM 1424 O O . ARG A 1 197 ? -24.188 -20.594 -6.793 1 98.38 197 ARG A O 1
ATOM 1431 N N . GLU A 1 198 ? -22.953 -18.797 -6.309 1 97.94 198 GLU A N 1
ATOM 1432 C CA . GLU A 1 198 ? -24.125 -18.016 -5.926 1 97.94 198 GLU A CA 1
ATOM 1433 C C . GLU A 1 198 ? -25.062 -17.797 -7.113 1 97.94 198 GLU A C 1
ATOM 1435 O O . GLU A 1 198 ? -26.281 -17.922 -6.977 1 97.94 198 GLU A O 1
ATOM 1440 N N . ALA A 1 199 ? -24.469 -17.5 -8.227 1 98 199 ALA A N 1
ATOM 1441 C CA . ALA A 1 199 ? -25.266 -17.312 -9.445 1 98 199 ALA A CA 1
ATOM 1442 C C . ALA A 1 199 ? -26 -18.594 -9.828 1 98 199 ALA A C 1
ATOM 1444 O O . ALA A 1 199 ? -27.141 -18.547 -10.273 1 98 199 ALA A O 1
ATOM 1445 N N . ALA A 1 200 ? -25.328 -19.688 -9.695 1 98.12 200 ALA A N 1
ATOM 1446 C CA . ALA A 1 200 ? -25.922 -20.984 -10.031 1 98.12 200 ALA A CA 1
ATOM 1447 C C . ALA A 1 200 ? -27.094 -21.312 -9.109 1 98.12 200 ALA A C 1
ATOM 1449 O O . ALA A 1 200 ? -28.078 -21.906 -9.539 1 98.12 200 ALA A O 1
ATOM 1450 N N . GLU A 1 201 ? -26.938 -20.969 -7.84 1 97.94 201 GLU A N 1
ATOM 1451 C CA . GLU A 1 201 ? -28.016 -21.156 -6.879 1 97.94 201 GLU A CA 1
ATOM 1452 C C . GLU A 1 201 ? -29.234 -20.297 -7.227 1 97.94 201 GLU A C 1
ATOM 1454 O O . GLU A 1 201 ? -30.375 -20.734 -7.082 1 97.94 201 GLU A O 1
ATOM 1459 N N . ASP A 1 202 ? -29 -19.141 -7.648 1 97.75 202 ASP A N 1
ATOM 1460 C CA . ASP A 1 202 ? -30.047 -18.188 -7.996 1 97.75 202 ASP A CA 1
ATOM 1461 C C . ASP A 1 202 ? -30.766 -18.625 -9.273 1 97.75 202 ASP A C 1
ATOM 1463 O O . ASP A 1 202 ? -31.953 -18.328 -9.461 1 97.75 202 ASP A O 1
ATOM 1467 N N . ASP A 1 203 ? -30.031 -19.25 -10.211 1 97.88 203 ASP A N 1
ATOM 1468 C CA . ASP A 1 203 ? -30.578 -19.734 -11.477 1 97.88 203 ASP A CA 1
ATOM 1469 C C . ASP A 1 203 ? -30.156 -21.172 -11.758 1 97.88 203 ASP A C 1
ATOM 1471 O O . ASP A 1 203 ? -29.328 -21.422 -12.633 1 97.88 203 ASP A O 1
ATOM 1475 N N . PRO A 1 204 ? -30.781 -22.109 -11.141 1 97.19 204 PRO A N 1
ATOM 1476 C CA . PRO A 1 204 ? -30.391 -23.516 -11.203 1 97.19 204 PRO A CA 1
ATOM 1477 C C . PRO A 1 204 ? -30.469 -24.078 -12.617 1 97.19 204 PRO A C 1
ATOM 1479 O O . PRO A 1 204 ? -29.891 -25.141 -12.898 1 97.19 204 PRO A O 1
ATOM 1482 N N . ASP A 1 205 ? -31.188 -23.438 -13.484 1 97.25 205 ASP A N 1
ATOM 1483 C CA . ASP A 1 205 ? -31.312 -23.922 -14.852 1 97.25 205 ASP A CA 1
ATOM 1484 C C . ASP A 1 205 ? -30.375 -23.188 -15.797 1 97.25 205 ASP A C 1
ATOM 1486 O O . ASP A 1 205 ? -30.297 -23.516 -16.984 1 97.25 205 ASP A O 1
ATOM 1490 N N . GLY A 1 206 ? -29.672 -22.203 -15.266 1 97.81 206 GLY A N 1
ATOM 1491 C CA . GLY A 1 206 ? -28.734 -21.438 -16.078 1 97.81 206 GLY A CA 1
ATOM 1492 C C . GLY A 1 206 ? -27.516 -22.234 -16.5 1 97.81 206 GLY A C 1
ATOM 1493 O O . GLY A 1 206 ? -27.297 -23.344 -16.016 1 97.81 206 GLY A O 1
ATOM 1494 N N . LEU A 1 207 ? -26.766 -21.672 -17.422 1 98.44 207 LEU A N 1
ATOM 1495 C CA . LEU A 1 207 ? -25.641 -22.375 -18.016 1 98.44 207 LEU A CA 1
ATOM 1496 C C . LEU A 1 207 ? -24.578 -22.688 -16.969 1 98.44 207 LEU A C 1
ATOM 1498 O O . LEU A 1 207 ? -24 -23.781 -16.969 1 98.44 207 LEU A O 1
ATOM 1502 N N . ILE A 1 208 ? -24.312 -21.781 -16.094 1 98.62 208 ILE A N 1
ATOM 1503 C CA . ILE A 1 208 ? -23.312 -21.969 -15.047 1 98.62 208 ILE A CA 1
ATOM 1504 C C . ILE A 1 208 ? -23.672 -23.188 -14.195 1 98.62 208 ILE A C 1
ATOM 1506 O O . ILE A 1 208 ? -22.828 -24.031 -13.922 1 98.62 208 ILE A O 1
ATOM 1510 N N . ALA A 1 209 ? -24.922 -23.219 -13.828 1 98.38 209 ALA A N 1
ATOM 1511 C CA . ALA A 1 209 ? -25.391 -24.328 -13.016 1 98.38 209 ALA A CA 1
ATOM 1512 C C . ALA A 1 209 ? -25.281 -25.656 -13.773 1 98.38 209 ALA A C 1
ATOM 1514 O O . ALA A 1 209 ? -24.859 -26.672 -13.211 1 98.38 209 ALA A O 1
ATOM 1515 N N . ARG A 1 210 ? -25.625 -25.625 -14.977 1 98.25 210 ARG A N 1
ATOM 1516 C CA . ARG A 1 210 ? -25.578 -26.828 -15.805 1 98.25 210 ARG A CA 1
ATOM 1517 C C . ARG A 1 210 ? -24.156 -27.328 -15.961 1 98.25 210 ARG A C 1
ATOM 1519 O O . ARG A 1 210 ? -23.891 -28.531 -15.812 1 98.25 210 ARG A O 1
ATOM 1526 N N . LEU A 1 211 ? -23.281 -26.438 -16.281 1 98.12 211 LEU A N 1
ATOM 1527 C CA . LEU A 1 211 ? -21.875 -26.812 -16.422 1 98.12 211 LEU A CA 1
ATOM 1528 C C . LEU A 1 211 ? -21.328 -27.359 -15.109 1 98.12 211 LEU A C 1
ATOM 1530 O O . LEU A 1 211 ? -20.547 -28.312 -15.109 1 98.12 211 LEU A O 1
ATOM 1534 N N . GLY A 1 212 ? -21.734 -26.703 -14.016 1 97.25 212 GLY A N 1
ATOM 1535 C CA . GLY A 1 212 ? -21.312 -27.172 -12.703 1 97.25 212 GLY A CA 1
ATOM 1536 C C . GLY A 1 212 ? -21.766 -28.594 -12.414 1 97.25 212 GLY A C 1
ATOM 1537 O O . GLY A 1 212 ? -21 -29.375 -11.836 1 97.25 212 GLY A O 1
ATOM 1538 N N . ARG A 1 213 ? -22.953 -28.891 -12.789 1 96.69 213 ARG A N 1
ATOM 1539 C CA . ARG A 1 213 ? -23.469 -30.234 -12.602 1 96.69 213 ARG A CA 1
ATOM 1540 C C . ARG A 1 213 ? -22.672 -31.25 -13.422 1 96.69 213 ARG A C 1
ATOM 1542 O O . ARG A 1 213 ? -22.422 -32.375 -12.969 1 96.69 213 ARG A O 1
ATOM 1549 N N . GLN A 1 214 ? -22.281 -30.906 -14.562 1 96.25 214 GLN A N 1
ATOM 1550 C CA . GLN A 1 214 ? -21.531 -31.781 -15.461 1 96.25 214 GLN A CA 1
ATOM 1551 C C . GLN A 1 214 ? -20.156 -32.094 -14.883 1 96.25 214 GLN A C 1
ATOM 1553 O O . GLN A 1 214 ? -19.672 -33.219 -15.016 1 96.25 214 GLN A O 1
ATOM 1558 N N . THR A 1 215 ? -19.531 -31.109 -14.281 1 94.06 215 THR A N 1
ATOM 1559 C CA . THR A 1 215 ? -18.172 -31.281 -13.797 1 94.06 215 THR A CA 1
ATOM 1560 C C . THR A 1 215 ? -18.156 -31.625 -12.312 1 94.06 215 THR A C 1
ATOM 1562 O O . THR A 1 215 ? -17.125 -32 -11.766 1 94.06 215 THR A O 1
ATOM 1565 N N . GLY A 1 216 ? -19.312 -31.5 -11.672 1 95.38 216 GLY A N 1
ATOM 1566 C CA . GLY A 1 216 ? -19.438 -31.828 -10.258 1 95.38 216 GLY A CA 1
ATOM 1567 C C . GLY A 1 216 ? -19.219 -30.641 -9.344 1 95.38 216 GLY A C 1
ATOM 1568 O O . GLY A 1 216 ? -19.484 -30.719 -8.141 1 95.38 216 GLY A O 1
ATOM 1569 N N . LYS A 1 217 ? -18.656 -29.578 -9.852 1 95.5 217 LYS A N 1
ATOM 1570 C CA . LYS A 1 217 ? -18.453 -28.375 -9.031 1 95.5 217 LYS A CA 1
ATOM 1571 C C . LYS A 1 217 ? -18.406 -27.125 -9.891 1 95.5 217 LYS A C 1
ATOM 1573 O O . LYS A 1 217 ? -17.969 -27.172 -11.039 1 95.5 217 LYS A O 1
ATOM 1578 N N . VAL A 1 218 ? -18.891 -26.016 -9.328 1 96.81 218 VAL A N 1
ATOM 1579 C CA . VAL A 1 218 ? -18.797 -24.703 -9.969 1 96.81 218 VAL A CA 1
ATOM 1580 C C . VAL A 1 218 ? -17.5 -24.016 -9.539 1 96.81 218 VAL A C 1
ATOM 1582 O O . VAL A 1 218 ? -17.281 -23.781 -8.352 1 96.81 218 VAL A O 1
ATOM 1585 N N . THR A 1 219 ? -16.609 -23.766 -10.484 1 95.06 219 THR A N 1
ATOM 1586 C CA . THR A 1 219 ? -15.32 -23.109 -10.242 1 95.06 219 THR A CA 1
ATOM 1587 C C . THR A 1 219 ? -15.133 -21.922 -11.188 1 95.06 219 THR A C 1
ATOM 1589 O O . THR A 1 219 ? -16.016 -21.625 -12 1 95.06 219 THR A O 1
ATOM 1592 N N . GLY A 1 220 ? -14.039 -21.266 -11.008 1 94 220 GLY A N 1
ATOM 1593 C CA . GLY A 1 220 ? -13.703 -20.203 -11.953 1 94 220 GLY A CA 1
ATOM 1594 C C . GLY A 1 220 ? -13.648 -20.688 -13.391 1 94 220 GLY A C 1
ATOM 1595 O O . GLY A 1 220 ? -14.023 -19.969 -14.312 1 94 220 GLY A O 1
ATOM 1596 N N . ARG A 1 221 ? -13.273 -21.891 -13.602 1 93.38 221 ARG A N 1
ATOM 1597 C CA . ARG A 1 221 ? -13.203 -22.469 -14.938 1 93.38 221 ARG A CA 1
ATOM 1598 C C . ARG A 1 221 ? -14.594 -22.625 -15.547 1 93.38 221 ARG A C 1
ATOM 1600 O O . ARG A 1 221 ? -14.766 -22.469 -16.766 1 93.38 221 ARG A O 1
ATOM 1607 N N . THR A 1 222 ? -15.492 -22.922 -14.688 1 96.94 222 THR A N 1
ATOM 1608 C CA . THR A 1 222 ? -16.875 -23.016 -15.133 1 96.94 222 THR A CA 1
ATOM 1609 C C . THR A 1 222 ? -17.344 -21.688 -15.742 1 96.94 222 THR A C 1
ATOM 1611 O O . THR A 1 222 ? -18.031 -21.672 -16.766 1 96.94 222 THR A O 1
ATOM 1614 N N . VAL A 1 223 ? -16.906 -20.609 -15.133 1 97.88 223 VAL A N 1
ATOM 1615 C CA . VAL A 1 223 ? -17.312 -19.281 -15.594 1 97.88 223 VAL A CA 1
ATOM 1616 C C . VAL A 1 223 ? -16.656 -18.984 -16.938 1 97.88 223 VAL A C 1
ATOM 1618 O O . VAL A 1 223 ? -17.312 -18.469 -17.844 1 97.88 223 VAL A O 1
ATOM 1621 N N . VAL A 1 224 ? -15.438 -19.344 -17.094 1 96.12 224 VAL A N 1
ATOM 1622 C CA . VAL A 1 224 ? -14.727 -19.109 -18.344 1 96.12 224 VAL A CA 1
ATOM 1623 C C . VAL A 1 224 ? -15.414 -19.875 -19.484 1 96.12 224 VAL A C 1
ATOM 1625 O O . VAL A 1 224 ? -15.641 -19.312 -20.562 1 96.12 224 VAL A O 1
ATOM 1628 N N . GLU A 1 225 ? -15.719 -21.078 -19.172 1 96.94 225 GLU A N 1
ATOM 1629 C CA . GLU A 1 225 ? -16.406 -21.891 -20.156 1 96.94 225 GLU A CA 1
ATOM 1630 C C . GLU A 1 225 ? -17.766 -21.297 -20.516 1 96.94 225 GLU A C 1
ATOM 1632 O O . GLU A 1 225 ? -18.156 -21.297 -21.688 1 96.94 225 GLU A O 1
ATOM 1637 N N . ALA A 1 226 ? -18.469 -20.875 -19.547 1 98.25 226 ALA A N 1
ATOM 1638 C CA . ALA A 1 226 ? -19.781 -20.281 -19.781 1 98.25 226 ALA A CA 1
ATOM 1639 C C . ALA A 1 226 ? -19.672 -19.031 -20.641 1 98.25 226 ALA A C 1
ATOM 1641 O O . ALA A 1 226 ? -20.5 -18.797 -21.516 1 98.25 226 ALA A O 1
ATOM 1642 N N . VAL A 1 227 ? -18.719 -18.219 -20.438 1 97.31 227 VAL A N 1
ATOM 1643 C CA . VAL A 1 227 ? -18.484 -17.031 -21.25 1 97.31 227 VAL A CA 1
ATOM 1644 C C . VAL A 1 227 ? -18.234 -17.438 -22.703 1 97.31 227 VAL A C 1
ATOM 1646 O O . VAL A 1 227 ? -18.75 -16.797 -23.625 1 97.31 227 VAL A O 1
ATOM 1649 N N . GLU A 1 228 ? -17.422 -18.453 -22.875 1 96.44 228 GLU A N 1
ATOM 1650 C CA . GLU A 1 228 ? -17.109 -18.953 -24.203 1 96.44 228 GLU A CA 1
ATOM 1651 C C . GLU A 1 228 ? -18.375 -19.391 -24.938 1 96.44 228 GLU A C 1
ATOM 1653 O O . GLU A 1 228 ? -18.453 -19.328 -26.172 1 96.44 228 GLU A O 1
ATOM 1658 N N . GLN A 1 229 ? -19.328 -19.703 -24.188 1 97.75 229 GLN A N 1
ATOM 1659 C CA . GLN A 1 229 ? -20.594 -20.172 -24.766 1 97.75 229 GLN A CA 1
ATOM 1660 C C . GLN A 1 229 ? -21.609 -19.047 -24.828 1 97.75 229 GLN A C 1
ATOM 1662 O O . GLN A 1 229 ? -22.781 -19.281 -25.125 1 97.75 229 GLN A O 1
ATOM 1667 N N . GLY A 1 230 ? -21.203 -17.828 -24.453 1 97.38 230 GLY A N 1
ATOM 1668 C CA . GLY A 1 230 ? -22.016 -16.641 -24.688 1 97.38 230 GLY A CA 1
ATOM 1669 C C . GLY A 1 230 ? -22.938 -16.312 -23.516 1 97.38 230 GLY A C 1
ATOM 1670 O O . GLY A 1 230 ? -23.906 -15.578 -23.672 1 97.38 230 GLY A O 1
ATOM 1671 N N . ASP A 1 231 ? -22.609 -16.797 -22.375 1 98.19 231 ASP A N 1
ATOM 1672 C CA . ASP A 1 231 ? -23.469 -16.594 -21.203 1 98.19 231 ASP A CA 1
ATOM 1673 C C . ASP A 1 231 ? -23.297 -15.188 -20.641 1 98.19 231 ASP A C 1
ATOM 1675 O O . ASP A 1 231 ? -22.188 -14.812 -20.234 1 98.19 231 ASP A O 1
ATOM 1679 N N . GLU A 1 232 ? -24.375 -14.492 -20.5 1 97.69 232 GLU A N 1
ATOM 1680 C CA . GLU A 1 232 ? -24.312 -13.094 -20.062 1 97.69 232 GLU A CA 1
ATOM 1681 C C . GLU A 1 232 ? -24.078 -13 -18.562 1 97.69 232 GLU A C 1
ATOM 1683 O O . GLU A 1 232 ? -23.406 -12.07 -18.094 1 97.69 232 GLU A O 1
ATOM 1688 N N . THR A 1 233 ? -24.609 -13.953 -17.859 1 98.19 233 THR A N 1
ATOM 1689 C CA . THR A 1 233 ? -24.359 -13.969 -16.422 1 98.19 233 THR A CA 1
ATOM 1690 C C . THR A 1 233 ? -22.875 -14.141 -16.125 1 98.19 233 THR A C 1
ATOM 1692 O O . THR A 1 233 ? -22.312 -13.438 -15.289 1 98.19 233 THR A O 1
ATOM 1695 N N . ALA A 1 234 ? -22.25 -15.047 -16.844 1 98.31 234 ALA A N 1
ATOM 1696 C CA . ALA A 1 234 ? -20.828 -15.273 -16.688 1 98.31 234 ALA A CA 1
ATOM 1697 C C . ALA A 1 234 ? -20.031 -14.023 -17.031 1 98.31 234 ALA A C 1
ATOM 1699 O O . ALA A 1 234 ? -19.062 -13.68 -16.344 1 98.31 234 ALA A O 1
ATOM 1700 N N . ARG A 1 235 ? -20.422 -13.367 -18.031 1 98.19 235 ARG A N 1
ATOM 1701 C CA . ARG A 1 235 ? -19.75 -12.125 -18.422 1 98.19 235 ARG A CA 1
ATOM 1702 C C . ARG A 1 235 ? -19.891 -11.07 -17.328 1 98.19 235 ARG A C 1
ATOM 1704 O O . ARG A 1 235 ? -18.938 -10.336 -17.047 1 98.19 235 ARG A O 1
ATOM 1711 N N . SER A 1 236 ? -21.047 -11.008 -16.75 1 98.38 236 SER A N 1
ATOM 1712 C CA . SER A 1 236 ? -21.266 -10.047 -15.68 1 98.38 236 SER A CA 1
ATOM 1713 C C . SER A 1 236 ? -20.391 -10.352 -14.469 1 98.38 236 SER A C 1
ATOM 1715 O O . SER A 1 236 ? -19.969 -9.43 -13.766 1 98.38 236 SER A O 1
ATOM 1717 N N . LEU A 1 237 ? -20.141 -11.609 -14.242 1 98.25 237 LEU A N 1
ATOM 1718 C CA . LEU A 1 237 ? -19.281 -11.984 -13.133 1 98.25 237 LEU A CA 1
ATOM 1719 C C . LEU A 1 237 ? -17.844 -11.523 -13.383 1 98.25 237 LEU A C 1
ATOM 1721 O O . LEU A 1 237 ? -17.172 -11.062 -12.461 1 98.25 237 LEU A O 1
ATOM 1725 N N . PHE A 1 238 ? -17.375 -11.578 -14.633 1 97.12 238 PHE A N 1
ATOM 1726 C CA . PHE A 1 238 ? -16.047 -11.086 -14.969 1 97.12 238 PHE A CA 1
ATOM 1727 C C . PHE A 1 238 ? -15.984 -9.57 -14.844 1 97.12 238 PHE A C 1
ATOM 1729 O O . PHE A 1 238 ? -14.969 -9.023 -14.422 1 97.12 238 PHE A O 1
ATOM 1736 N N . PHE A 1 239 ? -17.062 -8.953 -15.242 1 98.19 239 PHE A N 1
ATOM 1737 C CA . PHE A 1 239 ? -17.109 -7.508 -15.086 1 98.19 239 PHE A CA 1
ATOM 1738 C C . PHE A 1 239 ? -16.953 -7.117 -13.617 1 98.19 239 PHE A C 1
ATOM 1740 O O . PHE A 1 239 ? -16.188 -6.215 -13.297 1 98.19 239 PHE A O 1
ATOM 1747 N N . ARG A 1 240 ? -17.641 -7.855 -12.758 1 98.19 240 ARG A N 1
ATOM 1748 C CA . ARG A 1 240 ? -17.562 -7.594 -11.328 1 98.19 240 ARG A CA 1
ATOM 1749 C C . ARG A 1 240 ? -16.156 -7.883 -10.805 1 98.19 240 ARG A C 1
ATOM 1751 O O . ARG A 1 240 ? -15.602 -7.094 -10.039 1 98.19 240 ARG A O 1
ATOM 1758 N N . LEU A 1 241 ? -15.609 -9.008 -11.242 1 98.5 241 LEU A N 1
ATOM 1759 C CA . LEU A 1 241 ? -14.25 -9.375 -10.844 1 98.5 241 LEU A CA 1
ATOM 1760 C C . LEU A 1 241 ? -13.25 -8.312 -11.281 1 98.5 241 LEU A C 1
ATOM 1762 O O . LEU A 1 241 ? -12.391 -7.906 -10.5 1 98.5 241 LEU A O 1
ATOM 1766 N N . GLY A 1 242 ? -13.359 -7.918 -12.523 1 98.56 242 GLY A N 1
ATOM 1767 C CA . GLY A 1 242 ? -12.477 -6.898 -13.07 1 98.56 242 GLY A CA 1
ATOM 1768 C C . GLY A 1 242 ? -12.578 -5.57 -12.344 1 98.56 242 GLY A C 1
ATOM 1769 O O . GLY A 1 242 ? -11.562 -4.906 -12.109 1 98.56 242 GLY A O 1
ATOM 1770 N N . ARG A 1 243 ? -13.773 -5.195 -11.992 1 98.56 243 ARG A N 1
ATOM 1771 C CA . ARG A 1 243 ? -13.961 -3.957 -11.25 1 98.56 243 ARG A CA 1
ATOM 1772 C C . ARG A 1 243 ? -13.227 -4.004 -9.914 1 98.56 243 ARG A C 1
ATOM 1774 O O . ARG A 1 243 ? -12.523 -3.053 -9.555 1 98.56 243 ARG A O 1
ATOM 1781 N N . TRP A 1 244 ? -13.375 -5.133 -9.227 1 98.69 244 TRP A N 1
ATOM 1782 C CA . TRP A 1 244 ? -12.695 -5.277 -7.949 1 98.69 244 TRP A CA 1
ATOM 1783 C C . TRP A 1 244 ? -11.18 -5.289 -8.141 1 98.69 244 TRP A C 1
ATOM 1785 O O . TRP A 1 244 ? -10.438 -4.727 -7.328 1 98.69 244 TRP A O 1
ATOM 1795 N N . LEU A 1 245 ? -10.727 -5.953 -9.195 1 98.75 245 LEU A N 1
ATOM 1796 C CA . LEU A 1 245 ? -9.305 -5.93 -9.523 1 98.75 245 LEU A CA 1
ATOM 1797 C C . LEU A 1 245 ? -8.812 -4.5 -9.727 1 98.75 245 LEU A C 1
ATOM 1799 O O . LEU A 1 245 ? -7.773 -4.113 -9.188 1 98.75 245 LEU A O 1
ATOM 1803 N N . GLY A 1 246 ? -9.609 -3.703 -10.438 1 98.81 246 GLY A N 1
ATOM 1804 C CA . GLY A 1 246 ? -9.266 -2.314 -10.695 1 98.81 246 GLY A CA 1
ATOM 1805 C C . GLY A 1 246 ? -9.219 -1.474 -9.43 1 98.81 246 GLY A C 1
ATOM 1806 O O . GLY A 1 246 ? -8.344 -0.619 -9.281 1 98.81 246 GLY A O 1
ATOM 1807 N N . VAL A 1 247 ? -10.148 -1.691 -8.523 1 98.69 247 VAL A N 1
ATOM 1808 C CA . VAL A 1 247 ? -10.188 -0.975 -7.25 1 98.69 247 VAL A CA 1
ATOM 1809 C C . VAL A 1 247 ? -8.914 -1.239 -6.461 1 98.69 247 VAL A C 1
ATOM 1811 O O . VAL A 1 247 ? -8.281 -0.306 -5.961 1 98.69 247 VAL A O 1
ATOM 1814 N N . GLY A 1 248 ? -8.516 -2.529 -6.355 1 98.69 248 GLY A N 1
ATOM 1815 C CA . GLY A 1 248 ? -7.273 -2.871 -5.684 1 98.69 248 GLY A CA 1
ATOM 1816 C C . GLY A 1 248 ? -6.051 -2.256 -6.344 1 98.69 248 GLY A C 1
ATOM 1817 O O . GLY A 1 248 ? -5.168 -1.733 -5.66 1 98.69 248 GLY A O 1
ATOM 1818 N N . ILE A 1 249 ? -6.039 -2.264 -7.664 1 98.62 249 ILE A N 1
ATOM 1819 C CA . ILE A 1 249 ? -4.926 -1.717 -8.43 1 98.62 249 ILE A CA 1
ATOM 1820 C C . ILE A 1 249 ? -4.82 -0.213 -8.188 1 98.62 249 ILE A C 1
ATOM 1822 O O . ILE A 1 249 ? -3.721 0.317 -8.008 1 98.62 249 ILE A O 1
ATOM 1826 N N . ALA A 1 250 ? -5.941 0.481 -8.195 1 98.31 250 ALA A N 1
ATOM 1827 C CA . ALA A 1 250 ? -5.93 1.92 -7.941 1 98.31 250 ALA A CA 1
ATOM 1828 C C . ALA A 1 250 ? -5.32 2.234 -6.578 1 98.31 250 ALA A C 1
ATOM 1830 O O . ALA A 1 250 ? -4.531 3.17 -6.445 1 98.31 250 ALA A O 1
ATOM 1831 N N . SER A 1 251 ? -5.684 1.469 -5.582 1 98.44 251 SER A N 1
ATOM 1832 C CA . SER A 1 251 ? -5.129 1.656 -4.246 1 98.44 251 SER A CA 1
ATOM 1833 C C . SER A 1 251 ? -3.609 1.521 -4.254 1 98.44 251 SER A C 1
ATOM 1835 O O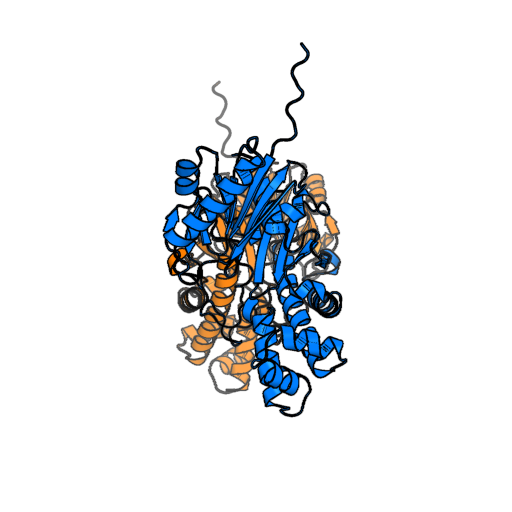 . SER A 1 251 ? -2.902 2.365 -3.701 1 98.44 251 SER A O 1
ATOM 1837 N N . LEU A 1 252 ? -3.123 0.503 -4.895 1 98.25 252 LEU A N 1
ATOM 1838 C CA . LEU A 1 252 ? -1.687 0.257 -4.953 1 98.25 252 LEU A CA 1
ATOM 1839 C C . LEU A 1 252 ? -0.979 1.35 -5.746 1 98.25 252 LEU A C 1
ATOM 1841 O O . LEU A 1 252 ? 0.093 1.814 -5.355 1 98.25 252 LEU A O 1
ATOM 1845 N N . ALA A 1 253 ? -1.583 1.762 -6.832 1 97.44 253 ALA A N 1
ATOM 1846 C CA . ALA A 1 253 ? -1.011 2.826 -7.652 1 97.44 253 ALA A CA 1
ATOM 1847 C C . ALA A 1 253 ? -0.968 4.145 -6.891 1 97.44 253 ALA A C 1
ATOM 1849 O O . ALA A 1 253 ? -0.03 4.93 -7.047 1 97.44 253 ALA A O 1
ATOM 1850 N N . ASN A 1 254 ? -1.982 4.402 -6.102 1 97 254 ASN A N 1
ATOM 1851 C CA . ASN A 1 254 ? -2.014 5.605 -5.277 1 97 254 ASN A CA 1
ATOM 1852 C C . ASN A 1 254 ? -0.875 5.621 -4.262 1 97 254 ASN A C 1
ATOM 1854 O O . ASN A 1 254 ? -0.337 6.684 -3.943 1 97 254 ASN A O 1
ATOM 1858 N N . ILE A 1 255 ? -0.5 4.488 -3.797 1 97.62 255 ILE A N 1
ATOM 1859 C CA . ILE A 1 255 ? 0.584 4.379 -2.828 1 97.62 255 ILE A CA 1
ATOM 1860 C C . ILE A 1 255 ? 1.928 4.523 -3.539 1 97.62 255 ILE A C 1
ATOM 1862 O O . ILE A 1 255 ? 2.771 5.328 -3.129 1 97.62 255 ILE A O 1
ATOM 1866 N N . PHE A 1 256 ? 2.135 3.844 -4.699 1 96.69 256 PHE A N 1
ATOM 1867 C CA . PHE A 1 256 ? 3.494 3.582 -5.156 1 96.69 256 PHE A CA 1
ATOM 1868 C C . PHE A 1 256 ? 3.834 4.445 -6.363 1 96.69 256 PHE A C 1
ATOM 1870 O O . PHE A 1 256 ? 5.004 4.582 -6.727 1 96.69 256 PHE A O 1
ATOM 1877 N N . GLU A 1 257 ? 2.953 5.062 -6.996 1 94.19 257 GLU A N 1
ATOM 1878 C CA . GLU A 1 257 ? 3.221 5.805 -8.227 1 94.19 257 GLU A CA 1
ATOM 1879 C C . GLU A 1 257 ? 4.047 4.973 -9.203 1 94.19 257 GLU A C 1
ATOM 1881 O O . GLU A 1 257 ? 5.137 5.387 -9.609 1 94.19 257 GLU A O 1
ATOM 1886 N N . VAL A 1 258 ? 3.58 3.951 -9.758 1 93.94 258 VAL A N 1
ATOM 1887 C CA . VAL A 1 258 ? 4.348 2.998 -10.555 1 93.94 258 VAL A CA 1
ATOM 1888 C C . VAL A 1 258 ? 4.227 3.346 -12.031 1 93.94 258 VAL A C 1
ATOM 1890 O O . VAL A 1 258 ? 3.293 4.039 -12.438 1 93.94 258 VAL A O 1
ATOM 1893 N N . GLU A 1 259 ? 5.184 2.842 -12.812 1 95.88 259 GLU A N 1
ATOM 1894 C CA . GLU A 1 259 ? 5.18 3.018 -14.258 1 95.88 259 GLU A CA 1
ATOM 1895 C C . GLU A 1 259 ? 4.133 2.123 -14.922 1 95.88 259 GLU A C 1
ATOM 1897 O O . GLU A 1 259 ? 3.59 2.469 -15.969 1 95.88 259 GLU A O 1
ATOM 1902 N N . ALA A 1 260 ? 3.889 0.981 -14.25 1 97.19 260 ALA A N 1
ATOM 1903 C CA . ALA A 1 260 ? 2.893 0.049 -14.773 1 97.19 260 ALA A CA 1
ATOM 1904 C C . ALA A 1 260 ? 2.443 -0.934 -13.695 1 97.19 260 ALA A C 1
ATOM 1906 O O . ALA A 1 260 ? 3.158 -1.161 -12.719 1 97.19 260 ALA A O 1
ATOM 1907 N N . VAL A 1 261 ? 1.267 -1.382 -13.891 1 98.31 261 VAL A N 1
ATOM 1908 C CA . VAL A 1 261 ? 0.762 -2.555 -13.188 1 98.31 261 VAL A CA 1
ATOM 1909 C C . VAL A 1 261 ? 0.661 -3.734 -14.156 1 98.31 261 VAL A C 1
ATOM 1911 O O . VAL A 1 261 ? -0.099 -3.688 -15.125 1 98.31 261 VAL A O 1
ATOM 1914 N N . VAL A 1 262 ? 1.471 -4.738 -13.883 1 98.25 262 VAL A N 1
ATOM 1915 C CA . VAL A 1 262 ? 1.494 -5.938 -14.703 1 98.25 262 VAL A CA 1
ATOM 1916 C C . VAL A 1 262 ? 0.62 -7.02 -14.07 1 98.25 262 VAL A C 1
ATOM 1918 O O . VAL A 1 262 ? 0.771 -7.336 -12.891 1 98.25 262 VAL A O 1
ATOM 1921 N N . VAL A 1 263 ? -0.315 -7.555 -14.859 1 98.44 263 VAL A N 1
ATOM 1922 C CA . VAL A 1 263 ? -1.244 -8.547 -14.32 1 98.44 263 VAL A CA 1
ATOM 1923 C C . VAL A 1 263 ? -0.956 -9.906 -14.938 1 98.44 263 VAL A C 1
ATOM 1925 O O . VAL A 1 263 ? -0.957 -10.055 -16.172 1 98.44 263 VAL A O 1
ATOM 1928 N N . GLY A 1 264 ? -0.606 -10.797 -14.055 1 96.94 264 GLY A N 1
ATOM 1929 C CA . GLY A 1 264 ? -0.417 -12.18 -14.453 1 96.94 264 GLY A CA 1
ATOM 1930 C C . GLY A 1 264 ? -1.422 -13.133 -13.828 1 96.94 264 GLY A C 1
ATOM 1931 O O . GLY A 1 264 ? -2.488 -12.703 -13.383 1 96.94 264 GLY A O 1
ATOM 1932 N N . GLY A 1 265 ? -1.093 -14.445 -13.906 1 93.19 265 GLY A N 1
ATOM 1933 C CA . GLY A 1 265 ? -1.999 -15.461 -13.391 1 93.19 265 GLY A CA 1
ATOM 1934 C C . GLY A 1 265 ? -2.91 -16.047 -14.461 1 93.19 265 GLY A C 1
ATOM 1935 O O . GLY A 1 265 ? -2.971 -15.531 -15.578 1 93.19 265 GLY A O 1
ATOM 1936 N N . GLY A 1 266 ? -3.561 -17.078 -14.078 1 90.44 266 GLY A N 1
ATOM 1937 C CA . GLY A 1 266 ? -4.34 -17.844 -15.039 1 90.44 266 GLY A CA 1
ATOM 1938 C C . GLY A 1 266 ? -5.488 -17.062 -15.641 1 90.44 266 GLY A C 1
ATOM 1939 O O . GLY A 1 266 ? -5.832 -17.266 -16.812 1 90.44 266 GLY A O 1
ATOM 1940 N N . LEU A 1 267 ? -6.062 -16.156 -14.977 1 93 267 LEU A N 1
ATOM 1941 C CA . LEU A 1 267 ? -7.266 -15.461 -15.43 1 93 267 LEU A CA 1
ATOM 1942 C C . LEU A 1 267 ? -6.922 -14.359 -16.422 1 93 267 LEU A C 1
ATOM 1944 O O . LEU A 1 267 ? -7.805 -13.852 -17.125 1 93 267 LEU A O 1
ATOM 1948 N N . VAL A 1 268 ? -5.672 -13.984 -16.516 1 93.19 268 VAL A N 1
ATOM 1949 C CA . VAL A 1 268 ? -5.301 -12.891 -17.406 1 93.19 268 VAL A CA 1
ATOM 1950 C C . VAL A 1 268 ? -5.469 -13.336 -18.859 1 93.19 268 VAL A C 1
ATOM 1952 O O . VAL A 1 268 ? -5.57 -12.508 -19.766 1 93.19 268 VAL A O 1
ATOM 1955 N N . GLU A 1 269 ? -5.516 -14.641 -19.078 1 90.69 269 GLU A N 1
ATOM 1956 C CA . GLU A 1 269 ? -5.691 -15.18 -20.422 1 90.69 269 GLU A CA 1
ATOM 1957 C C . GLU A 1 269 ? -7.059 -14.805 -20.984 1 90.69 269 GLU A C 1
ATOM 1959 O O . GLU A 1 269 ? -7.273 -14.883 -22.203 1 90.69 269 GLU A O 1
ATOM 1964 N N . THR A 1 270 ? -7.945 -14.383 -20.172 1 93.69 270 THR A N 1
ATOM 1965 C CA . THR A 1 270 ? -9.273 -13.969 -20.625 1 93.69 270 THR A CA 1
ATOM 1966 C C . THR A 1 270 ? -9.242 -12.562 -21.203 1 93.69 270 THR A C 1
ATOM 1968 O O . THR A 1 270 ? -10.25 -12.062 -21.688 1 93.69 270 THR A O 1
ATOM 1971 N N . GLY A 1 271 ? -8.109 -11.906 -21.094 1 95.38 271 GLY A N 1
ATOM 1972 C CA . GLY A 1 271 ? -7.855 -10.648 -21.781 1 95.38 271 GLY A CA 1
ATOM 1973 C C . GLY A 1 271 ? -8.742 -9.516 -21.312 1 95.38 271 GLY A C 1
ATOM 1974 O O . GLY A 1 271 ? -8.836 -9.25 -20.109 1 95.38 271 GLY A O 1
ATOM 1975 N N . GLU A 1 272 ? -9.422 -8.984 -22.297 1 97.31 272 GLU A N 1
ATOM 1976 C CA . GLU A 1 272 ? -10.188 -7.762 -22.047 1 97.31 272 GLU A CA 1
ATOM 1977 C C . GLU A 1 272 ? -11.43 -8.047 -21.219 1 97.31 272 GLU A C 1
ATOM 1979 O O . GLU A 1 272 ? -12.023 -7.129 -20.641 1 97.31 272 GLU A O 1
ATOM 1984 N N . LEU A 1 273 ? -11.828 -9.32 -21.156 1 97 273 LEU A N 1
ATOM 1985 C CA . LEU A 1 273 ? -12.93 -9.68 -20.266 1 97 273 LEU A CA 1
ATOM 1986 C C . LEU A 1 273 ? -12.609 -9.305 -18.828 1 97 273 LEU A C 1
ATOM 1988 O O . LEU A 1 273 ? -13.5 -8.891 -18.078 1 97 273 LEU A O 1
ATOM 1992 N N . LEU A 1 274 ? -11.391 -9.477 -18.453 1 98 274 LEU A N 1
ATOM 1993 C CA . LEU A 1 274 ? -10.938 -9.164 -17.094 1 98 274 LEU A CA 1
ATOM 1994 C C . LEU A 1 274 ? -10.32 -7.77 -17.031 1 98 274 LEU A C 1
ATOM 1996 O O . LEU A 1 274 ? -10.688 -6.961 -16.188 1 98 274 LEU A O 1
ATOM 2000 N N . LEU A 1 275 ? -9.438 -7.473 -18 1 98.56 275 LEU A N 1
ATOM 2001 C CA . LEU A 1 275 ? -8.594 -6.289 -17.891 1 98.56 275 LEU A CA 1
ATOM 2002 C C . LEU A 1 275 ? -9.367 -5.031 -18.266 1 98.56 275 LEU A C 1
ATOM 2004 O O . LEU A 1 275 ? -9.062 -3.938 -17.781 1 98.56 275 LEU A O 1
ATOM 2008 N N . GLY A 1 276 ? -10.328 -5.137 -19.172 1 98.62 276 GLY A N 1
ATOM 2009 C CA . GLY A 1 276 ? -11.148 -3.99 -19.531 1 98.62 276 GLY A CA 1
ATOM 2010 C C . GLY A 1 276 ? -11.805 -3.322 -18.344 1 98.62 276 GLY A C 1
ATOM 2011 O O . GLY A 1 276 ? -11.492 -2.174 -18.016 1 98.62 276 GLY A O 1
ATOM 2012 N N . PRO A 1 277 ? -12.672 -4.102 -17.641 1 98.69 277 PRO A N 1
ATOM 2013 C CA . PRO A 1 277 ? -13.312 -3.541 -16.453 1 98.69 277 PRO A CA 1
ATOM 2014 C C . PRO A 1 277 ? -12.297 -3.123 -15.383 1 98.69 277 PRO A C 1
ATOM 2016 O O . PRO A 1 277 ? -12.539 -2.164 -14.641 1 98.69 277 PRO A O 1
ATOM 2019 N N . ALA A 1 278 ? -11.219 -3.809 -15.297 1 98.75 278 ALA A N 1
ATOM 2020 C CA . ALA A 1 278 ? -10.188 -3.438 -14.336 1 98.75 278 ALA A CA 1
ATOM 2021 C C . ALA A 1 278 ? -9.641 -2.043 -14.625 1 98.75 278 ALA A C 1
ATOM 2023 O O . ALA A 1 278 ? -9.484 -1.229 -13.711 1 98.75 278 ALA A O 1
ATOM 2024 N N . ARG A 1 279 ? -9.352 -1.763 -15.883 1 98.75 279 ARG A N 1
ATOM 2025 C CA . ARG A 1 279 ? -8.82 -0.462 -16.281 1 98.75 279 ARG A CA 1
ATOM 2026 C C . ARG A 1 279 ? -9.836 0.646 -16.016 1 98.75 279 ARG A C 1
ATOM 2028 O O . ARG A 1 279 ? -9.469 1.733 -15.562 1 98.75 279 ARG A O 1
ATOM 2035 N N . ILE A 1 280 ? -11.07 0.359 -16.281 1 98.44 280 ILE A N 1
ATOM 2036 C CA . ILE A 1 280 ? -12.125 1.332 -16.047 1 98.44 280 ILE A CA 1
ATOM 2037 C C . ILE A 1 280 ? -12.195 1.675 -14.562 1 98.44 280 ILE A C 1
ATOM 2039 O O . ILE A 1 280 ? -12.188 2.85 -14.188 1 98.44 280 ILE A O 1
ATOM 2043 N N . ALA A 1 281 ? -12.188 0.69 -13.734 1 98.38 281 ALA A N 1
ATOM 2044 C CA . ALA A 1 281 ? -12.289 0.896 -12.289 1 98.38 281 ALA A CA 1
ATOM 2045 C C . ALA A 1 281 ? -11.039 1.578 -11.742 1 98.38 281 ALA A C 1
ATOM 2047 O O . ALA A 1 281 ? -11.133 2.463 -10.891 1 98.38 281 ALA A O 1
ATOM 2048 N N . ALA A 1 282 ? -9.898 1.133 -12.25 1 98.5 282 ALA A N 1
ATOM 2049 C CA . ALA A 1 282 ? -8.648 1.735 -11.789 1 98.5 282 ALA A CA 1
ATOM 2050 C C . ALA A 1 282 ? -8.625 3.236 -12.062 1 98.5 282 ALA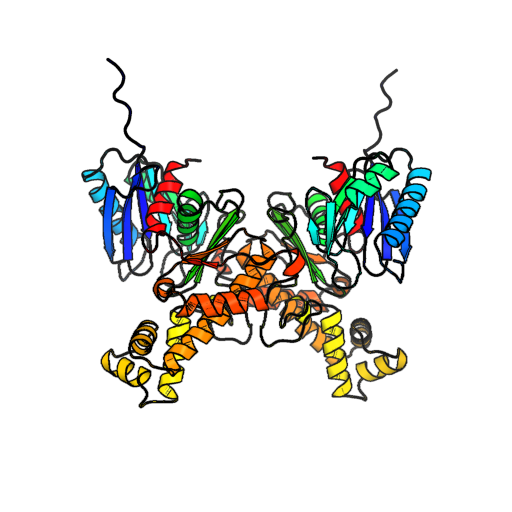 A C 1
ATOM 2052 O O . ALA A 1 282 ? -8.164 4.023 -11.234 1 98.5 282 ALA A O 1
ATOM 2053 N N . ARG A 1 283 ? -9.07 3.621 -13.188 1 97.81 283 ARG A N 1
ATOM 2054 C CA . ARG A 1 283 ? -9.148 5.035 -13.539 1 97.81 283 ARG A CA 1
ATOM 2055 C C . ARG A 1 283 ? -10.156 5.766 -12.648 1 97.81 283 ARG A C 1
ATOM 2057 O O . ARG A 1 283 ? -9.898 6.883 -12.203 1 97.81 283 ARG A O 1
ATOM 2064 N N . GLU A 1 284 ? -11.273 5.148 -12.43 1 97.06 284 GLU A N 1
ATOM 2065 C CA . GLU A 1 284 ? -12.336 5.727 -11.617 1 97.06 284 GLU A CA 1
ATOM 2066 C C . GLU A 1 284 ? -11.844 6.023 -10.203 1 97.06 284 GLU A C 1
ATOM 2068 O O . GLU A 1 284 ? -12.203 7.047 -9.617 1 97.06 284 GLU A O 1
ATOM 2073 N N . TYR A 1 285 ? -10.984 5.211 -9.648 1 97.62 285 TYR A N 1
ATOM 2074 C CA . TYR A 1 285 ? -10.578 5.32 -8.25 1 97.62 285 TYR A CA 1
ATOM 2075 C C . TYR A 1 285 ? -9.172 5.883 -8.133 1 97.62 285 TYR A C 1
ATOM 2077 O O . TYR A 1 285 ? -8.57 5.844 -7.055 1 97.62 285 TYR A O 1
ATOM 2085 N N . ALA A 1 286 ? -8.617 6.379 -9.242 1 96.69 286 ALA A N 1
ATOM 2086 C CA . ALA A 1 286 ? -7.297 7.004 -9.211 1 96.69 286 ALA A CA 1
ATOM 2087 C C . ALA A 1 286 ? -7.336 8.328 -8.461 1 96.69 286 ALA A C 1
ATOM 2089 O O . ALA A 1 286 ? -8.266 9.125 -8.633 1 96.69 286 ALA A O 1
ATOM 2090 N N . TYR A 1 287 ? -6.328 8.531 -7.605 1 94.62 287 TYR A N 1
ATOM 2091 C CA . TYR A 1 287 ? -6.184 9.805 -6.91 1 94.62 287 TYR A CA 1
ATOM 2092 C C . TYR A 1 287 ? -5.523 10.844 -7.809 1 94.62 287 TYR A C 1
ATOM 2094 O O . TYR A 1 287 ? -4.445 10.609 -8.359 1 94.62 287 TYR A O 1
ATOM 2102 N N . ALA A 1 288 ? -6.156 12.047 -7.977 1 92.06 288 ALA A N 1
ATOM 2103 C CA . ALA A 1 288 ? -5.648 13.188 -8.734 1 92.06 288 ALA A CA 1
ATOM 2104 C C . ALA A 1 288 ? -5.102 12.742 -10.086 1 92.06 288 ALA A C 1
ATOM 2106 O O . ALA A 1 288 ? -3.971 13.078 -10.445 1 92.06 288 ALA A O 1
ATOM 2107 N N . PRO A 1 289 ? -5.957 12.031 -10.875 1 92.5 289 PRO A N 1
ATOM 2108 C CA . PRO A 1 289 ? -5.457 11.43 -12.117 1 92.5 289 PRO A CA 1
ATOM 2109 C C . PRO A 1 289 ? -4.938 12.461 -13.109 1 92.5 289 PRO A C 1
ATOM 2111 O O . PRO A 1 289 ? -4.055 12.164 -13.914 1 92.5 289 PRO A O 1
ATOM 2114 N N . THR A 1 290 ? -5.363 13.656 -13.047 1 90.12 290 THR A N 1
ATOM 2115 C CA . THR A 1 290 ? -4.906 14.68 -13.977 1 90.12 290 THR A CA 1
ATOM 2116 C C . THR A 1 290 ? -3.49 15.133 -13.625 1 90.12 290 THR A C 1
ATOM 2118 O O . THR A 1 290 ? -2.672 15.367 -14.523 1 90.12 290 THR A O 1
ATOM 2121 N N . ALA A 1 291 ? -3.209 15.195 -12.375 1 89 291 ALA A N 1
ATOM 2122 C CA . ALA A 1 291 ? -1.895 15.656 -11.922 1 89 291 ALA A CA 1
ATOM 2123 C C . ALA A 1 291 ? -0.892 14.5 -11.906 1 89 291 ALA A C 1
ATOM 2125 O O . ALA A 1 291 ? 0.283 14.688 -12.227 1 89 291 ALA A O 1
ATOM 2126 N N . ARG A 1 292 ? -1.338 13.305 -11.586 1 92.44 292 ARG A N 1
ATOM 2127 C CA . ARG A 1 292 ? -0.432 12.188 -11.32 1 92.44 292 ARG A CA 1
ATOM 2128 C C . ARG A 1 292 ? -0.4 11.211 -12.492 1 92.44 292 ARG A C 1
ATOM 2130 O O . ARG A 1 292 ? 0.536 10.422 -12.617 1 92.44 292 ARG A O 1
ATOM 2137 N N . GLY A 1 293 ? -1.453 11.273 -13.328 1 91.38 293 GLY A N 1
ATOM 2138 C CA . GLY A 1 293 ? -1.617 10.227 -14.328 1 91.38 293 GLY A CA 1
ATOM 2139 C C . GLY A 1 293 ? -2.176 8.938 -13.75 1 91.38 293 GLY A C 1
ATOM 2140 O O . GLY A 1 293 ? -2.416 8.844 -12.539 1 91.38 293 GLY A O 1
ATOM 2141 N N . VAL A 1 294 ? -2.512 8.008 -14.641 1 95.25 294 VAL A N 1
ATOM 2142 C CA . VAL A 1 294 ? -2.975 6.676 -14.273 1 95.25 294 VAL A CA 1
ATOM 2143 C C . VAL A 1 294 ? -2.021 5.625 -14.836 1 95.25 294 VAL A C 1
ATOM 2145 O O . VAL A 1 294 ? -1.727 5.625 -16.031 1 95.25 294 VAL A O 1
ATOM 2148 N N . ALA A 1 295 ? -1.5 4.785 -13.984 1 95.25 295 ALA A N 1
ATOM 2149 C CA . ALA A 1 295 ? -0.565 3.754 -14.422 1 95.25 295 ALA A CA 1
ATOM 2150 C C . ALA A 1 295 ? -1.235 2.789 -15.398 1 95.25 295 ALA A C 1
ATOM 2152 O O . ALA A 1 295 ? -2.369 2.355 -15.172 1 95.25 295 ALA A O 1
ATOM 2153 N N . PRO A 1 296 ? -0.578 2.488 -16.484 1 97.25 296 PRO A N 1
ATOM 2154 C CA . PRO A 1 296 ? -1.148 1.475 -17.375 1 97.25 296 PRO A CA 1
ATOM 2155 C C . PRO A 1 296 ? -1.24 0.099 -16.719 1 97.25 296 PRO A C 1
ATOM 2157 O O . PRO A 1 296 ? -0.384 -0.261 -15.906 1 97.25 296 PRO A O 1
ATOM 2160 N N . ILE A 1 297 ? -2.297 -0.635 -17.062 1 98.38 297 ILE A N 1
ATOM 2161 C CA . ILE A 1 297 ? -2.502 -2.023 -16.656 1 98.38 297 ILE A CA 1
ATOM 2162 C C . ILE A 1 297 ? -2.279 -2.943 -17.859 1 98.38 297 ILE A C 1
ATOM 2164 O O . ILE A 1 297 ? -3.027 -2.891 -18.828 1 98.38 297 ILE A O 1
ATOM 2168 N N . VAL A 1 298 ? -1.236 -3.77 -17.781 1 97.69 298 VAL A N 1
ATOM 2169 C CA . VAL A 1 298 ? -0.845 -4.574 -18.938 1 97.69 298 VAL A CA 1
ATOM 2170 C C . VAL A 1 298 ? -0.725 -6.039 -18.531 1 97.69 298 VAL A C 1
ATOM 2172 O O . VAL A 1 298 ? -0.424 -6.348 -17.375 1 97.69 298 VAL A O 1
ATOM 2175 N N . PRO A 1 299 ? -1.01 -6.988 -19.453 1 97.38 299 PRO A N 1
ATOM 2176 C CA . PRO A 1 299 ? -0.815 -8.406 -19.125 1 97.38 299 PRO A CA 1
ATOM 2177 C C . PRO A 1 299 ? 0.657 -8.781 -18.984 1 97.38 299 PRO A C 1
ATOM 2179 O O . PRO A 1 299 ? 1.521 -8.164 -19.609 1 97.38 299 PRO A O 1
ATOM 2182 N N . ALA A 1 300 ? 0.924 -9.734 -18.172 1 96.88 300 ALA A N 1
ATOM 2183 C CA . ALA A 1 300 ? 2.279 -10.25 -18 1 96.88 300 ALA A CA 1
ATOM 2184 C C . ALA A 1 300 ? 2.779 -10.914 -19.281 1 96.88 300 ALA A C 1
ATOM 2186 O O . ALA A 1 300 ? 1.986 -11.43 -20.078 1 96.88 300 ALA A O 1
ATOM 2187 N N . ASN A 1 301 ? 4.074 -10.953 -19.438 1 95.06 301 ASN A N 1
ATOM 2188 C CA . ASN A 1 301 ? 4.699 -11.445 -20.672 1 95.06 301 ASN A CA 1
ATOM 2189 C C . ASN A 1 301 ? 5.035 -12.93 -20.562 1 95.06 301 ASN A C 1
ATOM 2191 O O . ASN A 1 301 ? 5.043 -13.641 -21.578 1 95.06 301 ASN A O 1
ATOM 2195 N N . PHE A 1 302 ? 5.23 -13.453 -19.344 1 94 302 PHE A N 1
ATOM 2196 C CA . PHE A 1 302 ? 5.91 -14.742 -19.25 1 94 302 PHE A CA 1
ATOM 2197 C C . PHE A 1 302 ? 4.969 -15.82 -18.734 1 94 302 PHE A C 1
ATOM 2199 O O . PHE A 1 302 ? 5.328 -17 -18.688 1 94 302 PHE A O 1
ATOM 2206 N N . GLY A 1 303 ? 3.807 -15.422 -18.312 1 90.19 303 GLY A N 1
ATOM 2207 C CA . GLY A 1 303 ? 2.803 -16.375 -17.875 1 90.19 303 GLY A CA 1
ATOM 2208 C C . GLY A 1 303 ? 3.311 -17.344 -16.828 1 90.19 303 GLY A C 1
ATOM 2209 O O . GLY A 1 303 ? 3.891 -16.938 -15.82 1 90.19 303 GLY A O 1
ATOM 2210 N N . ALA A 1 304 ? 3.104 -18.641 -17.078 1 87.81 304 ALA A N 1
ATOM 2211 C CA . ALA A 1 304 ? 3.432 -19.703 -16.141 1 87.81 304 ALA A CA 1
ATOM 2212 C C . ALA A 1 304 ? 4.945 -19.844 -15.977 1 87.81 304 ALA A C 1
ATOM 2214 O O . ALA A 1 304 ? 5.418 -20.469 -15.023 1 87.81 304 ALA A O 1
ATOM 2215 N N . ALA A 1 305 ? 5.684 -19.25 -16.844 1 94.5 305 ALA A N 1
ATOM 2216 C CA . ALA A 1 305 ? 7.137 -19.391 -16.797 1 94.5 305 ALA A CA 1
ATOM 2217 C C . ALA A 1 305 ? 7.773 -18.344 -15.906 1 94.5 305 ALA A C 1
ATOM 2219 O O . ALA A 1 305 ? 8.953 -18.453 -15.547 1 94.5 305 ALA A O 1
ATOM 2220 N N . ALA A 1 306 ? 7.004 -17.328 -15.539 1 95.44 306 ALA A N 1
ATOM 2221 C CA . ALA A 1 306 ? 7.559 -16.188 -14.828 1 95.44 306 ALA A CA 1
ATOM 2222 C C . ALA A 1 306 ? 8.25 -16.625 -13.539 1 95.44 306 ALA A C 1
ATOM 2224 O O . ALA A 1 306 ? 9.328 -16.109 -13.203 1 95.44 306 ALA A O 1
ATOM 2225 N N . GLY A 1 307 ? 7.656 -17.531 -12.867 1 96.5 307 GLY A N 1
ATOM 2226 C CA . GLY A 1 307 ? 8.195 -17.984 -11.594 1 96.5 307 GLY A CA 1
ATOM 2227 C C . GLY A 1 307 ? 9.562 -18.625 -11.719 1 96.5 307 GLY A C 1
ATOM 2228 O O . GLY A 1 307 ? 10.508 -18.234 -11.023 1 96.5 307 GLY A O 1
ATOM 2229 N N . LYS A 1 308 ? 9.711 -19.578 -12.625 1 97.69 308 LYS A N 1
ATOM 2230 C CA . LYS A 1 308 ? 10.977 -20.297 -12.805 1 97.69 308 LYS A CA 1
ATOM 2231 C C . LYS A 1 308 ? 12.055 -19.359 -13.367 1 97.69 308 LYS A C 1
ATOM 2233 O O . LYS A 1 308 ? 13.203 -19.406 -12.945 1 97.69 308 LYS A O 1
ATOM 2238 N N . ILE A 1 309 ? 11.641 -18.562 -14.281 1 98.06 309 ILE A N 1
ATOM 2239 C CA . ILE A 1 309 ? 12.578 -17.641 -14.906 1 98.06 309 ILE A CA 1
ATOM 2240 C C . ILE A 1 309 ? 13.078 -16.625 -13.875 1 98.06 309 ILE A C 1
ATOM 2242 O O . ILE A 1 309 ? 14.281 -16.422 -13.727 1 98.06 309 ILE A O 1
ATOM 2246 N N . GLY A 1 310 ? 12.102 -16.062 -13.164 1 97.94 310 GLY A N 1
ATOM 2247 C CA . GLY A 1 310 ? 12.469 -15.086 -12.141 1 97.94 310 GLY A CA 1
ATOM 2248 C C . GLY A 1 310 ? 13.344 -15.672 -11.047 1 97.94 310 GLY A C 1
ATOM 2249 O O . GLY A 1 310 ? 14.273 -15.016 -10.578 1 97.94 310 GLY A O 1
ATOM 2250 N N . ALA A 1 311 ? 13.031 -16.859 -10.664 1 98.5 311 ALA A N 1
ATOM 2251 C CA . ALA A 1 311 ? 13.836 -17.531 -9.641 1 98.5 311 ALA A CA 1
ATOM 2252 C C . ALA A 1 311 ? 15.266 -17.75 -10.117 1 98.5 311 ALA A C 1
ATOM 2254 O O . ALA A 1 311 ? 16.219 -17.516 -9.375 1 98.5 311 ALA A O 1
ATOM 2255 N N . ALA A 1 312 ? 15.438 -18.188 -11.328 1 98.56 312 ALA A N 1
ATOM 2256 C CA . ALA A 1 312 ? 16.781 -18.391 -11.883 1 98.56 312 ALA A CA 1
ATOM 2257 C C . ALA A 1 312 ? 17.547 -17.078 -11.953 1 98.56 312 ALA A C 1
ATOM 2259 O O . ALA A 1 312 ? 18.734 -17.031 -11.602 1 98.56 312 ALA A O 1
ATOM 2260 N N . LEU A 1 313 ? 16.859 -16.047 -12.383 1 97.38 313 LEU A N 1
ATOM 2261 C CA . LEU A 1 313 ? 17.5 -14.734 -12.477 1 97.38 313 LEU A CA 1
ATOM 2262 C C . LEU A 1 313 ? 17.953 -14.25 -11.102 1 97.38 313 LEU A C 1
ATOM 2264 O O . LEU A 1 313 ? 19.047 -13.695 -10.961 1 97.38 313 LEU A O 1
ATOM 2268 N N . LEU A 1 314 ? 17.125 -14.469 -10.133 1 97.75 314 LEU A N 1
ATOM 2269 C CA . LEU A 1 314 ? 17.469 -14.102 -8.766 1 97.75 314 LEU A CA 1
ATOM 2270 C C . LEU A 1 314 ? 18.766 -14.773 -8.336 1 97.75 314 LEU A C 1
ATOM 2272 O O . LEU A 1 314 ? 19.625 -14.141 -7.711 1 97.75 314 LEU A O 1
ATOM 2276 N N . ALA A 1 315 ? 18.875 -16.016 -8.664 1 98.06 315 ALA A N 1
ATOM 2277 C CA . ALA A 1 315 ? 20.062 -16.797 -8.305 1 98.06 315 ALA A CA 1
ATOM 2278 C C . ALA A 1 315 ? 21.312 -16.25 -9.008 1 98.06 315 ALA A C 1
ATOM 2280 O O . ALA A 1 315 ? 22.391 -16.25 -8.43 1 98.06 315 ALA A O 1
ATOM 2281 N N . LEU A 1 316 ? 21.156 -15.836 -10.195 1 97 316 LEU A N 1
ATOM 2282 C CA . LEU A 1 316 ? 22.281 -15.375 -11 1 97 316 LEU A CA 1
ATOM 2283 C C . LEU A 1 316 ? 22.734 -13.992 -10.555 1 97 316 LEU A C 1
ATOM 2285 O O . LEU A 1 316 ? 23.875 -13.602 -10.789 1 97 316 LEU A O 1
ATOM 2289 N N . ASP A 1 317 ? 21.844 -13.117 -10.023 1 91.75 317 ASP A N 1
ATOM 2290 C CA . ASP A 1 317 ? 22.188 -11.781 -9.539 1 91.75 317 ASP A CA 1
ATOM 2291 C C . ASP A 1 317 ? 23.156 -11.859 -8.359 1 91.75 317 ASP A C 1
ATOM 2293 O O . ASP A 1 317 ? 23.984 -10.969 -8.172 1 91.75 317 ASP A O 1
ATOM 2297 N N . GLY A 1 318 ? 23.359 -12.867 -7.801 1 74.81 318 GLY A N 1
ATOM 2298 C CA . GLY A 1 318 ? 24.25 -12.961 -6.648 1 74.81 318 GLY A CA 1
ATOM 2299 C C . GLY A 1 318 ? 23.781 -12.117 -5.477 1 74.81 318 GLY A C 1
ATOM 2300 O O . GLY A 1 318 ? 22.625 -11.688 -5.422 1 74.81 318 GLY A O 1
ATOM 2301 N N . ASP A 1 319 ? 24.672 -11.828 -4.41 1 61.94 319 ASP A N 1
ATOM 2302 C CA . ASP A 1 319 ? 24.391 -11.117 -3.166 1 61.94 319 ASP A CA 1
ATOM 2303 C C . ASP A 1 319 ? 24.344 -9.609 -3.393 1 61.94 319 ASP A C 1
ATOM 2305 O O . ASP A 1 319 ? 25.047 -9.086 -4.258 1 61.94 319 ASP A O 1
ATOM 2309 N N . MET B 1 1 ? 44.719 30.969 16.953 1 22.27 1 MET B N 1
ATOM 2310 C CA . MET B 1 1 ? 43.344 31.422 16.688 1 22.27 1 MET B CA 1
ATOM 2311 C C . MET B 1 1 ? 42.469 30.25 16.297 1 22.27 1 MET B C 1
ATOM 2313 O O . MET B 1 1 ? 42.531 29.766 15.172 1 22.27 1 MET B O 1
ATOM 2317 N N . ALA B 1 2 ? 42.281 29.234 17.188 1 34.75 2 ALA B N 1
ATOM 2318 C CA . ALA B 1 2 ? 41.406 28.094 17.141 1 34.75 2 ALA B CA 1
ATOM 2319 C C . ALA B 1 2 ? 40.031 28.469 16.547 1 34.75 2 ALA B C 1
ATOM 2321 O O . ALA B 1 2 ? 39.438 29.469 16.938 1 34.75 2 ALA B O 1
ATOM 2322 N N . GLY B 1 3 ? 39.781 28.156 15.312 1 35.34 3 GLY B N 1
ATOM 2323 C CA . GLY B 1 3 ? 38.625 28.469 14.508 1 35.34 3 GLY B CA 1
ATOM 2324 C C . GLY B 1 3 ? 37.312 28.438 15.305 1 35.34 3 GLY B C 1
ATOM 2325 O O . GLY B 1 3 ? 37.125 27.547 16.141 1 35.34 3 GLY B O 1
ATOM 2326 N N . ALA B 1 4 ? 36.625 29.516 15.562 1 38.84 4 ALA B N 1
ATOM 2327 C CA . ALA B 1 4 ? 35.344 29.562 16.266 1 38.84 4 ALA B CA 1
ATOM 2328 C C . ALA B 1 4 ? 34.469 28.375 15.883 1 38.84 4 ALA B C 1
ATOM 2330 O O . ALA B 1 4 ? 34.281 28.109 14.695 1 38.84 4 ALA B O 1
ATOM 2331 N N . ALA B 1 5 ? 34.312 27.328 16.578 1 48.28 5 ALA B N 1
ATOM 2332 C CA . ALA B 1 5 ? 33.562 26.094 16.453 1 48.28 5 ALA B CA 1
ATOM 2333 C C . ALA B 1 5 ? 32.188 26.344 15.812 1 48.28 5 ALA B C 1
ATOM 2335 O O . ALA B 1 5 ? 31.375 27.094 16.359 1 48.28 5 ALA B O 1
ATOM 2336 N N . ALA B 1 6 ? 32 26.531 14.492 1 58.69 6 ALA B N 1
ATOM 2337 C CA . ALA B 1 6 ? 30.781 26.75 13.727 1 58.69 6 ALA B CA 1
ATOM 2338 C C . ALA B 1 6 ? 29.578 26.109 14.422 1 58.69 6 ALA B C 1
ATOM 2340 O O . ALA B 1 6 ? 29.641 24.969 14.875 1 58.69 6 ALA B O 1
ATOM 2341 N N . GLY B 1 7 ? 28.688 27 15.148 1 73.5 7 GLY B N 1
ATOM 2342 C CA . GLY B 1 7 ? 27.484 26.484 15.766 1 73.5 7 GLY B CA 1
ATOM 2343 C C . GLY B 1 7 ? 26.781 25.453 14.914 1 73.5 7 GLY B C 1
ATOM 2344 O O . GLY B 1 7 ? 27.188 25.188 13.781 1 73.5 7 GLY B O 1
ATOM 2345 N N . PRO B 1 8 ? 25.781 24.688 15.516 1 86.94 8 PRO B N 1
ATOM 2346 C CA . PRO B 1 8 ? 25.047 23.703 14.719 1 86.94 8 PRO B CA 1
ATOM 2347 C C . PRO B 1 8 ? 24.391 24.328 13.484 1 86.94 8 PRO B C 1
ATOM 2349 O O . PRO B 1 8 ? 23.984 25.484 13.516 1 86.94 8 PRO B O 1
ATOM 2352 N N . ARG B 1 9 ? 24.516 23.625 12.461 1 94.81 9 ARG B N 1
ATOM 2353 C CA . ARG B 1 9 ? 23.828 24.062 11.242 1 94.81 9 ARG B CA 1
ATOM 2354 C C . ARG B 1 9 ? 22.328 24.234 11.484 1 94.81 9 ARG B C 1
ATOM 2356 O O . ARG B 1 9 ? 21.719 23.453 12.211 1 94.81 9 ARG B O 1
ATOM 2363 N N . THR B 1 10 ? 21.812 25.312 11.008 1 98.12 10 THR B N 1
ATOM 2364 C CA . THR B 1 10 ? 20.391 25.594 11.18 1 98.12 10 THR B CA 1
ATOM 2365 C C . THR B 1 10 ? 19.719 25.828 9.828 1 98.12 10 THR B C 1
ATOM 2367 O O . THR B 1 10 ? 20.359 26.234 8.867 1 98.12 10 THR B O 1
ATOM 2370 N N . ALA B 1 11 ? 18.438 25.5 9.781 1 98.69 11 ALA B N 1
ATOM 2371 C CA . ALA B 1 11 ? 17.594 25.734 8.602 1 98.69 11 ALA B CA 1
ATOM 2372 C C . ALA B 1 11 ? 16.219 26.25 9.008 1 98.69 11 ALA B C 1
ATOM 2374 O O . ALA B 1 11 ? 15.812 26.109 10.164 1 98.69 11 ALA B O 1
ATOM 2375 N N . ILE B 1 12 ? 15.586 26.891 8.109 1 98.75 12 ILE B N 1
ATOM 2376 C CA . ILE B 1 12 ? 14.172 27.234 8.273 1 98.75 12 ILE B CA 1
ATOM 2377 C C . ILE B 1 12 ? 13.305 26.125 7.715 1 98.75 12 ILE B C 1
ATOM 2379 O O . ILE B 1 12 ? 13.5 25.672 6.582 1 98.75 12 ILE B O 1
ATOM 2383 N N . GLY B 1 13 ? 12.445 25.562 8.562 1 98.75 13 GLY B N 1
ATOM 2384 C CA . GLY B 1 13 ? 11.383 24.672 8.117 1 98.75 13 GLY B CA 1
ATOM 2385 C C . GLY B 1 13 ? 10.031 25.344 8.016 1 98.75 13 GLY B C 1
ATOM 2386 O O . GLY B 1 13 ? 9.578 25.984 8.969 1 98.75 13 GLY B O 1
ATOM 2387 N N . LEU B 1 14 ? 9.43 25.266 6.828 1 98.5 14 LEU B N 1
ATOM 2388 C CA . LEU B 1 14 ? 8.117 25.844 6.578 1 98.5 14 LEU B CA 1
ATOM 2389 C C . LEU B 1 14 ? 7.066 24.75 6.414 1 98.5 14 LEU B C 1
ATOM 2391 O O . LEU B 1 14 ? 7.273 23.797 5.668 1 98.5 14 LEU B O 1
ATOM 2395 N N . ASP B 1 15 ? 6.02 24.812 7.102 1 96.62 15 ASP B N 1
ATOM 2396 C CA . ASP B 1 15 ? 4.848 23.953 6.988 1 96.62 15 ASP B CA 1
ATOM 2397 C C . ASP B 1 15 ? 3.678 24.688 6.352 1 96.62 15 ASP B C 1
ATOM 2399 O O . ASP B 1 15 ? 3.039 25.531 6.996 1 96.62 15 ASP B O 1
ATOM 2403 N N . VAL B 1 16 ? 3.434 24.359 5.133 1 92.88 16 VAL B N 1
ATOM 2404 C CA . VAL B 1 16 ? 2.395 25.047 4.367 1 92.88 16 VAL B CA 1
ATOM 2405 C C . VAL B 1 16 ? 1.1 24.234 4.422 1 92.88 16 VAL B C 1
ATOM 2407 O O . VAL B 1 16 ? 0.886 23.344 3.607 1 92.88 16 VAL B O 1
ATOM 2410 N N . GLY B 1 17 ? 0.251 24.594 5.359 1 84 17 GLY B N 1
ATOM 2411 C CA . GLY B 1 17 ? -1.034 23.938 5.508 1 84 17 GLY B CA 1
ATOM 2412 C C . GLY B 1 17 ? -2.166 24.656 4.812 1 84 17 GLY B C 1
ATOM 2413 O O . GLY B 1 17 ? -1.951 25.703 4.195 1 84 17 GLY B O 1
ATOM 2414 N N . GLY B 1 18 ? -3.309 24.094 4.863 1 76.44 18 GLY B N 1
ATOM 2415 C CA . GLY B 1 18 ? -4.484 24.703 4.262 1 76.44 18 GLY B CA 1
ATOM 2416 C C . GLY B 1 18 ? -4.973 25.922 5.016 1 76.44 18 GLY B C 1
ATOM 2417 O O . GLY B 1 18 ? -5.414 26.891 4.406 1 76.44 18 GLY B O 1
ATOM 2418 N N . THR B 1 19 ? -4.797 25.891 6.312 1 75.94 19 THR B N 1
ATOM 2419 C CA . THR B 1 19 ? -5.375 26.938 7.145 1 75.94 19 THR B CA 1
ATOM 2420 C C . THR B 1 19 ? -4.285 27.859 7.684 1 75.94 19 THR B C 1
ATOM 2422 O O . THR B 1 19 ? -4.484 29.078 7.777 1 75.94 19 THR B O 1
ATOM 2425 N N . LYS B 1 20 ? -3.195 27.312 7.996 1 86.56 20 LYS B N 1
ATOM 2426 C CA . LYS B 1 20 ? -2.102 28.094 8.57 1 86.56 20 LYS B CA 1
ATOM 2427 C C . LYS B 1 20 ? -0.766 27.719 7.934 1 86.56 20 LYS B C 1
ATOM 2429 O O . LYS B 1 20 ? -0.608 26.609 7.43 1 86.56 20 LYS B O 1
ATOM 2434 N N . ILE B 1 21 ? 0.074 28.656 7.988 1 93.75 21 ILE B N 1
ATOM 2435 C CA . ILE B 1 21 ? 1.458 28.469 7.57 1 93.75 21 ILE B CA 1
ATOM 2436 C C . ILE B 1 21 ? 2.395 28.75 8.742 1 93.75 21 ILE B C 1
ATOM 2438 O O . ILE B 1 21 ? 2.277 29.797 9.391 1 93.75 21 ILE B O 1
ATOM 2442 N N . ALA B 1 22 ? 3.236 27.766 9.031 1 96.62 22 ALA B N 1
ATOM 2443 C CA . ALA B 1 22 ? 4.164 27.922 10.148 1 96.62 22 ALA B CA 1
ATOM 2444 C C . ALA B 1 22 ? 5.609 27.797 9.688 1 96.62 22 ALA B C 1
ATOM 2446 O O . ALA B 1 22 ? 5.906 27.047 8.758 1 96.62 22 ALA B O 1
ATOM 2447 N N . GLY B 1 23 ? 6.449 28.562 10.305 1 98.12 23 GLY B N 1
ATOM 2448 C CA . GLY B 1 23 ? 7.887 28.5 10.086 1 98.12 23 GLY B CA 1
ATOM 2449 C C . GLY B 1 23 ? 8.68 28.391 11.383 1 98.12 23 GLY B C 1
ATOM 2450 O O . GLY B 1 23 ? 8.266 28.938 12.406 1 98.12 23 GLY B O 1
ATOM 2451 N N . ALA B 1 24 ? 9.82 27.719 11.25 1 98.69 24 ALA B N 1
ATOM 2452 C CA . ALA B 1 24 ? 10.68 27.609 12.422 1 98.69 24 ALA B CA 1
ATOM 2453 C C . ALA B 1 24 ? 12.148 27.531 12.016 1 98.69 24 ALA B C 1
ATOM 2455 O O . ALA B 1 24 ? 12.477 27.031 10.938 1 98.69 24 ALA B O 1
ATOM 2456 N N . VAL B 1 25 ? 12.961 28.125 12.836 1 98.75 25 VAL B N 1
ATOM 2457 C CA . VAL B 1 25 ? 14.391 27.859 12.75 1 98.75 25 VAL B CA 1
ATOM 2458 C C . VAL B 1 25 ? 14.727 26.609 13.578 1 98.75 25 VAL B C 1
ATOM 2460 O O . VAL B 1 25 ? 14.414 26.547 14.766 1 98.75 25 VAL B O 1
ATOM 2463 N N . VAL B 1 26 ? 15.281 25.656 12.875 1 98.5 26 VAL B N 1
ATOM 2464 C CA . VAL B 1 26 ? 15.555 24.359 13.508 1 98.5 26 VAL B CA 1
ATOM 2465 C C . VAL B 1 26 ? 17.031 24 13.328 1 98.5 26 VAL B C 1
ATOM 2467 O O . VAL B 1 26 ? 17.594 24.188 12.242 1 98.5 26 VAL B O 1
ATOM 2470 N N . ASP B 1 27 ? 17.656 23.484 14.352 1 97.69 27 ASP B N 1
ATOM 2471 C CA . ASP B 1 27 ? 19.047 23.047 14.195 1 97.69 27 ASP B CA 1
ATOM 2472 C C . ASP B 1 27 ? 19.109 21.562 13.812 1 97.69 27 ASP B C 1
ATOM 2474 O O . ASP B 1 27 ? 18.078 20.906 13.648 1 97.69 27 ASP B O 1
ATOM 2478 N N . GLU B 1 28 ? 20.297 21.031 13.641 1 95.19 28 GLU B N 1
ATOM 2479 C CA . GLU B 1 28 ? 20.5 19.688 13.094 1 95.19 28 GLU B CA 1
ATOM 2480 C C . GLU B 1 28 ? 20.031 18.609 14.07 1 95.19 28 GLU B C 1
ATOM 2482 O O . GLU B 1 28 ? 19.891 17.453 13.695 1 95.19 28 GLU B O 1
ATOM 2487 N N . ASN B 1 29 ? 19.734 19.016 15.328 1 95 29 ASN B N 1
ATOM 2488 C CA . ASN B 1 29 ? 19.234 18.078 16.328 1 95 29 ASN B CA 1
ATOM 2489 C C . ASN B 1 29 ? 17.719 18.156 16.484 1 95 29 ASN B C 1
ATOM 2491 O O . ASN B 1 29 ? 17.125 17.438 17.297 1 95 29 ASN B O 1
ATOM 2495 N N . GLY B 1 30 ? 17.094 19 15.711 1 96.31 30 GLY B N 1
ATOM 2496 C CA . GLY B 1 30 ? 15.648 19.125 15.734 1 96.31 30 GLY B CA 1
ATOM 2497 C C . GLY B 1 30 ? 15.141 20.141 16.75 1 96.31 30 GLY B C 1
ATOM 2498 O O . GLY B 1 30 ? 13.938 20.25 16.984 1 96.31 30 GLY B O 1
ATOM 2499 N N . THR B 1 31 ? 16.094 20.844 17.328 1 97 31 THR B N 1
ATOM 2500 C CA . THR B 1 31 ? 15.703 21.859 18.312 1 97 31 THR B CA 1
ATOM 2501 C C . THR B 1 31 ? 15.117 23.078 17.609 1 97 31 THR B C 1
ATOM 2503 O O . THR B 1 31 ? 15.75 23.656 16.734 1 97 31 THR B O 1
ATOM 2506 N N . VAL B 1 32 ? 13.984 23.484 18.047 1 98 32 VAL B N 1
ATOM 2507 C CA . VAL B 1 32 ? 13.344 24.688 17.516 1 98 32 VAL B CA 1
ATOM 2508 C C . VAL B 1 32 ? 13.891 25.922 18.25 1 98 32 VAL B C 1
ATOM 2510 O O . VAL B 1 32 ? 13.766 26.047 19.469 1 98 32 VAL B O 1
ATOM 2513 N N . LEU B 1 33 ? 14.406 26.828 17.516 1 98.06 33 LEU B N 1
ATOM 2514 C CA . LEU B 1 33 ? 15.047 28.016 18.078 1 98.06 33 LEU B CA 1
ATOM 2515 C C . LEU B 1 33 ? 14.125 29.219 18 1 98.06 33 LEU B C 1
ATOM 2517 O O . LEU B 1 33 ? 14.234 30.141 18.828 1 98.06 33 LEU B O 1
ATOM 2521 N N . ALA B 1 34 ? 13.328 29.25 17.047 1 98.31 34 ALA B N 1
ATOM 2522 C CA . ALA B 1 34 ? 12.344 30.312 16.812 1 98.31 34 ALA B CA 1
ATOM 2523 C C . ALA B 1 34 ? 11.188 29.797 15.961 1 98.31 34 ALA B C 1
ATOM 2525 O O . ALA B 1 34 ? 11.352 28.875 15.164 1 98.31 34 ALA B O 1
ATOM 2526 N N . GLU B 1 35 ? 10.055 30.328 16.156 1 97.81 35 GLU B N 1
ATOM 2527 C CA . GLU B 1 35 ? 8.883 29.922 15.391 1 97.81 35 GLU B CA 1
ATOM 2528 C C . GLU B 1 35 ? 7.961 31.109 15.109 1 97.81 35 GLU B C 1
ATOM 2530 O O . GLU B 1 35 ? 7.879 32.031 15.906 1 97.81 35 GLU B O 1
ATOM 2535 N N . ARG B 1 36 ? 7.355 31.078 13.992 1 97.19 36 ARG B N 1
ATOM 2536 C CA . ARG B 1 36 ? 6.355 32.062 13.562 1 97.19 36 ARG B CA 1
ATOM 2537 C C . ARG B 1 36 ? 5.211 31.375 12.82 1 97.19 36 ARG B C 1
ATOM 2539 O O . ARG B 1 36 ? 5.422 30.359 12.148 1 97.19 36 ARG B O 1
ATOM 2546 N N . THR B 1 37 ? 4.02 31.906 12.961 1 95.81 37 THR B N 1
ATOM 2547 C CA . THR B 1 37 ? 2.854 31.375 12.266 1 95.81 37 THR B CA 1
ATOM 2548 C C . THR B 1 37 ? 2.035 32.5 11.648 1 95.81 37 THR B C 1
ATOM 2550 O O . THR B 1 37 ? 1.901 33.594 12.234 1 95.81 37 THR B O 1
ATOM 2553 N N . GLU B 1 38 ? 1.531 32.281 10.531 1 93.94 38 GLU B N 1
ATOM 2554 C CA . GLU B 1 38 ? 0.626 33.156 9.82 1 93.94 38 GLU B CA 1
ATOM 2555 C C . GLU B 1 38 ? -0.569 32.406 9.25 1 93.94 38 GLU B C 1
ATOM 2557 O O . GLU B 1 38 ? -0.458 31.234 8.906 1 93.94 38 GLU B O 1
ATOM 2562 N N . PRO B 1 39 ? -1.711 33.125 9.164 1 88.88 39 PRO B N 1
ATOM 2563 C CA . PRO B 1 39 ? -2.842 32.469 8.5 1 88.88 39 PRO B CA 1
ATOM 2564 C C . PRO B 1 39 ? -2.607 32.25 7.008 1 88.88 39 PRO B C 1
ATOM 2566 O O . PRO B 1 39 ? -1.991 33.094 6.352 1 88.88 39 PRO B O 1
ATOM 2569 N N . THR B 1 40 ? -3.021 31.078 6.57 1 83.19 40 THR B N 1
ATOM 2570 C CA . THR B 1 40 ? -3.039 30.922 5.121 1 83.19 40 THR B CA 1
ATOM 2571 C C . THR B 1 40 ? -4.035 31.875 4.48 1 83.19 40 THR B C 1
ATOM 2573 O O . THR B 1 40 ? -5.164 32.031 4.957 1 83.19 40 THR B O 1
ATOM 2576 N N . PRO B 1 41 ? -3.615 32.562 3.471 1 81.62 41 PRO B N 1
ATOM 2577 C CA . PRO B 1 41 ? -4.531 33.5 2.832 1 81.62 41 PRO B CA 1
ATOM 2578 C C . PRO B 1 41 ? -5.789 32.812 2.285 1 81.62 41 PRO B C 1
ATOM 2580 O O . PRO B 1 41 ? -5.746 31.656 1.892 1 81.62 41 PRO B O 1
ATOM 2583 N N . ALA B 1 42 ? -6.941 33.531 2.324 1 72 42 ALA B N 1
ATOM 2584 C CA . ALA B 1 42 ? -8.234 33.031 1.859 1 72 42 ALA B CA 1
ATOM 2585 C C . ALA B 1 42 ? -8.18 32.656 0.381 1 72 42 ALA B C 1
ATOM 2587 O O . ALA B 1 42 ? -8.719 31.641 -0.025 1 72 42 ALA B O 1
ATOM 2588 N N . GLU B 1 43 ? -7.617 33.656 -0.374 1 68.56 43 GLU B N 1
ATOM 2589 C CA . GLU B 1 43 ? -7.375 33.344 -1.776 1 68.56 43 GLU B CA 1
ATOM 2590 C C . GLU B 1 43 ? -6.066 32.562 -1.948 1 68.56 43 GLU B C 1
ATOM 2592 O O . GLU B 1 43 ? -5.027 33.156 -2.254 1 68.56 43 GLU B O 1
ATOM 2597 N N . SER B 1 44 ? -6.031 31.328 -1.558 1 66 44 SER B N 1
ATOM 2598 C CA . SER B 1 44 ? -4.812 30.531 -1.466 1 66 44 SER B CA 1
ATOM 2599 C C . SER B 1 44 ? -4.27 30.188 -2.85 1 66 44 SER B C 1
ATOM 2601 O O . SER B 1 44 ? -4.434 29.062 -3.326 1 66 44 SER B O 1
ATOM 2603 N N . ASP B 1 45 ? -3.693 31.281 -3.449 1 81.12 45 ASP B N 1
ATOM 2604 C CA . ASP B 1 45 ? -2.947 31.031 -4.68 1 81.12 45 ASP B CA 1
ATOM 2605 C C . ASP B 1 45 ? -1.444 31.172 -4.445 1 81.12 45 ASP B C 1
ATOM 2607 O O . ASP B 1 45 ? -1.012 31.547 -3.357 1 81.12 45 ASP B O 1
ATOM 2611 N N . ALA B 1 46 ? -0.722 30.844 -5.426 1 86.81 46 ALA B N 1
ATOM 2612 C CA . ALA B 1 46 ? 0.733 30.75 -5.34 1 86.81 46 ALA B CA 1
ATOM 2613 C C . ALA B 1 46 ? 1.354 32.094 -4.973 1 86.81 46 ALA B C 1
ATOM 2615 O O . ALA B 1 46 ? 2.291 32.156 -4.172 1 86.81 46 ALA B O 1
ATOM 2616 N N . VAL B 1 47 ? 0.84 33.156 -5.5 1 88.19 47 VAL B N 1
ATOM 2617 C CA . VAL B 1 47 ? 1.404 34.469 -5.285 1 88.19 47 VAL B CA 1
ATOM 2618 C C . VAL B 1 47 ? 1.213 34.906 -3.826 1 88.19 47 VAL B C 1
ATOM 2620 O O . VAL B 1 47 ? 2.166 35.312 -3.158 1 88.19 47 VAL B O 1
ATOM 2623 N N . ALA B 1 48 ? -0.019 34.719 -3.387 1 89.88 48 ALA B N 1
ATOM 2624 C CA . ALA B 1 48 ? -0.354 35.125 -2.023 1 89.88 48 ALA B CA 1
ATOM 2625 C C . ALA B 1 48 ? 0.424 34.281 -1.001 1 89.88 48 ALA B C 1
ATOM 2627 O O . ALA B 1 48 ? 0.917 34.844 -0.007 1 89.88 48 ALA B O 1
ATOM 2628 N N . VAL B 1 49 ? 0.525 33.062 -1.215 1 91.62 49 VAL B N 1
ATOM 2629 C CA . VAL B 1 49 ? 1.2 32.188 -0.256 1 91.62 49 VAL B CA 1
ATOM 2630 C C . VAL B 1 49 ? 2.705 32.438 -0.299 1 91.62 49 VAL B C 1
ATOM 2632 O O . VAL B 1 49 ? 3.377 32.406 0.735 1 91.62 49 VAL B O 1
ATOM 2635 N N . THR B 1 50 ? 3.227 32.719 -1.472 1 93.31 50 THR B N 1
ATOM 2636 C CA . THR B 1 50 ? 4.645 33.031 -1.589 1 93.31 50 THR B CA 1
ATOM 2637 C C . THR B 1 50 ? 4.992 34.281 -0.764 1 93.31 50 THR B C 1
ATOM 2639 O O . THR B 1 50 ? 6.039 34.312 -0.115 1 93.31 50 THR B O 1
ATOM 2642 N N . ALA B 1 51 ? 4.133 35.219 -0.821 1 93.62 51 ALA B N 1
ATOM 2643 C CA . ALA B 1 51 ? 4.359 36.438 -0.045 1 93.62 51 ALA B CA 1
ATOM 2644 C C . ALA B 1 51 ? 4.414 36.125 1.449 1 93.62 51 ALA B C 1
ATOM 2646 O O . ALA B 1 51 ? 5.211 36.719 2.182 1 93.62 51 ALA B O 1
ATOM 2647 N N . VAL B 1 52 ? 3.531 35.25 1.867 1 95.06 52 VAL B N 1
ATOM 2648 C CA . VAL B 1 52 ? 3.516 34.844 3.268 1 95.06 52 VAL B CA 1
ATOM 2649 C C . VAL B 1 52 ? 4.82 34.125 3.613 1 95.06 52 VAL B C 1
ATOM 2651 O O . VAL B 1 52 ? 5.426 34.406 4.652 1 95.06 52 VAL B O 1
ATOM 2654 N N . LEU B 1 53 ? 5.25 33.25 2.734 1 96.69 53 LEU B N 1
ATOM 2655 C CA . LEU B 1 53 ? 6.492 32.5 2.955 1 96.69 53 LEU B CA 1
ATOM 265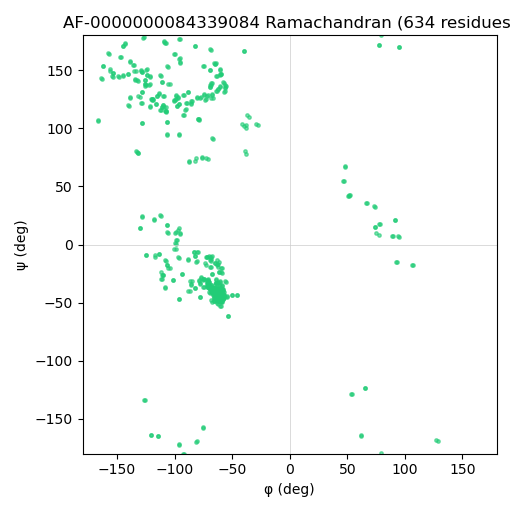6 C C . LEU B 1 53 ? 7.68 33.469 3.041 1 96.69 53 LEU B C 1
ATOM 2658 O O . LEU B 1 53 ? 8.531 33.312 3.918 1 96.69 53 LEU B O 1
ATOM 2662 N N . GLU B 1 54 ? 7.684 34.406 2.182 1 96.31 54 GLU B N 1
ATOM 2663 C CA . GLU B 1 54 ? 8.758 35.406 2.166 1 96.31 54 GLU B CA 1
ATOM 2664 C C . GLU B 1 54 ? 8.812 36.156 3.48 1 96.31 54 GLU B C 1
ATOM 2666 O O . GLU B 1 54 ? 9.891 36.375 4.039 1 96.31 54 GLU B O 1
ATOM 2671 N N . ARG B 1 55 ? 7.68 36.531 3.928 1 96.94 55 ARG B N 1
ATOM 2672 C CA . ARG B 1 55 ? 7.625 37.281 5.18 1 96.94 55 ARG B CA 1
ATOM 2673 C C . ARG B 1 55 ? 8.125 36.469 6.344 1 96.94 55 ARG B C 1
ATOM 2675 O O . ARG B 1 55 ? 8.898 36.938 7.18 1 96.94 55 ARG B O 1
ATOM 2682 N N . LEU B 1 56 ? 7.664 35.25 6.348 1 97.94 56 LEU B N 1
ATOM 2683 C CA . LEU B 1 56 ? 8.086 34.344 7.422 1 97.94 56 LEU B CA 1
ATOM 2684 C C . LEU B 1 56 ? 9.594 34.156 7.391 1 97.94 56 LEU B C 1
ATOM 2686 O O . LEU B 1 56 ? 10.258 34.188 8.43 1 97.94 56 LEU B O 1
ATOM 2690 N N . ILE B 1 57 ? 10.109 33.938 6.223 1 98.31 57 ILE B N 1
ATOM 2691 C CA . ILE B 1 57 ? 11.539 33.719 6.051 1 98.31 57 ILE B CA 1
ATOM 2692 C C . ILE B 1 57 ? 12.328 34.938 6.488 1 98.31 57 ILE B C 1
ATOM 2694 O O . ILE B 1 57 ? 13.312 34.844 7.223 1 98.31 57 ILE B O 1
ATOM 2698 N N . GLU B 1 58 ? 11.883 36.094 6.07 1 97.56 58 GLU B N 1
ATOM 2699 C CA . GLU B 1 58 ? 12.562 37.312 6.406 1 97.56 58 GLU B CA 1
ATOM 2700 C C . GLU B 1 58 ? 12.594 37.562 7.914 1 97.56 58 GLU B C 1
ATOM 2702 O O . GLU B 1 58 ? 13.625 37.906 8.477 1 97.56 58 GLU B O 1
ATOM 2707 N N . GLN B 1 59 ? 11.484 37.312 8.531 1 98.06 59 GLN B N 1
ATOM 2708 C CA . GLN B 1 59 ? 11.391 37.5 9.977 1 98.06 59 GLN B CA 1
ATOM 2709 C C . GLN B 1 59 ? 12.328 36.531 10.711 1 98.06 59 GLN B C 1
ATOM 2711 O O . GLN B 1 59 ? 13.047 36.938 11.633 1 98.06 59 GLN B O 1
ATOM 2716 N N . LEU B 1 60 ? 12.32 35.344 10.281 1 98.5 60 LEU B N 1
ATOM 2717 C CA . LEU B 1 60 ? 13.133 34.312 10.945 1 98.5 60 LEU B CA 1
ATOM 2718 C C . LEU B 1 60 ? 14.617 34.562 10.688 1 98.5 60 LEU B C 1
ATOM 2720 O O . LEU B 1 60 ? 15.445 34.375 11.586 1 98.5 60 LEU B O 1
ATOM 2724 N N . ARG B 1 61 ? 14.93 35 9.492 1 97.25 61 ARG B N 1
ATOM 2725 C CA . ARG B 1 61 ? 16.328 35.25 9.156 1 97.25 61 ARG B CA 1
ATOM 2726 C C . ARG B 1 61 ? 16.844 36.5 9.875 1 97.25 61 ARG B C 1
ATOM 2728 O O . ARG B 1 61 ? 18.031 36.594 10.172 1 97.25 61 ARG B O 1
ATOM 2735 N N . ALA B 1 62 ? 15.977 37.406 10.102 1 97.25 62 ALA B N 1
ATOM 2736 C CA . ALA B 1 62 ? 16.375 38.594 10.859 1 97.25 62 ALA B CA 1
ATOM 2737 C C . ALA B 1 62 ? 16.844 38.219 12.258 1 97.25 62 ALA B C 1
ATOM 2739 O O . ALA B 1 62 ? 17.781 38.844 12.789 1 97.25 62 ALA B O 1
ATOM 2740 N N . GLU B 1 63 ? 16.219 37.25 12.789 1 97.12 63 GLU B N 1
ATOM 2741 C CA . GLU B 1 63 ? 16.547 36.781 14.133 1 97.12 63 GLU B CA 1
ATOM 2742 C C . GLU B 1 63 ? 17.703 35.781 14.086 1 97.12 63 GLU B C 1
ATOM 2744 O O . GLU B 1 63 ? 18.5 35.719 15.023 1 97.12 63 GLU B O 1
ATOM 2749 N N . HIS B 1 64 ? 17.719 35.094 12.984 1 97.69 64 HIS B N 1
ATOM 2750 C CA . HIS B 1 64 ? 18.719 34.031 12.82 1 97.69 64 HIS B CA 1
ATOM 2751 C C . HIS B 1 64 ? 19.391 34.125 11.445 1 97.69 64 HIS B C 1
ATOM 2753 O O . HIS B 1 64 ? 19.156 33.25 10.594 1 97.69 64 HIS B O 1
ATOM 2759 N N . PRO B 1 65 ? 20.328 35 11.328 1 96.38 65 PRO B N 1
ATOM 2760 C CA . PRO B 1 65 ? 20.938 35.219 10.023 1 96.38 65 PRO B CA 1
ATOM 2761 C C . PRO B 1 65 ? 21.844 34.031 9.609 1 96.38 65 PRO B C 1
ATOM 2763 O O . PRO B 1 65 ? 22.234 33.938 8.438 1 96.38 65 PRO B O 1
ATOM 2766 N N . GLU B 1 66 ? 22.125 33.125 10.508 1 95.56 66 GLU B N 1
ATOM 2767 C CA . GLU B 1 66 ? 23.062 32.031 10.258 1 95.56 66 GLU B CA 1
ATOM 2768 C C . GLU B 1 66 ? 22.375 30.875 9.523 1 95.56 66 GLU B C 1
ATOM 2770 O O . GLU B 1 66 ? 23.031 29.922 9.086 1 95.56 66 GLU B O 1
ATOM 2775 N N . VAL B 1 67 ? 21.078 30.969 9.344 1 97.62 67 VAL B N 1
ATOM 2776 C CA . VAL B 1 67 ? 20.359 29.875 8.688 1 97.62 67 VAL B CA 1
ATOM 2777 C C . VAL B 1 67 ? 20.953 29.625 7.301 1 97.62 67 VAL B C 1
ATOM 2779 O O . VAL B 1 67 ? 21.266 30.578 6.57 1 97.62 67 VAL B O 1
ATOM 2782 N N . SER B 1 68 ? 21.062 28.328 6.934 1 96.75 68 SER B N 1
ATOM 2783 C CA . SER B 1 68 ? 21.828 28.016 5.727 1 96.75 68 SER B CA 1
ATOM 2784 C C . SER B 1 68 ? 20.953 27.375 4.664 1 96.75 68 SER B C 1
ATOM 2786 O O . SER B 1 68 ? 21.359 27.25 3.506 1 96.75 68 SER B O 1
ATOM 2788 N N . ALA B 1 69 ? 19.797 27 4.988 1 98.44 69 ALA B N 1
ATOM 2789 C CA . ALA B 1 69 ? 18.922 26.312 4.055 1 98.44 69 ALA B CA 1
ATOM 2790 C C . ALA B 1 69 ? 17.453 26.469 4.461 1 98.44 69 ALA B C 1
ATOM 2792 O O . ALA B 1 69 ? 17.156 26.906 5.582 1 98.44 69 ALA B O 1
ATOM 2793 N N . ILE B 1 70 ? 16.547 26.188 3.541 1 98.69 70 ILE B N 1
ATOM 2794 C CA . ILE B 1 70 ? 15.102 26.266 3.764 1 98.69 70 ILE B CA 1
ATOM 2795 C C . ILE B 1 70 ? 14.43 24.984 3.303 1 98.69 70 ILE B C 1
ATOM 2797 O O . ILE B 1 70 ? 14.711 24.484 2.211 1 98.69 70 ILE B O 1
ATOM 2801 N N . GLY B 1 71 ? 13.664 24.391 4.152 1 98.69 71 GLY B N 1
ATOM 2802 C CA . GLY B 1 71 ? 12.812 23.266 3.801 1 98.69 71 GLY B CA 1
ATOM 2803 C C . GLY B 1 71 ? 11.336 23.609 3.852 1 98.69 71 GLY B C 1
ATOM 2804 O O . GLY B 1 71 ? 10.898 24.391 4.699 1 98.69 71 GLY B O 1
ATOM 2805 N N . VAL B 1 72 ? 10.602 23.016 2.961 1 98.44 72 VAL B N 1
ATOM 2806 C CA . VAL B 1 72 ? 9.172 23.266 2.895 1 98.44 72 VAL B CA 1
ATOM 2807 C C . VAL B 1 72 ? 8.406 21.938 2.891 1 98.44 72 VAL B C 1
ATOM 2809 O O . VAL B 1 72 ? 8.703 21.047 2.086 1 98.44 72 VAL B O 1
ATOM 2812 N N . GLY B 1 73 ? 7.547 21.719 3.82 1 97.25 73 GLY B N 1
ATOM 2813 C CA . GLY B 1 73 ? 6.504 20.703 3.764 1 97.25 73 GLY B CA 1
ATOM 2814 C C . GLY B 1 73 ? 5.156 21.266 3.334 1 97.25 73 GLY B C 1
ATOM 2815 O O . GLY B 1 73 ? 4.609 22.156 3.99 1 97.25 73 GLY B O 1
ATOM 2816 N N . ALA B 1 74 ? 4.648 20.797 2.266 1 94.12 74 ALA B N 1
ATOM 2817 C CA . ALA B 1 74 ? 3.418 21.375 1.728 1 94.12 74 ALA B CA 1
ATOM 2818 C C . ALA B 1 74 ? 2.35 20.297 1.53 1 94.12 74 ALA B C 1
ATOM 2820 O O . ALA B 1 74 ? 2.654 19.188 1.103 1 94.12 74 ALA B O 1
ATOM 2821 N N . ALA B 1 75 ? 1.104 20.672 1.824 1 89.69 75 ALA B N 1
ATOM 2822 C CA . ALA B 1 75 ? -0.021 19.797 1.508 1 89.69 75 ALA B CA 1
ATOM 2823 C C . ALA B 1 75 ? -0.271 19.75 0.003 1 89.69 75 ALA B C 1
ATOM 2825 O O . ALA B 1 75 ? -0.289 20.797 -0.664 1 89.69 75 ALA B O 1
ATOM 2826 N N . GLY B 1 76 ? -0.326 18.547 -0.535 1 90.25 76 GLY B N 1
ATOM 2827 C CA . GLY B 1 76 ? -0.573 18.375 -1.959 1 90.25 76 GLY B CA 1
ATOM 2828 C C . GLY B 1 76 ? 0.438 17.484 -2.641 1 90.25 76 GLY B C 1
ATOM 2829 O O . GLY B 1 76 ? 1.197 16.766 -1.973 1 90.25 76 GLY B O 1
ATOM 2830 N N . ILE B 1 77 ? 0.38 17.484 -3.959 1 93.38 77 ILE B N 1
ATOM 2831 C CA . ILE B 1 77 ? 1.278 16.672 -4.77 1 93.38 77 ILE B CA 1
ATOM 2832 C C . ILE B 1 77 ? 2.523 17.484 -5.129 1 93.38 77 ILE B C 1
ATOM 2834 O O . ILE B 1 77 ? 2.445 18.453 -5.879 1 93.38 77 ILE B O 1
ATOM 2838 N N . VAL B 1 78 ? 3.643 17.078 -4.559 1 95.94 78 VAL B N 1
ATOM 2839 C CA . VAL B 1 78 ? 4.902 17.781 -4.77 1 95.94 78 VAL B CA 1
ATOM 2840 C C . VAL B 1 78 ? 5.84 16.922 -5.617 1 95.94 78 VAL B C 1
ATOM 2842 O O . VAL B 1 78 ? 6.168 15.797 -5.234 1 95.94 78 VAL B O 1
ATOM 2845 N N . GLN B 1 79 ? 6.207 17.469 -6.754 1 96.69 79 GLN B N 1
ATOM 2846 C CA . GLN B 1 79 ? 7.16 16.766 -7.602 1 96.69 79 GLN B CA 1
ATOM 2847 C C . GLN B 1 79 ? 8.57 16.812 -7.02 1 96.69 79 GLN B C 1
ATOM 2849 O O . GLN B 1 79 ? 9.078 17.906 -6.73 1 96.69 79 GLN B O 1
ATOM 2854 N N . TRP B 1 80 ? 9.203 15.711 -6.82 1 96.06 80 TRP B N 1
ATOM 2855 C CA . TRP B 1 80 ? 10.539 15.586 -6.254 1 96.06 80 TRP B CA 1
ATOM 2856 C C . TRP B 1 80 ? 11.562 15.242 -7.336 1 96.06 80 TRP B C 1
ATOM 2858 O O . TRP B 1 80 ? 11.266 14.477 -8.258 1 96.06 80 TRP B O 1
ATOM 2868 N N . PRO B 1 81 ? 12.648 15.758 -7.375 1 95.88 81 PRO B N 1
ATOM 2869 C CA . PRO B 1 81 ? 13.188 16.719 -6.406 1 95.88 81 PRO B CA 1
ATOM 2870 C C . PRO B 1 81 ? 12.984 18.172 -6.832 1 95.88 81 PRO B C 1
ATOM 2872 O O . PRO B 1 81 ? 13.477 19.078 -6.168 1 95.88 81 PRO B O 1
ATOM 2875 N N . ALA B 1 82 ? 12.242 18.453 -7.828 1 96.75 82 ALA B N 1
ATOM 2876 C CA . ALA B 1 82 ? 12.117 19.781 -8.422 1 96.75 82 ALA B CA 1
ATOM 2877 C C . ALA B 1 82 ? 11.43 20.75 -7.465 1 96.75 82 ALA B C 1
ATOM 2879 O O . ALA B 1 82 ? 11.609 21.969 -7.566 1 96.75 82 ALA B O 1
ATOM 2880 N N . GLY B 1 83 ? 10.617 20.219 -6.551 1 97.25 83 GLY B N 1
ATOM 2881 C CA . GLY B 1 83 ? 9.945 21.047 -5.57 1 97.25 83 GLY B CA 1
ATOM 2882 C C . GLY B 1 83 ? 8.805 21.859 -6.16 1 97.25 83 GLY B C 1
ATOM 2883 O O . GLY B 1 83 ? 8.594 23.016 -5.785 1 97.25 83 GLY B O 1
ATOM 2884 N N . VAL B 1 84 ? 8.172 21.25 -7.156 1 97 84 VAL B N 1
ATOM 2885 C CA . VAL B 1 84 ? 7.008 21.859 -7.789 1 97 84 VAL B CA 1
ATOM 2886 C C . VAL B 1 84 ? 5.727 21.312 -7.168 1 97 84 VAL B C 1
ATOM 2888 O O . VAL B 1 84 ? 5.52 20.094 -7.137 1 97 84 VAL B O 1
ATOM 2891 N N . LEU B 1 85 ? 4.922 22.188 -6.609 1 94.94 85 LEU B N 1
ATOM 2892 C CA . LEU B 1 85 ? 3.592 21.797 -6.152 1 94.94 85 LEU B CA 1
ATOM 2893 C C . LEU B 1 85 ? 2.619 21.719 -7.324 1 94.94 85 LEU B C 1
ATOM 2895 O O . LEU B 1 85 ? 2.141 22.734 -7.816 1 94.94 85 LEU B O 1
ATOM 2899 N N . LEU B 1 86 ? 2.256 20.5 -7.691 1 93.56 86 LEU B N 1
ATOM 2900 C CA . LEU B 1 86 ? 1.49 20.266 -8.914 1 93.56 86 LEU B CA 1
ATOM 2901 C C . LEU B 1 86 ? 0.002 20.5 -8.672 1 93.56 86 LEU B C 1
ATOM 2903 O O . LEU B 1 86 ? -0.708 20.969 -9.562 1 93.56 86 LEU B O 1
ATOM 2907 N N . TRP B 1 87 ? -0.375 20.094 -7.48 1 88.75 87 TRP B N 1
ATOM 2908 C CA . TRP B 1 87 ? -1.805 20.109 -7.188 1 88.75 87 TRP B CA 1
ATOM 2909 C C . TRP B 1 87 ? -2.053 20 -5.684 1 88.75 87 TRP B C 1
ATOM 2911 O O . TRP B 1 87 ? -1.312 19.312 -4.977 1 88.75 87 TRP B O 1
ATOM 2921 N N . ALA B 1 88 ? -3.105 20.75 -5.254 1 83.38 88 ALA B N 1
ATOM 2922 C CA . ALA B 1 88 ? -3.621 20.594 -3.898 1 83.38 88 ALA B CA 1
ATOM 2923 C C . ALA B 1 88 ? -5.148 20.625 -3.883 1 83.38 88 ALA B C 1
ATOM 2925 O O . ALA B 1 88 ? -5.758 21.438 -4.594 1 83.38 88 ALA B O 1
ATOM 2926 N N . PRO B 1 89 ? -5.945 19.641 -3.326 1 71.38 89 PRO B N 1
ATOM 2927 C CA . PRO B 1 89 ? -7.398 19.5 -3.42 1 71.38 89 PRO B CA 1
ATOM 2928 C C . PRO B 1 89 ? -8.141 20.781 -3.078 1 71.38 89 PRO B C 1
ATOM 2930 O O . PRO B 1 89 ? -9.133 21.125 -3.732 1 71.38 89 PRO B O 1
ATOM 2933 N N . ASN B 1 90 ? -7.844 21.547 -2.07 1 66.94 90 ASN B N 1
ATOM 2934 C CA . ASN B 1 90 ? -8.664 22.656 -1.585 1 66.94 90 ASN B CA 1
ATOM 2935 C C . ASN B 1 90 ? -7.992 24 -1.837 1 66.94 90 ASN B C 1
ATOM 2937 O O . ASN B 1 90 ? -8.281 24.984 -1.148 1 66.94 90 ASN B O 1
ATOM 2941 N N . ASN B 1 91 ? -7.16 23.891 -2.848 1 73.88 91 ASN B N 1
ATOM 2942 C CA . ASN B 1 91 ? -6.5 25.156 -3.176 1 73.88 91 ASN B CA 1
ATOM 2943 C C . ASN B 1 91 ? -6.312 25.312 -4.68 1 73.88 91 ASN B C 1
ATOM 2945 O O . ASN B 1 91 ? -6.738 24.469 -5.457 1 73.88 91 ASN B O 1
ATOM 2949 N N . ALA B 1 92 ? -5.855 26.453 -5.016 1 74.12 92 ALA B N 1
ATOM 2950 C CA . ALA B 1 92 ? -5.715 26.797 -6.43 1 74.12 92 ALA B CA 1
ATOM 2951 C C . ALA B 1 92 ? -4.285 26.547 -6.906 1 74.12 92 ALA B C 1
ATOM 2953 O O . ALA B 1 92 ? -3.895 27.016 -7.98 1 74.12 92 ALA B O 1
ATOM 2954 N N . TYR B 1 93 ? -3.525 25.891 -6.145 1 81.06 93 TYR B N 1
ATOM 2955 C CA . TYR B 1 93 ? -2.141 25.688 -6.551 1 81.06 93 TYR B CA 1
ATOM 2956 C C . TYR B 1 93 ? -2.064 24.797 -7.781 1 81.06 93 TYR B C 1
ATOM 2958 O O . TYR B 1 93 ? -2.709 23.734 -7.836 1 81.06 93 TYR B O 1
ATOM 2966 N N . ARG B 1 94 ? -1.422 25.266 -8.75 1 87.12 94 ARG B N 1
ATOM 2967 C CA . ARG B 1 94 ? -1.133 24.484 -9.945 1 87.12 94 ARG B CA 1
ATOM 2968 C C . ARG B 1 94 ? 0.282 24.766 -10.445 1 87.12 94 ARG B C 1
ATOM 2970 O O . ARG B 1 94 ? 0.631 25.906 -10.742 1 87.12 94 ARG B O 1
ATOM 2977 N N . ASP B 1 95 ? 1.071 23.734 -10.492 1 92.75 95 ASP B N 1
ATOM 2978 C CA . ASP B 1 95 ? 2.42 23.797 -11.047 1 92.75 95 ASP B CA 1
ATOM 2979 C C . ASP B 1 95 ? 3.207 24.953 -10.445 1 92.75 95 ASP B C 1
ATOM 2981 O O . ASP B 1 95 ? 3.828 25.734 -11.172 1 92.75 95 ASP B O 1
ATOM 2985 N N . TRP B 1 96 ? 3.078 25.141 -9.203 1 94.69 96 TRP B N 1
ATOM 2986 C CA . TRP B 1 96 ? 3.764 26.188 -8.445 1 94.69 96 TRP B CA 1
ATOM 2987 C C . TRP B 1 96 ? 5.199 25.781 -8.133 1 94.69 96 TRP B C 1
ATOM 2989 O O . TRP B 1 96 ? 5.438 24.875 -7.32 1 94.69 96 TRP B O 1
ATOM 2999 N N . PRO B 1 97 ? 6.203 26.438 -8.836 1 97.19 97 PRO B N 1
ATOM 3000 C CA . PRO B 1 97 ? 7.609 26.094 -8.609 1 97.19 97 PRO B CA 1
ATOM 3001 C C . PRO B 1 97 ? 8.156 26.672 -7.312 1 97.19 97 PRO B C 1
ATOM 3003 O O . PRO B 1 97 ? 8.992 27.578 -7.344 1 97.19 97 PRO B O 1
ATOM 3006 N N . VAL B 1 98 ? 7.82 26.125 -6.223 1 97.38 98 VAL B N 1
ATOM 3007 C CA . VAL B 1 98 ? 8.078 26.641 -4.883 1 97.38 98 VAL B CA 1
ATOM 3008 C C . VAL B 1 98 ? 9.586 26.734 -4.648 1 97.38 98 VAL B C 1
ATOM 3010 O O . VAL B 1 98 ? 10.086 27.766 -4.207 1 97.38 98 VAL B O 1
ATOM 3013 N N . ARG B 1 99 ? 10.273 25.672 -4.973 1 98.06 99 ARG B N 1
ATOM 3014 C CA . ARG B 1 99 ? 11.711 25.609 -4.719 1 98.06 99 ARG B CA 1
ATOM 3015 C C . ARG B 1 99 ? 12.438 26.719 -5.465 1 98.06 99 ARG B C 1
ATOM 3017 O O . ARG B 1 99 ? 13.172 27.5 -4.855 1 98.06 99 ARG B O 1
ATOM 3024 N N . GLU B 1 100 ? 12.195 26.781 -6.746 1 98.06 100 GLU B N 1
ATOM 3025 C CA . GLU B 1 100 ? 12.867 27.766 -7.586 1 98.06 100 GLU B CA 1
ATOM 3026 C C . GLU B 1 100 ? 12.578 29.188 -7.109 1 98.06 100 GLU B C 1
ATOM 3028 O O . GLU B 1 100 ? 13.492 30.016 -7.02 1 98.06 100 GLU B O 1
ATOM 3033 N N . GLN B 1 101 ? 11.383 29.453 -6.777 1 97.62 101 GLN B N 1
ATOM 3034 C CA . GLN B 1 101 ? 10.977 30.797 -6.355 1 97.62 101 GLN B CA 1
ATOM 3035 C C . GLN B 1 101 ? 11.648 31.172 -5.039 1 97.62 101 GLN B C 1
ATOM 3037 O O . GLN B 1 101 ? 12.164 32.281 -4.906 1 97.62 101 GLN B O 1
ATOM 3042 N N . LEU B 1 102 ? 11.625 30.281 -4.133 1 98.06 102 LEU B N 1
ATOM 3043 C CA . LEU B 1 102 ? 12.203 30.594 -2.83 1 98.06 102 LEU B CA 1
ATOM 3044 C C . LEU B 1 102 ? 13.719 30.703 -2.922 1 98.06 102 LEU B C 1
ATOM 3046 O O . LEU B 1 102 ? 14.336 31.516 -2.219 1 98.06 102 LEU B O 1
ATOM 3050 N N . GLU B 1 103 ? 14.32 29.859 -3.75 1 98.38 103 GLU B N 1
ATOM 3051 C CA . GLU B 1 103 ? 15.758 29.969 -3.947 1 98.38 103 GLU B CA 1
ATOM 3052 C C . GLU B 1 103 ? 16.141 31.328 -4.543 1 98.38 103 GLU B C 1
ATOM 3054 O O . GLU B 1 103 ? 17.109 31.953 -4.113 1 98.38 103 GLU B O 1
ATOM 3059 N N . LYS B 1 104 ? 15.383 31.734 -5.5 1 97.69 104 LYS B N 1
ATOM 3060 C CA . LYS B 1 104 ? 15.625 33.031 -6.117 1 97.69 104 LYS B CA 1
ATOM 3061 C C . LYS B 1 104 ? 15.445 34.156 -5.109 1 97.69 104 LYS B C 1
ATOM 3063 O O . LYS B 1 104 ? 16.234 35.094 -5.082 1 97.69 104 LYS B O 1
ATOM 3068 N N . LEU B 1 105 ? 14.492 34.031 -4.324 1 96.12 105 LEU B N 1
ATOM 3069 C CA . LEU B 1 105 ? 14.133 35.062 -3.365 1 96.12 105 LEU B CA 1
ATOM 3070 C C . LEU B 1 105 ? 15.172 35.156 -2.252 1 96.12 105 LEU B C 1
ATOM 3072 O O . LEU B 1 105 ? 15.453 36.25 -1.75 1 96.12 105 LEU B O 1
ATOM 3076 N N . THR B 1 106 ? 15.719 34.062 -1.841 1 97 106 THR B N 1
ATOM 3077 C CA . THR B 1 106 ? 16.469 34.031 -0.589 1 97 106 THR B CA 1
ATOM 3078 C C . THR B 1 106 ? 17.953 33.844 -0.854 1 97 106 THR B C 1
ATOM 3080 O O . THR B 1 106 ? 18.797 34.125 0.01 1 97 106 THR B O 1
ATOM 3083 N N . GLY B 1 107 ? 18.266 33.219 -1.992 1 97.31 107 GLY B N 1
ATOM 3084 C CA . GLY B 1 107 ? 19.641 32.875 -2.283 1 97.31 107 GLY B CA 1
ATOM 3085 C C . GLY B 1 107 ? 20.125 31.641 -1.514 1 97.31 107 GLY B C 1
ATOM 3086 O O . GLY B 1 107 ? 21.312 31.328 -1.526 1 97.31 107 GLY B O 1
ATOM 3087 N N . LEU B 1 108 ? 19.25 30.984 -0.859 1 97.62 108 LEU B N 1
ATOM 3088 C CA . LEU B 1 108 ? 19.578 29.797 -0.08 1 97.62 108 LEU B CA 1
ATOM 3089 C C . LEU B 1 108 ? 19.109 28.531 -0.781 1 97.62 108 LEU B C 1
ATOM 3091 O O . LEU B 1 108 ? 18.156 28.578 -1.564 1 97.62 108 LEU B O 1
ATOM 3095 N N . PRO B 1 109 ? 19.812 27.344 -0.524 1 98 109 PRO B N 1
ATOM 3096 C CA . PRO B 1 109 ? 19.25 26.078 -0.996 1 98 109 PRO B CA 1
ATOM 3097 C C . PRO B 1 109 ? 17.875 25.781 -0.393 1 98 109 PRO B C 1
ATOM 3099 O O . PRO B 1 109 ? 17.656 26.031 0.794 1 98 109 PRO B O 1
ATOM 3102 N N . VAL B 1 110 ? 17 25.344 -1.239 1 98.44 110 VAL B N 1
ATOM 3103 C CA . VAL B 1 110 ? 15.633 25.031 -0.81 1 98.44 110 VAL B CA 1
ATOM 3104 C C . VAL B 1 110 ? 15.273 23.609 -1.19 1 98.44 110 VAL B C 1
ATOM 3106 O O . VAL B 1 110 ? 15.625 23.141 -2.275 1 98.44 110 VAL B O 1
ATOM 3109 N N . ARG B 1 111 ? 14.625 22.891 -0.288 1 98.44 111 ARG B N 1
ATOM 3110 C CA . ARG B 1 111 ? 14.008 21.594 -0.573 1 98.44 111 ARG B CA 1
ATOM 3111 C C . ARG B 1 111 ? 12.516 21.625 -0.241 1 98.44 111 ARG B C 1
ATOM 3113 O O . ARG B 1 111 ? 12.109 22.219 0.759 1 98.44 111 ARG B O 1
ATOM 3120 N N . VAL B 1 112 ? 11.742 21.047 -1.114 1 97.94 112 VAL B N 1
ATOM 3121 C CA . VAL B 1 112 ? 10.289 21.031 -0.96 1 97.94 112 VAL B CA 1
ATOM 3122 C C . VAL B 1 112 ? 9.766 19.609 -1.086 1 97.94 112 VAL B C 1
ATOM 3124 O O . VAL B 1 112 ? 10.148 18.875 -2.01 1 97.94 112 VAL B O 1
ATOM 3127 N N . ASP B 1 113 ? 8.953 19.203 -0.166 1 97.69 113 ASP B N 1
ATOM 3128 C CA . ASP B 1 113 ? 8.328 17.875 -0.17 1 97.69 113 ASP B CA 1
ATOM 3129 C C . ASP B 1 113 ? 6.918 17.938 0.399 1 97.69 113 ASP B C 1
ATOM 3131 O O . ASP B 1 113 ? 6.465 19 0.841 1 97.69 113 ASP B O 1
ATOM 3135 N N . ASN B 1 114 ? 6.215 16.891 0.283 1 96.38 114 ASN B N 1
ATOM 3136 C CA . ASN B 1 114 ? 4.895 16.766 0.893 1 96.38 114 ASN B CA 1
ATOM 3137 C C . ASN B 1 114 ? 4.965 16.906 2.41 1 96.38 114 ASN B C 1
ATOM 3139 O O . ASN B 1 114 ? 5.93 16.469 3.037 1 96.38 114 ASN B O 1
ATOM 3143 N N . ASP B 1 115 ? 3.959 17.469 2.977 1 95.44 115 ASP B N 1
ATOM 3144 C CA . ASP B 1 115 ? 3.943 17.766 4.406 1 95.44 115 ASP B CA 1
ATOM 3145 C C . ASP B 1 115 ? 4.02 16.469 5.227 1 95.44 115 ASP B C 1
ATOM 3147 O O . ASP B 1 115 ? 4.727 16.422 6.238 1 95.44 115 ASP B O 1
ATOM 3151 N N . ALA B 1 116 ? 3.326 15.445 4.809 1 96.25 116 ALA B N 1
ATOM 3152 C CA . ALA B 1 116 ? 3.355 14.195 5.566 1 96.25 116 ALA B CA 1
ATOM 3153 C C . ALA B 1 116 ? 4.719 13.516 5.453 1 96.25 116 ALA B C 1
ATOM 3155 O O . ALA B 1 116 ? 5.176 12.867 6.395 1 96.25 116 ALA B O 1
ATOM 3156 N N . ASN B 1 117 ? 5.371 13.68 4.32 1 97.69 117 ASN B N 1
ATOM 3157 C CA . ASN B 1 117 ? 6.715 13.141 4.137 1 97.69 117 ASN B CA 1
ATOM 3158 C C . ASN B 1 117 ? 7.703 13.758 5.125 1 97.69 117 ASN B C 1
ATOM 3160 O O . ASN B 1 117 ? 8.453 13.039 5.789 1 97.69 117 ASN B O 1
ATOM 3164 N N . VAL B 1 118 ? 7.68 15.062 5.219 1 97.75 118 VAL B N 1
ATOM 3165 C CA . VAL B 1 118 ? 8.664 15.703 6.082 1 97.75 118 VAL B CA 1
ATOM 3166 C C . VAL B 1 118 ? 8.32 15.445 7.547 1 97.75 118 VAL B C 1
ATOM 3168 O O . VAL B 1 118 ? 9.219 15.328 8.391 1 97.75 118 VAL B O 1
ATOM 3171 N N . ALA B 1 119 ? 7.02 15.336 7.824 1 97.12 119 ALA B N 1
ATOM 3172 C CA . ALA B 1 119 ? 6.633 14.945 9.172 1 97.12 119 ALA B CA 1
ATOM 3173 C C . ALA B 1 119 ? 7.168 13.555 9.516 1 97.12 119 ALA B C 1
ATOM 3175 O O . ALA B 1 119 ? 7.66 13.328 10.625 1 97.12 119 ALA B O 1
ATOM 3176 N N . ALA B 1 120 ? 7.055 12.664 8.586 1 97.75 120 ALA B N 1
ATOM 3177 C CA . ALA B 1 120 ? 7.578 11.312 8.781 1 97.75 120 ALA B CA 1
ATOM 3178 C C . ALA B 1 120 ? 9.086 11.344 9.016 1 97.75 120 ALA B C 1
ATOM 3180 O O . ALA B 1 120 ? 9.602 10.586 9.844 1 97.75 120 ALA B O 1
ATOM 3181 N N . LEU B 1 121 ? 9.742 12.203 8.328 1 97 121 LEU B N 1
ATOM 3182 C CA . LEU B 1 121 ? 11.188 12.328 8.484 1 97 121 LEU B CA 1
ATOM 3183 C C . LEU B 1 121 ? 11.547 12.742 9.906 1 97 121 LEU B C 1
ATOM 3185 O O . LEU B 1 121 ? 12.469 12.188 10.5 1 97 121 LEU B O 1
ATOM 3189 N N . ALA B 1 122 ? 10.797 13.711 10.438 1 97.19 122 ALA B N 1
ATOM 3190 C CA . ALA B 1 122 ? 11.039 14.148 11.812 1 97.19 122 ALA B CA 1
ATOM 3191 C C . ALA B 1 122 ? 10.906 12.992 12.797 1 97.19 122 ALA B C 1
ATOM 3193 O O . ALA B 1 122 ? 11.758 12.805 13.664 1 97.19 122 ALA B O 1
ATOM 3194 N N . GLU B 1 123 ? 9.844 12.234 12.641 1 97.19 123 GLU B N 1
ATOM 3195 C CA . GLU B 1 123 ? 9.594 11.117 13.539 1 97.19 123 GLU B CA 1
ATOM 3196 C C . GLU B 1 123 ? 10.672 10.047 13.406 1 97.19 123 GLU B C 1
ATOM 3198 O O . GLU B 1 123 ? 11.133 9.492 14.414 1 97.19 123 GLU B O 1
ATOM 3203 N N . ALA B 1 124 ? 11.086 9.773 12.188 1 95.81 124 ALA B N 1
ATOM 3204 C CA . ALA B 1 124 ? 12.07 8.727 11.93 1 95.81 124 ALA B CA 1
ATOM 3205 C C . ALA B 1 124 ? 13.438 9.117 12.469 1 95.81 124 ALA B C 1
ATOM 3207 O O . ALA B 1 124 ? 14.164 8.273 13.008 1 95.81 124 ALA B O 1
ATOM 3208 N N . ARG B 1 125 ? 13.75 10.32 12.359 1 94.81 125 ARG B N 1
ATOM 3209 C CA . ARG B 1 125 ? 15.102 10.766 12.68 1 94.81 125 ARG B CA 1
ATOM 3210 C C . ARG B 1 125 ? 15.234 11.086 14.164 1 94.81 125 ARG B C 1
ATOM 3212 O O . ARG B 1 125 ? 16.297 10.867 14.758 1 94.81 125 ARG B O 1
ATOM 3219 N N . LEU B 1 126 ? 14.242 11.68 14.672 1 95.5 126 LEU B N 1
ATOM 3220 C CA . LEU B 1 126 ? 14.398 12.25 16 1 95.5 126 LEU B CA 1
ATOM 3221 C C . LEU B 1 126 ? 13.562 11.469 17.016 1 95.5 126 LEU B C 1
ATOM 3223 O O . LEU B 1 126 ? 13.805 11.562 18.234 1 95.5 126 LEU B O 1
ATOM 3227 N N . GLY B 1 127 ? 12.469 10.828 16.5 1 91.75 127 GLY B N 1
ATOM 3228 C CA . GLY B 1 127 ? 11.648 10.031 17.406 1 91.75 127 GLY B CA 1
ATOM 3229 C C . GLY B 1 127 ? 12.281 8.711 17.781 1 91.75 127 GLY B C 1
ATOM 3230 O O . GLY B 1 127 ? 13.508 8.609 17.891 1 91.75 127 GLY B O 1
ATOM 3231 N N . GLU B 1 128 ? 11.406 7.793 18.203 1 87.06 128 GLU B N 1
ATOM 3232 C CA . GLU B 1 128 ? 11.914 6.438 18.375 1 87.06 128 GLU B CA 1
ATOM 3233 C C . GLU B 1 128 ? 12.539 5.902 17.094 1 87.06 128 GLU B C 1
ATOM 3235 O O . GLU B 1 128 ? 11.992 6.105 16 1 87.06 128 GLU B O 1
ATOM 3240 N N . PRO B 1 129 ? 13.578 5.41 17.234 1 85.75 129 PRO B N 1
ATOM 3241 C CA . PRO B 1 129 ? 14.336 5.012 16.047 1 85.75 129 PRO B CA 1
ATOM 3242 C C . PRO B 1 129 ? 13.68 3.855 15.297 1 85.75 129 PRO B C 1
ATOM 3244 O O . PRO B 1 129 ? 13.812 2.697 15.703 1 85.75 129 PRO B O 1
ATOM 3247 N N . TYR B 1 130 ? 12.875 4.191 14.367 1 92.44 130 TYR B N 1
ATOM 3248 C CA . TYR B 1 130 ? 12.375 3.227 13.398 1 92.44 130 TYR B CA 1
ATOM 3249 C C . TYR B 1 130 ? 12.977 3.477 12.016 1 92.44 130 TYR B C 1
ATOM 3251 O O . TYR B 1 130 ? 12.773 4.539 11.43 1 92.44 130 TYR B O 1
ATOM 3259 N N . ARG B 1 131 ? 13.695 2.512 11.516 1 94.12 131 ARG B N 1
ATOM 3260 C CA . ARG B 1 131 ? 14.297 2.656 10.188 1 94.12 131 ARG B CA 1
ATOM 3261 C C . ARG B 1 131 ? 13.258 2.451 9.094 1 94.12 131 ARG B C 1
ATOM 3263 O O . ARG B 1 131 ? 13.414 2.957 7.98 1 94.12 131 ARG B O 1
ATOM 3270 N N . ASN B 1 132 ? 12.266 1.671 9.375 1 96.62 132 ASN B N 1
ATOM 3271 C CA . ASN B 1 132 ? 11.164 1.358 8.477 1 96.62 132 ASN B CA 1
ATOM 3272 C C . ASN B 1 132 ? 9.812 1.592 9.156 1 96.62 132 ASN B C 1
ATOM 3274 O O . ASN B 1 132 ? 9.375 0.788 9.984 1 96.62 132 ASN B O 1
ATOM 3278 N N . MET B 1 133 ? 9.164 2.736 8.75 1 97.56 133 MET B N 1
ATOM 3279 C CA . MET B 1 133 ? 7.922 3.096 9.438 1 97.56 133 MET B CA 1
ATOM 3280 C C . MET B 1 133 ? 6.953 3.783 8.484 1 97.56 133 MET B C 1
ATOM 3282 O O . MET B 1 133 ? 7.344 4.219 7.402 1 97.56 133 MET B O 1
ATOM 3286 N N . VAL B 1 134 ? 5.699 3.785 8.898 1 98.12 134 VAL B N 1
ATOM 3287 C CA . VAL B 1 134 ? 4.625 4.543 8.266 1 98.12 134 VAL B CA 1
ATOM 3288 C C . VAL B 1 134 ? 4.098 5.602 9.227 1 98.12 134 VAL B C 1
ATOM 3290 O O . VAL B 1 134 ? 3.891 5.324 10.414 1 98.12 134 VAL B O 1
ATOM 3293 N N . LEU B 1 135 ? 4.047 6.793 8.789 1 98.25 135 LEU B N 1
ATOM 3294 C CA . LEU B 1 135 ? 3.332 7.832 9.523 1 98.25 135 LEU B CA 1
ATOM 3295 C C . LEU B 1 135 ? 1.944 8.062 8.93 1 98.25 135 LEU B C 1
ATOM 3297 O O . LEU B 1 135 ? 1.801 8.211 7.711 1 98.25 135 LEU B O 1
ATOM 3301 N N . ILE B 1 136 ? 0.978 8.023 9.727 1 98.38 136 ILE B N 1
ATOM 3302 C CA . ILE B 1 136 ? -0.382 8.398 9.359 1 98.38 136 ILE B CA 1
ATOM 3303 C C . ILE B 1 136 ? -0.815 9.625 10.164 1 98.38 136 ILE B C 1
ATOM 3305 O O . ILE B 1 136 ? -0.781 9.609 11.398 1 98.38 136 ILE B O 1
ATOM 3309 N N . THR B 1 137 ? -1.137 10.648 9.492 1 96.44 137 THR B N 1
ATOM 3310 C CA . THR B 1 137 ? -1.67 11.82 10.18 1 96.44 137 THR B CA 1
ATOM 3311 C C . THR B 1 137 ? -3.191 11.867 10.062 1 96.44 137 THR B C 1
ATOM 3313 O O . THR B 1 137 ? -3.736 11.836 8.961 1 96.44 137 THR B O 1
ATOM 3316 N N . VAL B 1 138 ? -3.84 11.922 11.219 1 96.19 138 VAL B N 1
ATOM 3317 C CA . VAL B 1 138 ? -5.297 11.953 11.273 1 96.19 138 VAL B CA 1
ATOM 3318 C C . VAL B 1 138 ? -5.77 13.352 11.648 1 96.19 138 VAL B C 1
ATOM 3320 O O . VAL B 1 138 ? -5.859 13.688 12.836 1 96.19 138 VAL B O 1
ATOM 3323 N N . GLY B 1 139 ? -6.062 14.141 10.742 1 91.19 139 GLY B N 1
ATOM 3324 C CA . GLY B 1 139 ? -6.621 15.469 10.883 1 91.19 139 GLY B CA 1
ATOM 3325 C C . GLY B 1 139 ? -7.895 15.672 10.086 1 91.19 139 GLY B C 1
ATOM 3326 O O . GLY B 1 139 ? -8.805 14.844 10.133 1 91.19 139 GLY B O 1
ATOM 3327 N N . THR B 1 140 ? -7.891 16.859 9.375 1 88.06 140 THR B N 1
ATOM 3328 C CA . THR B 1 140 ? -9.023 17.047 8.469 1 88.06 140 THR B CA 1
ATOM 3329 C C . THR B 1 140 ? -9.141 15.867 7.5 1 88.06 140 THR B C 1
ATOM 3331 O O . THR B 1 140 ? -10.242 15.383 7.238 1 88.06 140 THR B O 1
ATOM 3334 N N . GLY B 1 141 ? -8.07 15.469 6.977 1 92.19 141 GLY B N 1
ATOM 3335 C CA . GLY B 1 141 ? -7.953 14.266 6.176 1 92.19 141 GLY B CA 1
ATOM 3336 C C . GLY B 1 141 ? -6.961 13.266 6.742 1 92.19 141 GLY B C 1
ATOM 3337 O O . GLY B 1 141 ? -6.672 13.281 7.941 1 92.19 141 GLY B O 1
ATOM 3338 N N . ILE B 1 142 ? -6.562 12.32 5.945 1 95.56 142 ILE B N 1
ATOM 3339 C CA . ILE B 1 142 ? -5.5 11.383 6.293 1 95.56 142 ILE B CA 1
ATOM 3340 C C . ILE B 1 142 ? -4.281 11.641 5.41 1 95.56 142 ILE B C 1
ATOM 3342 O O . ILE B 1 142 ? -4.379 11.609 4.18 1 95.56 142 ILE B O 1
ATOM 3346 N N . GLY B 1 143 ? -3.197 12.039 6.004 1 94.62 143 GLY B N 1
ATOM 3347 C CA . GLY B 1 143 ? -1.904 12.078 5.34 1 94.62 143 GLY B CA 1
ATOM 3348 C C . GLY B 1 143 ? -1.021 10.891 5.676 1 94.62 143 GLY B C 1
ATOM 3349 O O . GLY B 1 143 ? -1.3 10.156 6.621 1 94.62 143 GLY B O 1
ATOM 3350 N N . GLY B 1 144 ? -0.045 10.727 4.891 1 95.94 144 GLY B N 1
ATOM 3351 C CA . GLY B 1 144 ? 0.844 9.609 5.148 1 95.94 144 GLY B CA 1
ATOM 3352 C C . GLY B 1 144 ? 2.254 9.836 4.633 1 95.94 144 GLY B C 1
ATOM 3353 O O . GLY B 1 144 ? 2.455 10.547 3.65 1 95.94 144 GLY B O 1
ATOM 3354 N N . GLY B 1 145 ? 3.182 9.344 5.355 1 97.81 145 GLY B N 1
ATOM 3355 C CA . GLY B 1 145 ? 4.582 9.281 4.965 1 97.81 145 GLY B CA 1
ATOM 3356 C C . GLY B 1 145 ? 5.203 7.918 5.195 1 97.81 145 GLY B C 1
ATOM 3357 O O . GLY B 1 145 ? 4.871 7.234 6.164 1 97.81 145 GLY B O 1
ATOM 3358 N N . LEU B 1 146 ? 6.02 7.547 4.25 1 97.88 146 LEU B N 1
ATOM 3359 C CA . LEU B 1 146 ? 6.738 6.281 4.328 1 97.88 146 LEU B CA 1
ATOM 3360 C C . LEU B 1 146 ? 8.234 6.512 4.48 1 97.88 146 LEU B C 1
ATOM 3362 O O . LEU B 1 146 ? 8.82 7.336 3.77 1 97.88 146 LEU B O 1
ATOM 3366 N N . VAL B 1 147 ? 8.812 5.879 5.422 1 97 147 VAL B N 1
ATOM 3367 C CA . VAL B 1 147 ? 10.266 5.883 5.582 1 97 147 VAL B CA 1
ATOM 3368 C C . VAL B 1 147 ? 10.789 4.449 5.52 1 97 147 VAL B C 1
ATOM 3370 O O . VAL B 1 147 ? 10.359 3.588 6.285 1 97 147 VAL B O 1
ATOM 3373 N N . PHE B 1 148 ? 11.633 4.176 4.555 1 94.94 148 PHE B N 1
ATOM 3374 C CA . PHE B 1 148 ? 12.312 2.898 4.379 1 94.94 148 PHE B CA 1
ATOM 3375 C C . PHE B 1 148 ? 13.828 3.078 4.457 1 94.94 148 PHE B C 1
ATOM 3377 O O . PHE B 1 148 ? 14.398 3.867 3.701 1 94.94 148 PHE B O 1
ATOM 3384 N N . ASP B 1 149 ? 14.492 2.367 5.312 1 92.81 149 ASP B N 1
ATOM 3385 C CA . ASP B 1 149 ? 15.93 2.473 5.527 1 92.81 149 ASP B CA 1
ATOM 3386 C C . ASP B 1 149 ? 16.344 3.922 5.766 1 92.81 149 ASP B C 1
ATOM 3388 O O . ASP B 1 149 ? 17.234 4.438 5.09 1 92.81 149 ASP B O 1
ATOM 3392 N N . ASP B 1 150 ? 15.594 4.633 6.547 1 91.75 150 ASP B N 1
ATOM 3393 C CA . ASP B 1 150 ? 15.859 5.98 7.051 1 91.75 150 ASP B CA 1
ATOM 3394 C C . ASP B 1 150 ? 15.664 7.023 5.953 1 91.75 150 ASP B C 1
ATOM 3396 O O . ASP B 1 150 ? 16.125 8.156 6.078 1 91.75 150 ASP B O 1
ATOM 3400 N N . ARG B 1 151 ? 15.031 6.594 4.914 1 93.75 151 ARG B N 1
ATOM 3401 C CA . ARG B 1 151 ? 14.797 7.531 3.82 1 93.75 151 ARG B CA 1
ATOM 3402 C C . ARG B 1 151 ? 13.305 7.625 3.488 1 93.75 151 ARG B C 1
ATOM 3404 O O . ARG B 1 151 ? 12.602 6.617 3.508 1 93.75 151 ARG B O 1
ATOM 3411 N N . ILE B 1 152 ? 12.914 8.852 3.1 1 96.81 152 ILE B N 1
ATOM 3412 C CA . ILE B 1 152 ? 11.539 9.047 2.672 1 96.81 152 ILE B CA 1
ATOM 3413 C C . ILE B 1 152 ? 11.289 8.297 1.366 1 96.81 152 ILE B C 1
ATOM 3415 O O . ILE B 1 152 ? 12.102 8.367 0.44 1 96.81 152 ILE B O 1
ATOM 3419 N N . TYR B 1 153 ? 10.281 7.551 1.356 1 96.38 153 TYR B N 1
ATOM 3420 C CA . TYR B 1 153 ? 9.797 7.043 0.08 1 96.38 153 TYR B CA 1
ATOM 3421 C C . TYR B 1 153 ? 8.797 8.008 -0.544 1 96.38 153 TYR B C 1
ATOM 3423 O O . TYR B 1 153 ? 7.824 8.414 0.099 1 96.38 153 TYR B O 1
ATOM 3431 N N . ARG B 1 154 ? 9.008 8.32 -1.842 1 96 154 ARG B N 1
ATOM 3432 C CA . ARG B 1 154 ? 8.203 9.328 -2.525 1 96 154 ARG B CA 1
ATOM 3433 C C . ARG B 1 154 ? 7.562 8.75 -3.785 1 96 154 ARG B C 1
ATOM 3435 O O . ARG B 1 154 ? 6.684 9.383 -4.383 1 96 154 ARG B O 1
ATOM 3442 N N . GLY B 1 155 ? 7.922 7.586 -4.191 1 93.44 155 GLY B N 1
ATOM 3443 C CA . GLY B 1 155 ? 7.73 7.156 -5.566 1 93.44 155 GLY B CA 1
ATOM 3444 C C . GLY B 1 155 ? 8.773 7.711 -6.516 1 93.44 155 GLY B C 1
ATOM 3445 O O . GLY B 1 155 ? 9.688 8.422 -6.094 1 93.44 155 GLY B O 1
ATOM 3446 N N . PRO B 1 156 ? 8.672 7.375 -7.793 1 91.56 156 PRO B N 1
ATOM 3447 C CA . PRO B 1 156 ? 9.711 7.738 -8.758 1 91.56 156 PRO B CA 1
ATOM 3448 C C . PRO B 1 156 ? 9.852 9.25 -8.938 1 91.56 156 PRO B C 1
ATOM 3450 O O . PRO B 1 156 ? 10.953 9.742 -9.18 1 91.56 156 PRO B O 1
ATOM 3453 N N . THR B 1 157 ? 8.727 9.938 -8.812 1 93 157 THR B N 1
ATOM 3454 C CA . THR B 1 157 ? 8.812 11.367 -9.117 1 93 157 THR B CA 1
ATOM 3455 C C . THR B 1 157 ? 8.195 12.195 -8 1 93 157 THR B C 1
ATOM 3457 O O . THR B 1 157 ? 7.891 13.375 -8.188 1 93 157 THR B O 1
ATOM 3460 N N . GLY B 1 158 ? 7.965 11.562 -6.855 1 93.56 158 GLY B N 1
ATOM 3461 C CA . GLY B 1 158 ? 7.504 12.305 -5.695 1 93.56 158 GLY B CA 1
ATOM 3462 C C . GLY B 1 158 ? 5.996 12.297 -5.543 1 93.56 158 GLY B C 1
ATOM 3463 O O . GLY B 1 158 ? 5.449 12.977 -4.672 1 93.56 158 GLY B O 1
ATOM 3464 N N . MET B 1 159 ? 5.316 11.562 -6.336 1 94 159 MET B N 1
ATOM 3465 C CA . MET B 1 159 ? 3.857 11.633 -6.359 1 94 159 MET B CA 1
ATOM 3466 C C . MET B 1 159 ? 3.242 10.398 -5.707 1 94 159 MET B C 1
ATOM 3468 O O . MET B 1 159 ? 2.061 10.109 -5.898 1 94 159 MET B O 1
ATOM 3472 N N . GLY B 1 160 ? 4.055 9.688 -4.953 1 94.81 160 GLY B N 1
ATOM 3473 C CA . GLY B 1 160 ? 3.578 8.508 -4.25 1 94.81 160 GLY B CA 1
ATOM 3474 C C . GLY B 1 160 ? 3.189 8.789 -2.811 1 94.81 160 GLY B C 1
ATOM 3475 O O . GLY B 1 160 ? 2.994 9.945 -2.428 1 94.81 160 GLY B O 1
ATOM 3476 N N . ALA B 1 161 ? 2.895 7.727 -2.094 1 96.5 161 ALA B N 1
ATOM 3477 C CA . ALA B 1 161 ? 2.625 7.699 -0.659 1 96.5 161 ALA B CA 1
ATOM 3478 C C . ALA B 1 161 ? 1.321 8.422 -0.333 1 96.5 161 ALA B C 1
ATOM 3480 O O . ALA B 1 161 ? 1.233 9.133 0.671 1 96.5 161 ALA B O 1
ATOM 3481 N N . GLU B 1 162 ? 0.354 8.305 -1.217 1 96.38 162 GLU B N 1
ATOM 3482 C CA . GLU B 1 162 ? -0.973 8.844 -0.945 1 96.38 162 GLU B CA 1
ATOM 3483 C C . GLU B 1 162 ? -1.838 7.836 -0.195 1 96.38 162 GLU B C 1
ATOM 3485 O O . GLU B 1 162 ? -2.844 7.359 -0.724 1 96.38 162 GLU B O 1
ATOM 3490 N N . LEU B 1 163 ? -1.517 7.625 1.036 1 97.94 163 LEU B N 1
ATOM 3491 C CA . LEU B 1 163 ? -2.041 6.535 1.854 1 97.94 163 LEU B CA 1
ATOM 3492 C C . LEU B 1 163 ? -3.51 6.77 2.191 1 97.94 163 LEU B C 1
ATOM 3494 O O . LEU B 1 163 ? -4.273 5.812 2.355 1 97.94 163 LEU B O 1
ATOM 3498 N N . GLY B 1 164 ? -3.896 7.945 2.289 1 97.62 164 GLY B N 1
ATOM 3499 C CA . GLY B 1 164 ? -5.273 8.266 2.635 1 97.62 164 GLY B CA 1
ATOM 3500 C C . GLY B 1 164 ? -6.266 7.883 1.553 1 97.62 164 GLY B C 1
ATOM 3501 O O . GLY B 1 164 ? -7.473 7.859 1.792 1 97.62 164 GLY B O 1
ATOM 3502 N N . HIS B 1 165 ? -5.75 7.52 0.393 1 97.31 165 HIS B N 1
ATOM 3503 C CA . HIS B 1 165 ? -6.637 7.34 -0.75 1 97.31 165 HIS B CA 1
ATOM 3504 C C . HIS B 1 165 ? -6.605 5.902 -1.252 1 97.31 165 HIS B C 1
ATOM 3506 O O . HIS B 1 165 ? -6.906 5.641 -2.418 1 97.31 165 HIS B O 1
ATOM 3512 N N . ILE B 1 166 ? -6.191 5.012 -0.382 1 98.12 166 ILE B N 1
ATOM 3513 C CA . ILE B 1 166 ? -6.523 3.623 -0.673 1 98.12 166 ILE B CA 1
ATOM 3514 C C . ILE B 1 166 ? -8.008 3.377 -0.389 1 98.12 166 ILE B C 1
ATOM 3516 O O . ILE B 1 166 ? -8.617 4.086 0.416 1 98.12 166 ILE B O 1
ATOM 3520 N N . VAL B 1 167 ? -8.531 2.428 -1.062 1 98.44 167 VAL B N 1
ATOM 3521 C CA . VAL B 1 167 ? -9.969 2.18 -0.947 1 98.44 167 VAL B CA 1
ATOM 3522 C C . VAL B 1 167 ? -10.227 1.14 0.14 1 98.44 167 VAL B C 1
ATOM 3524 O O . VAL B 1 167 ? -9.617 0.065 0.135 1 98.44 167 VAL B O 1
ATOM 3527 N N . LEU B 1 168 ? -11.117 1.447 1.077 1 98.44 168 LEU B N 1
ATOM 3528 C CA . LEU B 1 168 ? -11.492 0.492 2.115 1 98.44 168 LEU B CA 1
ATOM 3529 C C . LEU B 1 168 ? -12.891 -0.059 1.869 1 98.44 168 LEU B C 1
ATOM 3531 O O . LEU B 1 168 ? -13.273 -1.073 2.457 1 98.44 168 LEU B O 1
ATOM 3535 N N . ASN B 1 169 ? -13.641 0.615 1.059 1 97.81 169 ASN B N 1
ATOM 3536 C CA . ASN B 1 169 ? -14.961 0.186 0.613 1 97.81 169 ASN B CA 1
ATOM 3537 C C . ASN B 1 169 ? -15.453 1.012 -0.575 1 97.81 169 ASN B C 1
ATOM 3539 O O . ASN B 1 169 ? -15.898 2.146 -0.405 1 97.81 169 ASN B O 1
ATOM 3543 N N . PRO B 1 170 ? -15.461 0.438 -1.759 1 96.44 170 PRO B N 1
ATOM 3544 C CA . PRO B 1 170 ? -15.797 1.236 -2.939 1 96.44 170 PRO B CA 1
ATOM 3545 C C . PRO B 1 170 ? -17.219 1.786 -2.895 1 96.44 170 PRO B C 1
ATOM 3547 O O . PRO B 1 170 ? -17.562 2.709 -3.641 1 96.44 170 PRO B O 1
ATOM 3550 N N . ASP B 1 171 ? -18.047 1.242 -2.045 1 95.12 171 ASP B N 1
ATOM 3551 C CA . ASP B 1 171 ? -19.422 1.709 -1.93 1 95.12 171 ASP B CA 1
ATOM 3552 C C . ASP B 1 171 ? -19.578 2.656 -0.743 1 95.12 171 ASP B C 1
ATOM 3554 O O . ASP B 1 171 ? -20.703 2.977 -0.345 1 95.12 171 ASP B O 1
ATOM 3558 N N . GLY B 1 172 ? -18.531 3.064 -0.175 1 96.75 172 GLY B N 1
ATOM 3559 C CA . GLY B 1 172 ? -18.531 3.902 1.015 1 96.75 172 GLY B CA 1
ATOM 3560 C C . GLY B 1 172 ? -18.75 5.371 0.709 1 96.75 172 GLY B C 1
ATOM 3561 O O . GLY B 1 172 ? -19.156 5.727 -0.4 1 96.75 172 GLY B O 1
ATOM 3562 N N . PRO B 1 173 ? -18.562 6.207 1.695 1 96.94 173 PRO B N 1
ATOM 3563 C CA . PRO B 1 173 ? -18.812 7.641 1.543 1 96.94 173 PRO B CA 1
ATOM 3564 C C . PRO B 1 173 ? -17.891 8.305 0.527 1 96.94 173 PRO B C 1
ATOM 3566 O O . PRO B 1 173 ? -16.797 7.801 0.26 1 96.94 173 PRO B O 1
ATOM 3569 N N . ARG B 1 174 ? -18.359 9.406 -0.01 1 95.75 174 ARG B N 1
ATOM 3570 C CA . ARG B 1 174 ? -17.562 10.203 -0.934 1 95.75 174 ARG B CA 1
ATOM 3571 C C . ARG B 1 174 ? -16.406 10.875 -0.21 1 95.75 174 ARG B C 1
ATOM 3573 O O . ARG B 1 174 ? -16.562 11.375 0.905 1 95.75 174 ARG B O 1
ATOM 3580 N N . CYS B 1 175 ? -15.289 10.852 -0.801 1 95.44 175 CYS B N 1
ATOM 3581 C CA . CYS B 1 175 ? -14.094 11.516 -0.303 1 95.44 175 CYS B CA 1
ATOM 3582 C C . CYS B 1 175 ? -13.93 12.891 -0.934 1 95.44 175 CYS B C 1
ATOM 3584 O O . CYS B 1 175 ? -14.477 13.156 -2.004 1 95.44 175 CYS B O 1
ATOM 3586 N N . GLY B 1 176 ? -13.211 13.773 -0.273 1 89.06 176 GLY B N 1
ATOM 3587 C CA . GLY B 1 176 ? -12.938 15.094 -0.824 1 89.06 176 GLY B CA 1
ATOM 3588 C C . GLY B 1 176 ? -12.203 15.047 -2.146 1 89.06 176 GLY B C 1
ATOM 3589 O O . GLY B 1 176 ? -12.281 15.984 -2.945 1 89.06 176 GLY B O 1
ATOM 3590 N N . CYS B 1 177 ? -11.547 13.945 -2.457 1 89.44 177 CYS B N 1
ATOM 3591 C CA . CYS B 1 177 ? -10.789 13.82 -3.699 1 89.44 177 CYS B CA 1
ATOM 3592 C C . CYS B 1 177 ? -11.703 13.461 -4.859 1 89.44 177 CYS B C 1
ATOM 3594 O O . CYS B 1 177 ? -11.281 13.453 -6.016 1 89.44 177 CYS B O 1
ATOM 3596 N N . GLY B 1 178 ? -12.914 13.133 -4.59 1 91.31 178 GLY B N 1
ATOM 3597 C CA . GLY B 1 178 ? -13.883 12.758 -5.609 1 91.31 178 GLY B CA 1
ATOM 3598 C C . GLY B 1 178 ? -14.18 11.273 -5.641 1 91.31 178 GLY B C 1
ATOM 3599 O O . GLY B 1 178 ? -15.195 10.844 -6.184 1 91.31 178 GLY B O 1
ATOM 3600 N N . ASN B 1 179 ? -13.344 10.422 -5.051 1 93.88 179 ASN B N 1
ATOM 3601 C CA . ASN B 1 179 ? -13.539 8.977 -5.008 1 93.88 179 ASN B CA 1
ATOM 3602 C C . ASN B 1 179 ? -14.492 8.578 -3.885 1 93.88 179 ASN B C 1
ATOM 3604 O O . ASN B 1 179 ? -14.891 9.414 -3.074 1 93.88 179 ASN B O 1
ATOM 3608 N N . HIS B 1 180 ? -14.852 7.359 -3.893 1 96.19 180 HIS B N 1
ATOM 3609 C CA . HIS B 1 180 ? -15.648 6.785 -2.816 1 96.19 180 HIS B CA 1
ATOM 3610 C C . HIS B 1 180 ? -14.836 5.781 -2.002 1 96.19 180 HIS B C 1
ATOM 3612 O O . HIS B 1 180 ? -14.055 5.016 -2.561 1 96.19 180 HIS B O 1
ATOM 3618 N N . GLY B 1 181 ? -15.062 5.848 -0.715 1 97.88 181 GLY B N 1
ATOM 3619 C CA . GLY B 1 181 ? -14.609 4.77 0.153 1 97.88 181 GLY B CA 1
ATOM 3620 C C . GLY B 1 181 ? -13.125 4.832 0.455 1 97.88 181 GLY B C 1
ATOM 3621 O O . GLY B 1 181 ? -12.523 3.83 0.851 1 97.88 181 GLY B O 1
ATOM 3622 N N . CYS B 1 182 ? -12.508 6 0.219 1 98.25 182 CYS B N 1
ATOM 3623 C CA . CYS B 1 182 ? -11.102 6.176 0.589 1 98.25 182 CYS B CA 1
ATOM 3624 C C . CYS B 1 182 ? -10.914 6 2.09 1 98.25 182 CYS B C 1
ATOM 3626 O O . CYS B 1 182 ? -11.812 6.297 2.875 1 98.25 182 CYS B O 1
ATOM 3628 N N . PHE B 1 183 ? -9.727 5.551 2.438 1 98.75 183 PHE B N 1
ATOM 3629 C CA . PHE B 1 183 ? -9.297 5.488 3.83 1 98.75 183 PHE B CA 1
ATOM 3630 C C . PHE B 1 183 ? -9.633 6.785 4.559 1 98.75 183 PHE B C 1
ATOM 3632 O O . PHE B 1 183 ? -10.227 6.762 5.637 1 98.75 183 PHE B O 1
ATOM 3639 N N . GLU B 1 184 ? -9.414 7.906 3.988 1 97.88 184 GLU B N 1
ATOM 3640 C CA . GLU B 1 184 ? -9.656 9.25 4.516 1 97.88 184 GLU B CA 1
ATOM 3641 C C . GLU B 1 184 ? -11.141 9.469 4.789 1 97.88 184 GLU B C 1
ATOM 3643 O O . GLU B 1 184 ? -11.508 10.109 5.777 1 97.88 184 GLU B O 1
ATOM 3648 N N . ALA B 1 185 ? -11.984 8.945 3.957 1 97.88 185 ALA B N 1
ATOM 3649 C CA . ALA B 1 185 ? -13.422 9.156 4.07 1 97.88 185 ALA B CA 1
ATOM 3650 C C . ALA B 1 185 ? -14 8.391 5.258 1 97.88 185 ALA B C 1
ATOM 3652 O O . ALA B 1 185 ? -15.141 8.633 5.664 1 97.88 185 ALA B O 1
ATOM 3653 N N . TYR B 1 186 ? -13.211 7.527 5.844 1 98.25 186 TYR B N 1
ATOM 3654 C CA . TYR B 1 186 ? -13.695 6.711 6.949 1 98.25 186 TYR B CA 1
ATOM 3655 C C . TYR B 1 186 ? -13.023 7.109 8.258 1 98.25 186 TYR B C 1
ATOM 3657 O O . TYR B 1 186 ? -13.617 6.977 9.336 1 98.25 186 TYR B O 1
ATOM 3665 N N . ALA B 1 187 ? -11.789 7.59 8.172 1 98.31 187 ALA B N 1
ATOM 3666 C CA . ALA B 1 187 ? -11.008 7.574 9.398 1 98.31 187 ALA B CA 1
ATOM 3667 C C . ALA B 1 187 ? -10.406 8.945 9.688 1 98.31 187 ALA B C 1
ATOM 3669 O O . ALA B 1 187 ? -9.422 9.062 10.422 1 98.31 187 ALA B O 1
ATOM 3670 N N . SER B 1 188 ? -10.945 9.992 9.195 1 97.19 188 SER B N 1
ATOM 3671 C CA . SER B 1 188 ? -10.438 11.344 9.383 1 97.19 188 SER B CA 1
ATOM 3672 C C . SER B 1 188 ? -11.352 12.156 10.297 1 97.19 188 SER B C 1
ATOM 3674 O O . SER B 1 188 ? -12.414 11.68 10.703 1 97.19 188 SER B O 1
ATOM 3676 N N . GLY B 1 189 ? -10.844 13.406 10.586 1 95.69 189 GLY B N 1
ATOM 3677 C CA . GLY B 1 189 ? -11.695 14.328 11.32 1 95.69 189 GLY B CA 1
ATOM 3678 C C . GLY B 1 189 ? -12.969 14.695 10.57 1 95.69 189 GLY B C 1
ATOM 3679 O O . GLY B 1 189 ? -14.031 14.812 11.172 1 95.69 189 GLY B O 1
ATOM 3680 N N . THR B 1 190 ? -12.82 14.852 9.266 1 95.06 190 THR B N 1
ATOM 3681 C CA . THR B 1 190 ? -13.984 15.125 8.438 1 95.06 190 THR B CA 1
ATOM 3682 C C . THR B 1 190 ? -14.977 13.961 8.492 1 95.06 190 THR B C 1
ATOM 3684 O O . THR B 1 190 ? -16.188 14.18 8.555 1 95.06 190 THR B O 1
ATOM 3687 N N . ALA B 1 191 ? -14.492 12.797 8.484 1 97.69 191 ALA B N 1
ATOM 3688 C CA . ALA B 1 191 ? -15.344 11.617 8.609 1 97.69 191 ALA B CA 1
ATOM 3689 C C . ALA B 1 191 ? -16.062 11.594 9.953 1 97.69 191 ALA B C 1
ATOM 3691 O O . ALA B 1 191 ? -17.25 11.297 10.031 1 97.69 191 ALA B O 1
ATOM 3692 N N . LEU B 1 192 ? -15.32 11.906 11.016 1 98 192 LEU B N 1
ATOM 3693 C CA . LEU B 1 192 ? -15.898 11.969 12.352 1 98 192 LEU B CA 1
ATOM 3694 C C . LEU B 1 192 ? -17.031 12.984 12.414 1 98 192 LEU B C 1
ATOM 3696 O O . LEU B 1 192 ? -18.094 12.703 12.977 1 98 192 LEU B O 1
ATOM 3700 N N . GLY B 1 193 ? -16.797 14.125 11.836 1 97.75 193 GLY B N 1
ATOM 3701 C CA . GLY B 1 193 ? -17.828 15.141 11.766 1 97.75 193 GLY B CA 1
ATOM 3702 C C . GLY B 1 193 ? -19.062 14.68 11.016 1 97.75 193 GLY B C 1
ATOM 3703 O O . GLY B 1 193 ? -20.188 14.93 11.445 1 97.75 193 GLY B O 1
ATOM 3704 N N . ARG B 1 194 ? -18.844 14.023 9.883 1 97.69 194 ARG B N 1
ATOM 3705 C CA . ARG B 1 194 ? -19.969 13.5 9.102 1 97.69 194 ARG B CA 1
ATOM 3706 C C . ARG B 1 194 ? -20.781 12.508 9.914 1 97.69 194 ARG B C 1
ATOM 3708 O O . ARG B 1 194 ? -22.016 12.609 9.969 1 97.69 194 ARG B O 1
ATOM 3715 N N . MET B 1 195 ? -20.125 11.562 10.547 1 98.06 195 MET B N 1
ATOM 3716 C CA . MET B 1 195 ? -20.812 10.578 11.383 1 98.06 195 MET B CA 1
ATOM 3717 C C . MET B 1 195 ? -21.578 11.266 12.508 1 98.06 195 MET B C 1
ATOM 3719 O O . MET B 1 195 ? -22.688 10.836 12.859 1 98.06 195 MET B O 1
ATOM 3723 N N . ALA B 1 196 ? -20.984 12.289 13.039 1 98.56 196 ALA B N 1
ATOM 3724 C CA . ALA B 1 196 ? -21.609 13.016 14.133 1 98.56 196 ALA B CA 1
ATOM 3725 C C . ALA B 1 196 ? -22.875 13.734 13.672 1 98.56 196 ALA B C 1
ATOM 3727 O O . ALA B 1 196 ? -23.859 13.812 14.406 1 98.56 196 ALA B O 1
ATOM 3728 N N . ARG B 1 197 ? -22.781 14.297 12.492 1 98.44 197 ARG B N 1
ATOM 3729 C CA . ARG B 1 197 ? -23.969 14.953 11.938 1 98.44 197 ARG B CA 1
ATOM 3730 C C . ARG B 1 197 ? -25.109 13.961 11.758 1 98.44 197 ARG B C 1
ATOM 3732 O O . ARG B 1 197 ? -26.266 14.266 12.055 1 98.44 197 ARG B O 1
ATOM 3739 N N . GLU B 1 198 ? -24.781 12.812 11.281 1 98 198 GLU B N 1
ATOM 3740 C CA . GLU B 1 198 ? -25.781 11.758 11.133 1 98 198 GLU B CA 1
ATOM 3741 C C . GLU B 1 198 ? -26.375 11.367 12.484 1 98 198 GLU B C 1
ATOM 3743 O O . GLU B 1 198 ? -27.578 11.195 12.617 1 98 198 GLU B O 1
ATOM 3748 N N . ALA B 1 199 ? -25.5 11.242 13.453 1 98 199 ALA B N 1
ATOM 3749 C CA . ALA B 1 199 ? -25.953 10.898 14.805 1 98 199 ALA B CA 1
ATOM 3750 C C . ALA B 1 199 ? -26.859 11.984 15.367 1 98 199 ALA B C 1
ATOM 3752 O O . ALA B 1 199 ? -27.844 11.68 16.047 1 98 199 ALA B O 1
ATOM 3753 N N . ALA B 1 200 ? -26.516 13.203 15.125 1 98.12 200 ALA B N 1
ATOM 3754 C CA . ALA B 1 200 ? -27.312 14.336 15.609 1 98.12 200 ALA B CA 1
ATOM 3755 C C . ALA B 1 200 ? -28.688 14.352 14.961 1 98.12 200 ALA B C 1
ATOM 3757 O O . ALA B 1 200 ? -29.672 14.711 15.609 1 98.12 200 ALA B O 1
ATOM 3758 N N . GLU B 1 201 ? -28.734 14.023 13.688 1 97.94 201 GLU B N 1
ATOM 3759 C CA . GLU B 1 201 ? -30.016 13.938 12.984 1 97.94 201 GLU B CA 1
ATOM 3760 C C . GLU B 1 201 ? -30.891 12.828 13.562 1 97.94 201 GLU B C 1
ATOM 3762 O O . GLU B 1 201 ? -32.094 12.984 13.672 1 97.94 201 GLU B O 1
ATOM 3767 N N . ASP B 1 202 ? -30.297 11.766 13.891 1 97.75 202 ASP B N 1
ATOM 3768 C CA . ASP B 1 202 ? -31.016 10.609 14.438 1 97.75 202 ASP B CA 1
ATOM 3769 C C . ASP B 1 202 ? -31.516 10.891 15.852 1 97.75 202 ASP B C 1
ATOM 3771 O O . ASP B 1 202 ? -32.531 10.336 16.281 1 97.75 202 ASP B O 1
ATOM 3775 N N . ASP B 1 203 ? -30.766 11.703 16.625 1 97.94 203 ASP B N 1
ATOM 3776 C CA . ASP B 1 203 ? -31.125 12.07 17.984 1 97.94 203 ASP B CA 1
ATOM 3777 C C . ASP B 1 203 ? -31 13.57 18.203 1 97.94 203 ASP B C 1
ATOM 3779 O O . ASP B 1 203 ? -30.078 14.031 18.891 1 97.94 203 ASP B O 1
ATOM 3783 N N . PRO B 1 204 ? -31.953 14.328 17.766 1 97.25 204 PRO B N 1
ATOM 3784 C CA . PRO B 1 204 ? -31.891 15.789 17.781 1 97.25 204 PRO B CA 1
ATOM 3785 C C . PRO B 1 204 ? -31.797 16.359 19.188 1 97.25 204 PRO B C 1
ATOM 3787 O O . PRO B 1 204 ? -31.422 17.531 19.359 1 97.25 204 PRO B O 1
ATOM 3790 N N . ASP B 1 205 ? -32.125 15.586 20.172 1 97.25 205 ASP B N 1
ATOM 3791 C CA . ASP B 1 205 ? -32.094 16.078 21.547 1 97.25 205 ASP B CA 1
ATOM 3792 C C . ASP B 1 205 ? -30.812 15.602 22.25 1 97.25 205 ASP B C 1
ATOM 3794 O O . ASP B 1 205 ? -30.562 15.969 23.391 1 97.25 205 ASP B O 1
ATOM 3798 N N . GLY B 1 206 ? -30.016 14.789 21.562 1 97.81 206 GLY B N 1
ATOM 3799 C CA . GLY B 1 206 ? -28.781 14.281 22.125 1 97.81 206 GLY B CA 1
ATOM 3800 C C . GLY B 1 206 ? -27.719 15.352 22.312 1 97.81 206 GLY B C 1
ATOM 3801 O O . GLY B 1 206 ? -27.875 16.469 21.812 1 97.81 206 GLY B O 1
ATOM 3802 N N . LEU B 1 207 ? -26.703 15.008 23.031 1 98.44 207 LEU B N 1
ATOM 3803 C CA . LEU B 1 207 ? -25.656 15.969 23.375 1 98.44 207 LEU B CA 1
ATOM 3804 C C . LEU B 1 207 ? -24.953 16.484 22.141 1 98.44 207 LEU B C 1
ATOM 3806 O O . LEU B 1 207 ? -24.656 17.688 22.031 1 98.44 207 LEU B O 1
ATOM 3810 N N . ILE B 1 208 ? -24.672 15.641 21.188 1 98.62 208 ILE B N 1
ATOM 3811 C CA . ILE B 1 208 ? -23.984 16.047 19.969 1 98.62 208 ILE B CA 1
ATOM 3812 C C . ILE B 1 208 ? -24.797 17.109 19.234 1 98.62 208 ILE B C 1
ATOM 3814 O O . ILE B 1 208 ? -24.266 18.125 18.812 1 98.62 208 ILE B O 1
ATOM 3818 N N . ALA B 1 209 ? -26.062 16.844 19.156 1 98.38 209 ALA B N 1
ATOM 3819 C CA . ALA B 1 209 ? -26.953 17.797 18.5 1 98.38 209 ALA B CA 1
ATOM 3820 C C . ALA B 1 209 ? -26.984 19.125 19.25 1 98.38 209 ALA B C 1
ATOM 3822 O O . ALA B 1 209 ? -26.953 20.188 18.625 1 98.38 209 ALA B O 1
ATOM 3823 N N . ARG B 1 210 ? -27.047 19.047 20.484 1 98.25 210 ARG B N 1
ATOM 3824 C CA . ARG B 1 210 ? -27.109 20.25 21.312 1 98.25 210 ARG B CA 1
ATOM 3825 C C . ARG B 1 210 ? -25.844 21.078 21.172 1 98.25 210 ARG B C 1
ATOM 3827 O O . ARG B 1 210 ? -25.906 22.297 21 1 98.25 210 ARG B O 1
ATOM 3834 N N . LEU B 1 211 ? -24.75 20.422 21.281 1 98.12 211 LEU B N 1
ATOM 3835 C CA . LEU B 1 211 ? -23.469 21.109 21.125 1 98.12 211 LEU B CA 1
ATOM 3836 C C . LEU B 1 211 ? -23.344 21.734 19.734 1 98.12 211 LEU B C 1
ATOM 3838 O O . LEU B 1 211 ? -22.828 22.844 19.594 1 98.12 211 LEU B O 1
ATOM 3842 N N . GLY B 1 212 ? -23.812 20.969 18.75 1 97.31 212 GLY B N 1
ATOM 3843 C CA . GLY B 1 212 ? -23.812 21.5 17.391 1 97.31 212 GLY B CA 1
ATOM 3844 C C . GLY B 1 212 ? -24.625 22.766 17.234 1 97.31 212 GLY B C 1
ATOM 3845 O O . GLY B 1 212 ? -24.219 23.688 16.531 1 97.31 212 GLY B O 1
ATOM 3846 N N . ARG B 1 213 ? -25.734 22.781 17.859 1 96.69 213 ARG B N 1
ATOM 3847 C CA . ARG B 1 213 ? -26.578 23.984 17.812 1 96.69 213 ARG B CA 1
ATOM 3848 C C . ARG B 1 213 ? -25.891 25.172 18.484 1 96.69 213 ARG B C 1
ATOM 3850 O O . ARG B 1 213 ? -26.016 26.297 18.016 1 96.69 213 ARG B O 1
ATOM 3857 N N . GLN B 1 214 ? -25.203 24.953 19.5 1 96.25 214 GLN B N 1
ATOM 3858 C CA . GLN B 1 214 ? -24.5 26 20.25 1 96.25 214 GLN B CA 1
ATOM 3859 C C . GLN B 1 214 ? -23.391 26.625 19.391 1 96.25 214 GLN B C 1
ATOM 3861 O O . GLN B 1 214 ? -23.172 27.828 19.438 1 96.25 214 GLN B O 1
ATOM 3866 N N . THR B 1 215 ? -22.703 25.781 18.656 1 94.06 215 THR B N 1
ATOM 3867 C CA . THR B 1 215 ? -21.547 26.25 17.891 1 94.06 215 THR B CA 1
ATOM 3868 C C . THR B 1 215 ? -21.938 26.547 16.453 1 94.06 215 THR B C 1
ATOM 3870 O O . THR B 1 215 ? -21.156 27.141 15.703 1 94.06 215 THR B O 1
ATOM 3873 N N . GLY B 1 216 ? -23.125 26.141 16.062 1 95.31 216 GLY B N 1
ATOM 3874 C CA . GLY B 1 216 ? -23.625 26.406 14.719 1 95.31 216 GLY B CA 1
ATOM 3875 C C . GLY B 1 216 ? -23.328 25.281 13.75 1 95.31 216 GLY B C 1
ATOM 3876 O O . GLY B 1 216 ? -23.859 25.25 12.633 1 95.31 216 GLY B O 1
ATOM 3877 N N . LYS B 1 217 ? -22.453 24.391 14.094 1 95.44 217 LYS B N 1
ATOM 3878 C CA . LYS B 1 217 ? -22.156 23.266 13.219 1 95.44 217 LYS B CA 1
ATOM 3879 C C . LYS B 1 217 ? -21.641 22.062 14.016 1 95.44 217 LYS B C 1
ATOM 3881 O O . LYS B 1 217 ? -20.984 22.234 15.047 1 95.44 217 LYS B O 1
ATOM 3886 N N . VAL B 1 218 ? -21.953 20.859 13.547 1 96.81 218 VAL B N 1
ATOM 3887 C CA . VAL B 1 218 ? -21.422 19.625 14.117 1 96.81 218 VAL B CA 1
ATOM 3888 C C . VAL B 1 218 ? -20.125 19.234 13.406 1 96.81 218 VAL B C 1
ATOM 3890 O O . VAL B 1 218 ? -20.125 19.031 12.188 1 96.81 218 VAL B O 1
ATOM 3893 N N . THR B 1 219 ? -19.016 19.234 14.125 1 95.12 219 THR B N 1
ATOM 3894 C CA . THR B 1 219 ? -17.703 18.875 13.602 1 95.12 219 THR B CA 1
ATOM 3895 C C . THR B 1 219 ? -17.047 17.797 14.453 1 95.12 219 THR B C 1
ATOM 3897 O O . THR B 1 219 ? -17.641 17.328 15.422 1 95.12 219 THR B O 1
ATOM 3900 N N . GLY B 1 220 ? -15.883 17.406 14.023 1 94.12 220 GLY B N 1
ATOM 3901 C CA . GLY B 1 220 ? -15.109 16.5 14.852 1 94.12 220 GLY B CA 1
ATOM 3902 C C . GLY B 1 220 ? -14.867 17.016 16.25 1 94.12 220 GLY B C 1
ATOM 3903 O O . GLY B 1 220 ? -14.859 16.234 17.219 1 94.12 220 GLY B O 1
ATOM 3904 N N . ARG B 1 221 ? -14.758 18.266 16.422 1 93.44 221 ARG B N 1
ATOM 3905 C CA . ARG B 1 221 ? -14.539 18.875 17.719 1 93.44 221 ARG B CA 1
ATOM 3906 C C . ARG B 1 221 ? -15.766 18.719 18.609 1 93.44 221 ARG B C 1
ATOM 3908 O O . ARG B 1 221 ? -15.633 18.562 19.828 1 93.44 221 ARG B O 1
ATOM 3915 N N . THR B 1 222 ? -16.875 18.781 17.969 1 97 222 THR B N 1
ATOM 3916 C CA . THR B 1 222 ? -18.109 18.562 18.703 1 97 222 THR B CA 1
ATOM 3917 C C . THR B 1 222 ? -18.109 17.188 19.375 1 97 222 THR B C 1
ATOM 3919 O O . THR B 1 222 ? -18.547 17.031 20.516 1 97 222 THR B O 1
ATOM 3922 N N . VAL B 1 223 ? -17.578 16.219 18.656 1 97.94 223 VAL B N 1
ATOM 3923 C CA . VAL B 1 223 ? -17.547 14.844 19.156 1 97.94 223 VAL B CA 1
ATOM 3924 C C . VAL B 1 223 ? -16.578 14.742 20.328 1 97.94 223 VAL B C 1
ATOM 3926 O O . VAL B 1 223 ? -16.891 14.109 21.344 1 97.94 223 VAL B O 1
ATOM 3929 N N . VAL B 1 224 ? -15.469 15.367 20.219 1 96.19 224 VAL B N 1
ATOM 3930 C CA . VAL B 1 224 ? -14.469 15.344 21.281 1 96.19 224 VAL B CA 1
ATOM 3931 C C . VAL B 1 224 ? -15.055 15.961 22.562 1 96.19 224 VAL B C 1
ATOM 3933 O O . VAL B 1 224 ? -14.914 15.398 23.641 1 96.19 224 VAL B O 1
ATOM 3936 N N . GLU B 1 225 ? -15.703 17.047 22.344 1 97 225 GLU B N 1
ATOM 3937 C CA . GLU B 1 225 ? -16.328 17.719 23.484 1 97 225 GLU B CA 1
ATOM 3938 C C . GLU B 1 225 ? -17.406 16.828 24.109 1 97 225 GLU B C 1
ATOM 3940 O O . GLU B 1 225 ? -17.516 16.766 25.344 1 97 225 GLU B O 1
ATOM 3945 N N . ALA B 1 226 ? -18.188 16.219 23.297 1 98.25 226 ALA B N 1
ATOM 3946 C CA . ALA B 1 226 ? -19.234 15.336 23.797 1 98.25 226 ALA B CA 1
ATOM 3947 C C . ALA B 1 226 ? -18.656 14.172 24.594 1 98.25 226 ALA B C 1
ATOM 3949 O O . ALA B 1 226 ? -19.203 13.773 25.609 1 98.25 226 ALA B O 1
ATOM 3950 N N . VAL B 1 227 ? -17.594 13.609 24.156 1 97.38 227 VAL B N 1
ATOM 3951 C CA . VAL B 1 227 ? -16.922 12.523 24.875 1 97.38 227 VAL B CA 1
ATOM 3952 C C . VAL B 1 227 ? -16.484 13.016 26.25 1 97.38 227 VAL B C 1
ATOM 3954 O O . VAL B 1 227 ? -16.625 12.305 27.25 1 97.38 227 VAL B O 1
ATOM 3957 N N . GLU B 1 228 ? -15.922 14.203 26.266 1 96.5 228 GLU B N 1
ATOM 3958 C CA . GLU B 1 228 ? -15.461 14.789 27.516 1 96.5 228 GLU B CA 1
ATOM 3959 C C . GLU B 1 228 ? -16.609 14.945 28.516 1 96.5 228 GLU B C 1
ATOM 3961 O O . GLU B 1 228 ? -16.391 14.891 29.719 1 96.5 228 GLU B O 1
ATOM 3966 N N . GLN B 1 229 ? -17.734 15 27.984 1 97.75 229 GLN B N 1
ATOM 3967 C CA . GLN B 1 229 ? -18.922 15.172 28.828 1 97.75 229 GLN B CA 1
ATOM 3968 C C . GLN B 1 229 ? -19.609 13.836 29.094 1 97.75 229 GLN B C 1
ATOM 3970 O O . GLN B 1 229 ? -20.719 13.805 29.625 1 97.75 229 GLN B O 1
ATOM 3975 N N . GLY B 1 230 ? -19.016 12.75 28.609 1 97.38 230 GLY B N 1
ATOM 3976 C CA . GLY B 1 230 ? -19.453 11.414 28.969 1 97.38 230 GLY B CA 1
ATOM 3977 C C . GLY B 1 230 ? -20.5 10.852 28.016 1 97.38 230 GLY B C 1
ATOM 3978 O O . GLY B 1 230 ? -21.219 9.914 28.359 1 97.38 230 GLY B O 1
ATOM 3979 N N . ASP B 1 231 ? -20.562 11.375 26.844 1 98.19 231 ASP B N 1
ATOM 3980 C CA . ASP B 1 231 ? -21.578 10.938 25.891 1 98.19 231 ASP B CA 1
ATOM 3981 C C . ASP B 1 231 ? -21.203 9.602 25.266 1 98.19 231 ASP B C 1
ATOM 3983 O O . ASP B 1 231 ? -20.141 9.484 24.625 1 98.19 231 ASP B O 1
ATOM 3987 N N . GLU B 1 232 ? -22.094 8.664 25.328 1 97.69 232 GLU B N 1
ATOM 3988 C CA . GLU B 1 232 ? -21.812 7.312 24.859 1 97.69 232 GLU B CA 1
ATOM 3989 C C . GLU B 1 232 ? -21.875 7.234 23.344 1 97.69 232 GLU B C 1
ATOM 3991 O O . GLU B 1 232 ? -21.125 6.473 22.719 1 97.69 232 GLU B O 1
ATOM 3996 N N . THR B 1 233 ? -22.766 8.023 22.797 1 98.19 233 THR B N 1
ATOM 3997 C CA . THR B 1 233 ? -22.828 8.062 21.328 1 98.19 233 THR B CA 1
ATOM 3998 C C . THR B 1 233 ? -21.516 8.562 20.734 1 98.19 233 THR B C 1
ATOM 4000 O O . THR B 1 233 ? -21 7.984 19.781 1 98.19 233 THR B O 1
ATOM 4003 N N . ALA B 1 234 ? -21 9.602 21.328 1 98.31 234 ALA B N 1
ATOM 4004 C CA . ALA B 1 234 ? -19.719 10.148 20.875 1 98.31 234 ALA B CA 1
ATOM 4005 C C . ALA B 1 234 ? -18.609 9.125 21.016 1 98.31 234 ALA B C 1
ATOM 4007 O O . ALA B 1 234 ? -17.766 8.992 20.125 1 98.31 234 ALA B O 1
ATOM 4008 N N . ARG B 1 235 ? -18.609 8.422 22.062 1 98.19 235 ARG B N 1
ATOM 4009 C CA . ARG B 1 235 ? -17.609 7.379 22.266 1 98.19 235 ARG B CA 1
ATOM 4010 C C . ARG B 1 235 ? -17.719 6.297 21.203 1 98.19 235 ARG B C 1
ATOM 4012 O O . ARG B 1 235 ? -16.703 5.797 20.703 1 98.19 235 ARG B O 1
ATOM 4019 N N . SER B 1 236 ? -18.938 5.953 20.891 1 98.38 236 SER B N 1
ATOM 4020 C CA . SER B 1 236 ? -19.156 4.934 19.859 1 98.38 236 SER B CA 1
ATOM 4021 C C . SER B 1 236 ? -18.656 5.398 18.5 1 98.38 236 SER B C 1
ATOM 4023 O O . SER B 1 236 ? -18.172 4.59 17.703 1 98.38 236 SER B O 1
ATOM 4025 N N . LEU B 1 237 ? -18.75 6.676 18.25 1 98.25 237 LEU B N 1
ATOM 4026 C CA . LEU B 1 237 ? -18.25 7.219 17 1 98.25 237 LEU B CA 1
ATOM 4027 C C . LEU B 1 237 ? -16.734 7.105 16.922 1 98.25 237 LEU B C 1
ATOM 4029 O O . LEU B 1 237 ? -16.188 6.793 15.867 1 98.25 237 LEU B O 1
ATOM 4033 N N . PHE B 1 238 ? -16.047 7.297 18.047 1 97.12 238 PHE B N 1
ATOM 4034 C CA . PHE B 1 238 ? -14.594 7.141 18.078 1 97.12 238 PHE B CA 1
ATOM 4035 C C . PHE B 1 238 ? -14.203 5.676 17.906 1 97.12 238 PHE B C 1
ATOM 4037 O O . PHE B 1 238 ? -13.195 5.367 17.266 1 97.12 238 PHE B O 1
ATOM 4044 N N . PHE B 1 239 ? -15 4.84 18.516 1 98.19 239 PHE B N 1
ATOM 4045 C CA . PHE B 1 239 ? -14.75 3.414 18.328 1 98.19 239 PHE B CA 1
ATOM 4046 C C . PHE B 1 239 ? -14.812 3.039 16.844 1 98.19 239 PHE B C 1
ATOM 4048 O O . PHE B 1 239 ? -13.938 2.328 16.344 1 98.19 239 PHE B O 1
ATOM 4055 N N . ARG B 1 240 ? -15.82 3.572 16.188 1 98.19 240 ARG B N 1
ATOM 4056 C CA . ARG B 1 240 ? -15.984 3.305 14.758 1 98.19 240 ARG B CA 1
ATOM 4057 C C . ARG B 1 240 ? -14.828 3.896 13.953 1 98.19 240 ARG B C 1
ATOM 4059 O O . ARG B 1 240 ? -14.281 3.238 13.062 1 98.19 240 ARG B O 1
ATOM 4066 N N . LEU B 1 241 ? -14.484 5.137 14.289 1 98.5 241 LEU B N 1
ATOM 4067 C CA . LEU B 1 241 ? -13.375 5.801 13.625 1 98.5 241 LEU B CA 1
ATOM 4068 C C . LEU B 1 241 ? -12.078 5.012 13.812 1 98.5 241 LEU B C 1
ATOM 4070 O O . LEU B 1 241 ? -11.336 4.793 12.852 1 98.5 241 LEU B O 1
ATOM 4074 N N . GLY B 1 242 ? -11.812 4.637 15.039 1 98.56 242 GLY B N 1
ATOM 4075 C CA . GLY B 1 242 ? -10.625 3.865 15.352 1 98.56 242 GLY B CA 1
ATOM 4076 C C . GLY B 1 242 ? -10.562 2.533 14.633 1 98.56 242 GLY B C 1
ATOM 4077 O O . GLY B 1 242 ? -9.5 2.113 14.172 1 98.56 242 GLY B O 1
ATOM 4078 N N . ARG B 1 243 ? -11.688 1.876 14.539 1 98.56 243 ARG B N 1
ATOM 4079 C CA . ARG B 1 243 ? -11.742 0.608 13.82 1 98.56 243 ARG B CA 1
ATOM 4080 C C . ARG B 1 243 ? -11.336 0.792 12.359 1 98.56 243 ARG B C 1
ATOM 4082 O O . ARG B 1 243 ? -10.523 0.022 11.828 1 98.56 243 ARG B O 1
ATOM 4089 N N . TRP B 1 244 ? -11.891 1.831 11.742 1 98.69 244 TRP B N 1
ATOM 4090 C CA . TRP B 1 244 ? -11.547 2.098 10.352 1 98.69 244 TRP B CA 1
ATOM 4091 C C . TRP B 1 244 ? -10.078 2.467 10.219 1 98.69 244 TRP B C 1
ATOM 4093 O O . TRP B 1 244 ? -9.414 2.068 9.25 1 98.69 244 TRP B O 1
ATOM 4103 N N . LEU B 1 245 ? -9.578 3.246 11.164 1 98.75 245 LEU B N 1
ATOM 4104 C CA . LEU B 1 245 ? -8.148 3.564 11.188 1 98.75 245 LEU B CA 1
ATOM 4105 C C . LEU B 1 245 ? -7.312 2.293 11.234 1 98.75 245 LEU B C 1
ATOM 4107 O O . LEU B 1 245 ? -6.352 2.146 10.477 1 98.75 245 LEU B O 1
ATOM 4111 N N . GLY B 1 246 ? -7.727 1.358 12.094 1 98.81 246 GLY B N 1
ATOM 4112 C CA . GLY B 1 246 ? -7.02 0.095 12.227 1 98.81 246 GLY B CA 1
ATOM 4113 C C . GLY B 1 246 ? -7.051 -0.745 10.961 1 98.81 246 GLY B C 1
ATOM 4114 O O . GLY B 1 246 ? -6.055 -1.376 10.609 1 98.81 246 GLY B O 1
ATOM 4115 N N . VAL B 1 247 ? -8.172 -0.775 10.281 1 98.69 247 VAL B N 1
ATOM 4116 C CA . VAL B 1 247 ? -8.32 -1.517 9.031 1 98.69 247 VAL B CA 1
ATOM 4117 C C . VAL B 1 247 ? -7.336 -0.98 7.992 1 98.69 247 VAL B C 1
ATOM 4119 O O . VAL B 1 247 ? -6.625 -1.753 7.344 1 98.69 247 VAL B O 1
ATOM 4122 N N . GLY B 1 248 ? -7.293 0.359 7.836 1 98.69 248 GLY B N 1
ATOM 4123 C CA . GLY B 1 248 ? -6.336 0.965 6.922 1 98.69 248 GLY B CA 1
ATOM 4124 C C . GLY B 1 248 ? -4.895 0.668 7.285 1 98.69 248 GLY B C 1
ATOM 4125 O O . GLY B 1 248 ? -4.082 0.349 6.414 1 98.69 248 GLY B O 1
ATOM 4126 N N . ILE B 1 249 ? -4.602 0.714 8.57 1 98.62 249 ILE B N 1
ATOM 4127 C CA . ILE B 1 249 ? -3.25 0.464 9.062 1 98.62 249 ILE B CA 1
ATOM 4128 C C . ILE B 1 249 ? -2.852 -0.98 8.766 1 98.62 249 ILE B C 1
ATOM 4130 O O . ILE B 1 249 ? -1.724 -1.244 8.344 1 98.62 249 ILE B O 1
ATOM 4134 N N . ALA B 1 250 ? -3.752 -1.912 9 1 98.31 250 ALA B N 1
ATOM 4135 C CA . ALA B 1 250 ? -3.459 -3.314 8.711 1 98.31 250 ALA B CA 1
ATOM 4136 C C . ALA B 1 250 ? -3.104 -3.512 7.242 1 98.31 250 ALA B C 1
ATOM 4138 O O . ALA B 1 250 ? -2.164 -4.242 6.918 1 98.31 250 ALA B O 1
ATOM 4139 N N . SER B 1 251 ? -3.844 -2.883 6.371 1 98.5 251 SER B N 1
ATOM 4140 C CA . SER B 1 251 ? -3.561 -2.969 4.941 1 98.5 251 SER B CA 1
ATOM 4141 C C . SER B 1 251 ? -2.152 -2.48 4.625 1 98.5 251 SER B C 1
ATOM 4143 O O . SER B 1 251 ? -1.402 -3.15 3.912 1 98.5 251 SER B O 1
ATOM 4145 N N . LEU B 1 252 ? -1.789 -1.356 5.172 1 98.31 252 LEU B N 1
ATOM 4146 C CA . LEU B 1 252 ? -0.472 -0.781 4.926 1 98.31 252 LEU B CA 1
ATOM 4147 C C . LEU B 1 252 ? 0.625 -1.658 5.52 1 98.31 252 LEU B C 1
ATOM 4149 O O . LEU B 1 252 ? 1.663 -1.873 4.891 1 98.31 252 LEU B O 1
ATOM 4153 N N . ALA B 1 253 ? 0.379 -2.172 6.695 1 97.5 253 ALA B N 1
ATOM 4154 C CA . ALA B 1 253 ? 1.349 -3.053 7.344 1 97.5 253 ALA B CA 1
ATOM 4155 C C . ALA B 1 253 ? 1.532 -4.344 6.551 1 97.5 253 ALA B C 1
ATOM 4157 O O . ALA B 1 253 ? 2.639 -4.883 6.48 1 97.5 253 ALA B O 1
ATOM 4158 N N . ASN B 1 254 ? 0.457 -4.848 5.992 1 97.06 254 ASN B N 1
ATOM 4159 C CA . ASN B 1 254 ? 0.531 -6.047 5.164 1 97.06 254 ASN B CA 1
ATOM 4160 C C . ASN B 1 254 ? 1.395 -5.824 3.928 1 97.06 254 ASN B C 1
ATOM 4162 O O . ASN B 1 254 ? 2.08 -6.738 3.469 1 97.06 254 ASN B O 1
ATOM 4166 N N . ILE B 1 255 ? 1.389 -4.645 3.426 1 97.75 255 ILE B N 1
ATOM 4167 C CA . ILE B 1 255 ? 2.184 -4.309 2.25 1 97.75 255 ILE B CA 1
ATOM 4168 C C . ILE B 1 255 ? 3.645 -4.117 2.652 1 97.75 255 ILE B C 1
ATOM 4170 O O . ILE B 1 255 ? 4.543 -4.711 2.051 1 97.75 255 ILE B O 1
ATOM 4174 N N . PHE B 1 256 ? 3.92 -3.379 3.764 1 96.81 256 PHE B N 1
ATOM 4175 C CA . PHE B 1 256 ? 5.246 -2.795 3.926 1 96.81 256 PHE B CA 1
ATOM 4176 C C . PHE B 1 256 ? 6.031 -3.527 5.008 1 96.81 256 PHE B C 1
ATOM 4178 O O . PHE B 1 256 ? 7.25 -3.377 5.102 1 96.81 256 PHE B O 1
ATOM 4185 N N . GLU B 1 257 ? 5.473 -4.312 5.809 1 94.5 257 GLU B N 1
ATOM 4186 C CA . GLU B 1 257 ? 6.164 -4.945 6.93 1 94.5 257 GLU B CA 1
ATOM 4187 C C . GLU B 1 257 ? 6.969 -3.922 7.727 1 94.5 257 GLU B C 1
ATOM 4189 O O . GLU B 1 257 ? 8.18 -4.066 7.887 1 94.5 257 GLU B O 1
ATOM 4194 N N . VAL B 1 258 ? 6.414 -3.02 8.383 1 94.06 258 VAL B N 1
ATOM 4195 C CA . VAL B 1 258 ? 7.102 -1.898 9.016 1 94.06 258 VAL B CA 1
ATOM 4196 C C . VAL B 1 258 ? 7.383 -2.225 10.484 1 94.06 258 VAL B C 1
ATOM 4198 O O . VAL B 1 258 ? 6.746 -3.105 11.062 1 94.06 258 VAL B O 1
ATOM 4201 N N . GLU B 1 259 ? 8.336 -1.489 11.055 1 96.12 259 GLU B N 1
ATOM 4202 C CA . GLU B 1 259 ? 8.688 -1.624 12.461 1 96.12 259 GLU B CA 1
ATOM 4203 C C . GLU B 1 259 ? 7.625 -0.985 13.359 1 96.12 259 GLU B C 1
ATOM 4205 O O . GLU B 1 259 ? 7.414 -1.422 14.492 1 96.12 259 GLU B O 1
ATOM 4210 N N . ALA B 1 260 ? 6.984 0.053 12.781 1 97.31 260 ALA B N 1
ATOM 4211 C CA . ALA B 1 260 ? 5.934 0.738 13.531 1 97.31 260 ALA B CA 1
ATOM 4212 C C . ALA B 1 260 ? 5.051 1.564 12.602 1 97.31 260 ALA B C 1
ATOM 4214 O O . ALA B 1 260 ? 5.469 1.932 11.5 1 97.31 260 ALA B O 1
ATOM 4215 N N . VAL B 1 261 ? 3.871 1.727 13.055 1 98.31 261 VAL B N 1
ATOM 4216 C CA . VAL B 1 261 ? 2.969 2.734 12.508 1 98.31 261 VAL B CA 1
ATOM 4217 C C . VAL B 1 261 ? 2.809 3.881 13.5 1 98.31 261 VAL B C 1
ATOM 4219 O O . VAL B 1 261 ? 2.305 3.682 14.609 1 98.31 261 VAL B O 1
ATOM 4222 N N . VAL B 1 262 ? 3.281 5.043 13.094 1 98.31 262 VAL B N 1
ATOM 4223 C CA . VAL B 1 262 ? 3.203 6.238 13.93 1 98.31 262 VAL B CA 1
ATOM 4224 C C . VAL B 1 262 ? 1.988 7.07 13.523 1 98.31 262 VAL B C 1
ATOM 4226 O O . VAL B 1 262 ? 1.806 7.387 12.344 1 98.31 262 VAL B O 1
ATOM 4229 N N . VAL B 1 263 ? 1.148 7.387 14.5 1 98.44 263 VAL B N 1
ATOM 4230 C CA . VAL B 1 263 ? -0.078 8.117 14.203 1 98.44 263 VAL B CA 1
ATOM 4231 C C . VAL B 1 263 ? 0.01 9.531 14.781 1 98.44 263 VAL B C 1
ATOM 4233 O O . VAL B 1 263 ? 0.239 9.711 15.977 1 98.44 263 VAL B O 1
ATOM 4236 N N . GLY B 1 264 ? -0.055 10.453 13.867 1 97 264 GLY B N 1
ATOM 4237 C CA . GLY B 1 264 ? -0.11 11.859 14.25 1 97 264 GLY B CA 1
ATOM 4238 C C . GLY B 1 264 ? -1.42 12.523 13.875 1 97 264 GLY B C 1
ATOM 4239 O O . GLY B 1 264 ? -2.432 11.852 13.672 1 97 264 GLY B O 1
ATOM 4240 N N . GLY B 1 265 ? -1.4 13.891 13.906 1 93.12 265 GLY B N 1
ATOM 4241 C CA . GLY B 1 265 ? -2.609 14.648 13.625 1 93.12 265 GLY B CA 1
ATOM 4242 C C . GLY B 1 265 ? -3.377 15.031 14.875 1 93.12 265 GLY B C 1
ATOM 4243 O O . GLY B 1 265 ? -3.072 14.547 15.969 1 93.12 265 GLY B O 1
ATOM 4244 N N . GLY B 1 266 ? -4.32 15.867 14.672 1 90.31 266 GLY B N 1
ATOM 4245 C CA . GLY B 1 266 ? -5.031 16.453 15.797 1 90.31 266 GLY B CA 1
ATOM 4246 C C . GLY B 1 266 ? -5.805 15.445 16.609 1 90.31 266 GLY B C 1
ATOM 4247 O O . GLY B 1 266 ? -5.93 15.586 17.828 1 90.31 266 GLY B O 1
ATOM 4248 N N . LEU B 1 267 ? -6.277 14.406 16.078 1 93 267 LEU B N 1
ATOM 4249 C CA . LEU B 1 267 ? -7.16 13.469 16.75 1 93 267 LEU B CA 1
ATOM 4250 C C . LEU B 1 267 ? -6.367 12.508 17.625 1 93 267 LEU B C 1
ATOM 4252 O O . LEU B 1 267 ? -6.934 11.828 18.484 1 93 267 LEU B O 1
ATOM 4256 N N . VAL B 1 268 ? -5.07 12.422 17.438 1 93.19 268 VAL B N 1
ATOM 4257 C CA . VAL B 1 268 ? -4.27 11.477 18.203 1 93.19 268 VAL B CA 1
ATOM 4258 C C . VAL B 1 268 ? -4.223 11.906 19.672 1 93.19 268 VAL B C 1
ATOM 4260 O O . VAL B 1 268 ? -3.938 11.094 20.547 1 93.19 268 VAL B O 1
ATOM 4263 N N . GLU B 1 269 ? -4.527 13.172 19.922 1 90.88 269 GLU B N 1
ATOM 4264 C CA . GLU B 1 269 ? -4.531 13.688 21.281 1 90.88 269 GLU B CA 1
ATOM 4265 C C . GLU B 1 269 ? -5.617 13.023 22.125 1 90.88 269 GLU B C 1
ATOM 4267 O O . GLU B 1 269 ? -5.578 13.086 23.359 1 90.88 269 GLU B O 1
ATOM 4272 N N . THR B 1 270 ? -6.543 12.375 21.516 1 93.81 270 THR B N 1
ATOM 4273 C CA . THR B 1 270 ? -7.613 11.68 22.219 1 93.81 270 THR B CA 1
ATOM 4274 C C . THR B 1 270 ? -7.129 10.336 22.734 1 93.81 270 THR B C 1
ATOM 4276 O O . THR B 1 270 ? -7.867 9.633 23.438 1 93.81 270 THR B O 1
ATOM 4279 N N . GLY B 1 271 ? -5.934 9.961 22.375 1 95.38 271 GLY B N 1
ATOM 4280 C CA . GLY B 1 271 ? -5.254 8.82 22.969 1 95.38 271 GLY B CA 1
ATOM 4281 C C . GLY B 1 271 ? -5.93 7.5 22.672 1 95.38 271 GLY B C 1
ATOM 4282 O O . GLY B 1 271 ? -6.207 7.188 21.5 1 95.38 271 GLY B O 1
ATOM 4283 N N . GLU B 1 272 ? -6.246 6.844 23.766 1 97.38 272 GLU B N 1
ATOM 4284 C CA . GLU B 1 272 ? -6.73 5.473 23.656 1 97.38 272 GLU B CA 1
ATOM 4285 C C . GLU B 1 272 ? -8.164 5.434 23.125 1 97.38 272 GLU B C 1
ATOM 4287 O O . GLU B 1 272 ? -8.633 4.391 22.656 1 97.38 272 GLU B O 1
ATOM 4292 N N . LEU B 1 273 ? -8.844 6.59 23.172 1 97.06 273 LEU B N 1
ATOM 4293 C CA . LEU B 1 273 ? -10.164 6.652 22.562 1 97.06 273 LEU B CA 1
ATOM 4294 C C . LEU B 1 273 ? -10.078 6.324 21.062 1 97.06 273 LEU B C 1
ATOM 4296 O O . LEU B 1 273 ? -10.992 5.699 20.516 1 97.06 273 LEU B O 1
ATOM 4300 N N . LEU B 1 274 ? -9.039 6.766 20.438 1 98 274 LEU B N 1
ATOM 4301 C CA . LEU B 1 274 ? -8.828 6.535 19.016 1 98 274 LEU B CA 1
ATOM 4302 C C . LEU B 1 274 ? -7.93 5.32 18.781 1 98 274 LEU B C 1
ATOM 4304 O O . LEU B 1 274 ? -8.273 4.43 18.016 1 98 274 LEU B O 1
ATOM 4308 N N . LEU B 1 275 ? -6.824 5.266 19.516 1 98.56 275 LEU B N 1
ATOM 4309 C CA . LEU B 1 275 ? -5.77 4.309 19.203 1 98.56 275 LEU B CA 1
ATOM 4310 C C . LEU B 1 275 ? -6.125 2.916 19.719 1 98.56 275 LEU B C 1
ATOM 4312 O O . LEU B 1 275 ? -5.691 1.911 19.141 1 98.56 275 LEU B O 1
ATOM 4316 N N . GLY B 1 276 ? -6.867 2.814 20.812 1 98.62 276 GLY B N 1
ATOM 4317 C CA . GLY B 1 276 ? -7.301 1.518 21.297 1 98.62 276 GLY B CA 1
ATOM 4318 C C . GLY B 1 276 ? -8.023 0.688 20.266 1 98.62 276 GLY B C 1
ATOM 4319 O O . GLY B 1 276 ? -7.531 -0.369 19.859 1 98.62 276 GLY B O 1
ATOM 4320 N N . PRO B 1 277 ? -9.18 1.224 19.781 1 98.69 277 PRO B N 1
ATOM 4321 C CA . PRO B 1 277 ? -9.906 0.499 18.75 1 98.69 277 PRO B CA 1
ATOM 4322 C C . PRO B 1 277 ? -9.078 0.3 17.469 1 98.69 277 PRO B C 1
ATOM 4324 O O . PRO B 1 277 ? -9.242 -0.705 16.781 1 98.69 277 PRO B O 1
ATOM 4327 N N . ALA B 1 278 ? -8.227 1.214 17.172 1 98.75 278 ALA B N 1
ATOM 4328 C CA . ALA B 1 278 ? -7.371 1.069 16 1 98.75 278 ALA B CA 1
ATOM 4329 C C . ALA B 1 278 ? -6.465 -0.153 16.141 1 98.75 278 ALA B C 1
ATOM 4331 O O . ALA B 1 278 ? -6.32 -0.928 15.188 1 98.75 278 ALA B O 1
ATOM 4332 N N . ARG B 1 279 ? -5.852 -0.323 17.297 1 98.75 279 ARG B N 1
ATOM 4333 C CA . ARG B 1 279 ? -4.965 -1.455 17.547 1 98.75 279 ARG B CA 1
ATOM 4334 C C . ARG B 1 279 ? -5.727 -2.775 17.469 1 98.75 279 ARG B C 1
ATOM 4336 O O . ARG B 1 279 ? -5.223 -3.758 16.922 1 98.75 279 ARG B O 1
ATOM 4343 N N . ILE B 1 280 ? -6.898 -2.777 18 1 98.44 280 ILE B N 1
ATOM 4344 C CA . ILE B 1 280 ? -7.727 -3.979 17.969 1 98.44 280 ILE B CA 1
ATOM 4345 C C . ILE B 1 280 ? -8.031 -4.363 16.531 1 98.44 280 ILE B C 1
ATOM 4347 O O . ILE B 1 280 ? -7.832 -5.512 16.125 1 98.44 280 ILE B O 1
ATOM 4351 N N . ALA B 1 281 ? -8.438 -3.426 15.742 1 98.44 281 ALA B N 1
ATOM 4352 C CA . ALA B 1 281 ? -8.797 -3.688 14.352 1 98.44 281 ALA B CA 1
ATOM 4353 C C . ALA B 1 281 ? -7.57 -4.07 13.531 1 98.44 281 ALA B C 1
ATOM 4355 O O . ALA B 1 281 ? -7.633 -4.977 12.695 1 98.44 281 ALA B O 1
ATOM 4356 N N . ALA B 1 282 ? -6.48 -3.365 13.789 1 98.5 282 ALA B N 1
ATOM 4357 C CA . ALA B 1 282 ? -5.254 -3.672 13.055 1 98.5 282 ALA B CA 1
ATOM 4358 C C . ALA B 1 282 ? -4.824 -5.117 13.281 1 98.5 282 ALA B C 1
ATOM 4360 O O . ALA B 1 282 ? -4.383 -5.793 12.352 1 98.5 282 ALA B O 1
ATOM 4361 N N . ARG B 1 283 ? -4.926 -5.562 14.461 1 97.81 283 ARG B N 1
ATOM 4362 C CA . ARG B 1 283 ? -4.594 -6.945 14.781 1 97.81 283 ARG B CA 1
ATOM 4363 C C . ARG B 1 283 ? -5.566 -7.91 14.117 1 97.81 283 ARG B C 1
ATOM 4365 O O . ARG B 1 283 ? -5.156 -8.953 13.594 1 97.81 283 ARG B O 1
ATOM 4372 N N . GLU B 1 284 ? -6.812 -7.582 14.164 1 97.06 284 GLU B N 1
ATOM 4373 C CA . GLU B 1 284 ? -7.863 -8.414 13.586 1 97.06 284 GLU B CA 1
ATOM 4374 C C . GLU B 1 284 ? -7.637 -8.625 12.086 1 97.06 284 GLU B C 1
ATOM 4376 O O . GLU B 1 284 ? -7.867 -9.719 11.57 1 97.06 284 GLU B O 1
ATOM 4381 N N . TYR B 1 285 ? -7.125 -7.652 11.383 1 97.62 285 TYR B N 1
ATOM 4382 C CA . TYR B 1 285 ? -7.023 -7.703 9.93 1 97.62 285 TYR B CA 1
ATOM 4383 C C . TYR B 1 285 ? -5.582 -7.926 9.492 1 97.62 285 TYR B C 1
ATOM 4385 O O . TYR B 1 285 ? -5.258 -7.781 8.312 1 97.62 285 TYR B O 1
ATOM 4393 N N . ALA B 1 286 ? -4.699 -8.25 10.445 1 96.69 286 ALA B N 1
ATOM 4394 C CA . ALA B 1 286 ? -3.309 -8.547 10.117 1 96.69 286 ALA B CA 1
ATOM 4395 C C . ALA B 1 286 ? -3.201 -9.867 9.352 1 96.69 286 ALA B C 1
ATOM 4397 O O . ALA B 1 286 ? -3.861 -10.852 9.695 1 96.69 286 ALA B O 1
ATOM 4398 N N . TYR B 1 287 ? -2.377 -9.852 8.289 1 94.69 287 TYR B N 1
ATOM 4399 C CA . TYR B 1 287 ? -2.096 -11.07 7.547 1 94.69 287 TYR B CA 1
ATOM 4400 C C . TYR B 1 287 ? -1.028 -11.906 8.25 1 94.69 287 TYR B C 1
ATOM 4402 O O . TYR B 1 287 ? 0.057 -11.406 8.555 1 94.69 287 TYR B O 1
ATOM 4410 N N . ALA B 1 288 ? -1.308 -13.219 8.531 1 92.12 288 ALA B N 1
ATOM 4411 C CA . ALA B 1 288 ? -0.393 -14.188 9.125 1 92.12 288 ALA B CA 1
ATOM 4412 C C . ALA B 1 288 ? 0.319 -13.594 10.336 1 92.12 288 ALA B C 1
ATOM 4414 O O . ALA B 1 288 ? 1.548 -13.648 10.43 1 92.12 288 ALA B O 1
ATOM 4415 N N . PRO B 1 289 ? -0.495 -13.078 11.312 1 92.56 289 PRO B N 1
ATOM 4416 C CA . PRO B 1 289 ? 0.108 -12.344 12.43 1 92.56 289 PRO B CA 1
ATOM 4417 C C . PRO B 1 289 ? 1.056 -13.211 13.258 1 92.56 289 PRO B C 1
ATOM 4419 O O . PRO B 1 289 ? 1.999 -12.688 13.859 1 92.56 289 PRO B O 1
ATOM 4422 N N . THR B 1 290 ? 0.917 -14.469 13.258 1 90.31 290 THR B N 1
ATOM 4423 C CA . THR B 1 290 ? 1.79 -15.336 14.039 1 90.31 290 THR B CA 1
ATOM 4424 C C . THR B 1 290 ? 3.164 -15.453 13.383 1 90.31 290 THR B C 1
ATOM 4426 O O . THR B 1 290 ? 4.184 -15.469 14.078 1 90.31 290 THR B O 1
ATOM 4429 N N . ALA B 1 291 ? 3.18 -15.477 12.102 1 89.19 291 ALA B N 1
ATOM 4430 C CA . ALA B 1 291 ? 4.438 -15.617 11.367 1 89.19 291 ALA B CA 1
ATOM 4431 C C . ALA B 1 291 ? 5.113 -14.266 11.164 1 89.19 291 ALA B C 1
ATOM 4433 O O . ALA B 1 291 ? 6.344 -14.172 11.227 1 89.19 291 ALA B O 1
ATOM 4434 N N . ARG B 1 292 ? 4.344 -13.211 10.992 1 92.69 292 ARG B N 1
ATOM 4435 C CA . ARG B 1 292 ? 4.883 -11.93 10.562 1 92.69 292 ARG B CA 1
ATOM 4436 C C . ARG B 1 292 ? 4.938 -10.938 11.719 1 92.69 292 ARG B C 1
ATOM 4438 O O . ARG B 1 292 ? 5.664 -9.945 11.656 1 92.69 292 ARG B O 1
ATOM 4445 N N . GLY B 1 293 ? 4.137 -11.219 12.766 1 91.56 293 GLY B N 1
ATOM 4446 C CA . GLY B 1 293 ? 3.949 -10.211 13.797 1 91.56 293 GLY B CA 1
ATOM 4447 C C . GLY B 1 293 ? 2.992 -9.102 13.391 1 91.56 293 GLY B C 1
ATOM 4448 O O . GLY B 1 293 ? 2.475 -9.109 12.273 1 91.56 293 GLY B O 1
ATOM 4449 N N . VAL B 1 294 ? 2.646 -8.258 14.352 1 95.38 294 VAL B N 1
ATOM 4450 C CA . VAL B 1 294 ? 1.815 -7.078 14.133 1 95.38 294 VAL B CA 1
ATOM 4451 C C . VAL B 1 294 ? 2.596 -5.82 14.508 1 95.38 294 VAL B C 1
ATOM 4453 O O . VAL B 1 294 ? 3.131 -5.719 15.609 1 95.38 294 VAL B O 1
ATOM 4456 N N . ALA B 1 295 ? 2.707 -4.902 13.578 1 95.31 295 ALA B N 1
ATOM 4457 C CA . ALA B 1 295 ? 3.445 -3.668 13.836 1 95.31 295 ALA B CA 1
ATOM 4458 C C . ALA B 1 295 ? 2.791 -2.861 14.953 1 95.31 295 ALA B C 1
ATOM 4460 O O . ALA B 1 295 ? 1.567 -2.711 14.984 1 95.31 295 ALA B O 1
ATOM 4461 N N . PRO B 1 296 ? 3.574 -2.389 15.883 1 97.25 296 PRO B N 1
ATOM 4462 C CA . PRO B 1 296 ? 2.984 -1.515 16.891 1 97.25 296 PRO B CA 1
ATOM 4463 C C . PRO B 1 296 ? 2.436 -0.216 16.312 1 97.25 296 PRO B C 1
ATOM 4465 O O . PRO B 1 296 ? 2.99 0.312 15.344 1 97.25 296 PRO B O 1
ATOM 4468 N N . ILE B 1 297 ? 1.344 0.254 16.891 1 98.38 297 ILE B N 1
ATOM 4469 C CA . ILE B 1 297 ? 0.741 1.546 16.578 1 98.38 297 ILE B CA 1
ATOM 4470 C C . ILE B 1 297 ? 0.995 2.521 17.734 1 98.38 297 ILE B C 1
ATOM 4472 O O . ILE B 1 297 ? 0.507 2.318 18.844 1 98.38 297 ILE B O 1
ATOM 4476 N N . VAL B 1 298 ? 1.772 3.57 17.453 1 97.81 298 VAL B N 1
ATOM 4477 C CA . VAL B 1 298 ? 2.203 4.473 18.516 1 97.81 298 VAL B CA 1
ATOM 4478 C C . VAL B 1 298 ? 1.887 5.914 18.141 1 97.81 298 VAL B C 1
ATOM 4480 O O . VAL B 1 298 ? 1.851 6.254 16.953 1 97.81 298 VAL B O 1
ATOM 4483 N N . PRO B 1 299 ? 1.598 6.789 19.125 1 97.5 299 PRO B N 1
ATOM 4484 C CA . PRO B 1 299 ? 1.381 8.203 18.797 1 97.5 299 PRO B CA 1
ATOM 4485 C C . PRO B 1 299 ? 2.658 8.906 18.359 1 97.5 299 PRO B C 1
ATOM 4487 O O . PRO B 1 299 ? 3.756 8.531 18.766 1 97.5 299 PRO B O 1
ATOM 4490 N N . ALA B 1 300 ? 2.52 9.875 17.531 1 97 300 ALA B N 1
ATOM 4491 C CA . ALA B 1 300 ? 3.646 10.695 17.094 1 97 300 ALA B CA 1
ATOM 4492 C C . ALA B 1 300 ? 4.238 11.492 18.25 1 97 300 ALA B C 1
ATOM 4494 O O . ALA B 1 300 ? 3.529 11.828 19.203 1 97 300 ALA B O 1
ATOM 4495 N N . ASN B 1 301 ? 5.48 11.836 18.125 1 95.12 301 ASN B N 1
ATOM 4496 C CA . ASN B 1 301 ? 6.219 12.5 19.203 1 95.12 301 ASN B CA 1
ATOM 4497 C C . ASN B 1 301 ? 6.168 14.016 19.062 1 95.12 301 ASN B C 1
ATOM 4499 O O . ASN B 1 301 ? 6.227 14.742 20.062 1 95.12 301 ASN B O 1
ATOM 4503 N N . PHE B 1 302 ? 5.977 14.539 17.844 1 94.06 302 PHE B N 1
ATOM 4504 C CA . PHE B 1 302 ? 6.301 15.945 17.625 1 94.06 302 PHE B CA 1
ATOM 4505 C C . PHE B 1 302 ? 5.039 16.75 17.344 1 94.06 302 PHE B C 1
ATOM 4507 O O . PHE B 1 302 ? 5.094 17.984 17.25 1 94.06 302 PHE B O 1
ATOM 4514 N N . GLY B 1 303 ? 3.938 16.078 17.172 1 90.06 303 GLY B N 1
ATOM 4515 C CA . GLY B 1 303 ? 2.668 16.766 17 1 90.06 303 GLY B CA 1
ATOM 4516 C C . GLY B 1 303 ? 2.699 17.797 15.883 1 90.06 303 GLY B C 1
ATOM 4517 O O . GLY B 1 303 ? 3.131 17.5 14.766 1 90.06 303 GLY B O 1
ATOM 4518 N N . ALA B 1 304 ? 2.258 19.016 16.219 1 87.81 304 ALA B N 1
ATOM 4519 C CA . ALA B 1 304 ? 2.119 20.094 15.242 1 87.81 304 ALA B CA 1
ATOM 4520 C C . ALA B 1 304 ? 3.486 20.578 14.766 1 87.81 304 ALA B C 1
ATOM 4522 O O . ALA B 1 304 ? 3.586 21.281 13.75 1 87.81 304 ALA B O 1
ATOM 4523 N N . ALA B 1 305 ? 4.512 20.203 15.438 1 94.56 305 ALA B N 1
ATOM 4524 C CA . ALA B 1 305 ? 5.848 20.688 15.102 1 94.56 305 ALA B CA 1
ATOM 4525 C C . ALA B 1 305 ? 6.512 19.781 14.062 1 94.56 305 ALA B C 1
ATOM 4527 O O . ALA B 1 305 ? 7.523 20.156 13.461 1 94.56 305 ALA B O 1
ATOM 4528 N N . ALA B 1 306 ? 5.93 18.609 13.836 1 95.56 306 ALA B N 1
ATOM 4529 C CA . ALA B 1 306 ? 6.578 17.609 12.992 1 95.56 306 ALA B CA 1
ATOM 4530 C C . ALA B 1 306 ? 6.855 18.156 11.602 1 95.56 306 ALA B C 1
ATOM 4532 O O . ALA B 1 306 ? 7.922 17.922 11.031 1 95.56 306 ALA B O 1
ATOM 4533 N N . GLY B 1 307 ? 5.938 18.891 11.094 1 96.56 307 GLY B N 1
ATOM 4534 C CA . GLY B 1 307 ? 6.07 19.422 9.75 1 96.56 307 GLY B CA 1
ATOM 4535 C C . GLY B 1 307 ? 7.242 20.375 9.594 1 96.56 307 GLY B C 1
ATOM 4536 O O . GLY B 1 307 ? 8.078 20.203 8.703 1 96.56 307 GLY B O 1
ATOM 4537 N N . LYS B 1 308 ? 7.348 21.359 10.477 1 97.69 308 LYS B N 1
ATOM 4538 C CA . LYS B 1 308 ? 8.422 22.359 10.391 1 97.69 308 LYS B CA 1
ATOM 4539 C C . LYS B 1 308 ? 9.773 21.719 10.695 1 97.69 308 LYS B C 1
ATOM 4541 O O . LYS B 1 308 ? 10.773 22.016 10.039 1 97.69 308 LYS B O 1
ATOM 4546 N N . ILE B 1 309 ? 9.773 20.859 11.656 1 98.06 309 ILE B N 1
ATOM 4547 C CA . ILE B 1 309 ? 11.016 20.203 12.039 1 98.06 309 ILE B CA 1
ATOM 4548 C C . ILE B 1 309 ? 11.5 19.312 10.898 1 98.06 309 ILE B C 1
ATOM 4550 O O . ILE B 1 309 ? 12.664 19.406 10.492 1 98.06 309 ILE B O 1
ATOM 4554 N N . GLY B 1 310 ? 10.57 18.516 10.398 1 98 310 GLY B N 1
ATOM 4555 C CA . GLY B 1 310 ? 10.922 17.625 9.297 1 98 310 GLY B CA 1
ATOM 4556 C C . GLY B 1 310 ? 11.383 18.375 8.055 1 98 310 GLY B C 1
ATOM 4557 O O . GLY B 1 310 ? 12.32 17.938 7.383 1 98 310 GLY B O 1
ATOM 4558 N N . ALA B 1 311 ? 10.719 19.453 7.777 1 98.5 311 ALA B N 1
ATOM 4559 C CA . ALA B 1 311 ? 11.102 20.266 6.625 1 98.5 311 ALA B CA 1
ATOM 4560 C C . ALA B 1 311 ? 12.508 20.828 6.793 1 98.5 311 ALA B C 1
ATOM 4562 O O . ALA B 1 311 ? 13.312 20.797 5.855 1 98.5 311 ALA B O 1
ATOM 4563 N N . ALA B 1 312 ? 12.836 21.312 7.949 1 98.56 312 ALA B N 1
ATOM 4564 C CA . ALA B 1 312 ? 14.172 21.844 8.211 1 98.56 312 ALA B CA 1
ATOM 4565 C C . ALA B 1 312 ? 15.227 20.75 8.078 1 98.56 312 ALA B C 1
ATOM 4567 O O . ALA B 1 312 ? 16.281 20.984 7.484 1 98.56 312 ALA B O 1
ATOM 4568 N N . LEU B 1 313 ? 14.906 19.609 8.617 1 97.44 313 LEU B N 1
ATOM 4569 C CA . LEU B 1 313 ? 15.844 18.484 8.539 1 97.44 313 LEU B CA 1
ATOM 4570 C C . LEU B 1 313 ? 16.094 18.078 7.086 1 97.44 313 LEU B C 1
ATOM 4572 O O . LEU B 1 313 ? 17.234 17.797 6.703 1 97.44 313 LEU B O 1
ATOM 4576 N N . LEU B 1 314 ? 15.047 18.078 6.328 1 97.81 314 LEU B N 1
ATOM 4577 C CA . LEU B 1 314 ? 15.172 17.766 4.91 1 97.81 314 LEU B CA 1
ATOM 4578 C C . LEU B 1 314 ? 16.141 18.719 4.227 1 97.81 314 LEU B C 1
ATOM 4580 O O . LEU B 1 314 ? 16.969 18.297 3.414 1 97.81 314 LEU B O 1
ATOM 4584 N N . ALA B 1 315 ? 16.031 19.953 4.559 1 98.06 315 ALA B N 1
ATOM 4585 C CA . ALA B 1 315 ? 16.906 20.984 3.971 1 98.06 315 ALA B CA 1
ATOM 4586 C C . ALA B 1 315 ? 18.359 20.766 4.379 1 98.06 315 ALA B C 1
ATOM 4588 O O . ALA B 1 315 ? 19.266 21 3.584 1 98.06 315 ALA B O 1
ATOM 4589 N N . LEU B 1 316 ? 18.562 20.359 5.566 1 97 316 LEU B N 1
ATOM 4590 C CA . LEU B 1 316 ? 19.906 20.188 6.094 1 97 316 LEU B CA 1
ATOM 4591 C C . LEU B 1 316 ? 20.562 18.938 5.535 1 97 316 LEU B C 1
ATOM 4593 O O . LEU B 1 316 ? 21.797 18.828 5.508 1 97 316 LEU B O 1
ATOM 4597 N N . ASP B 1 317 ? 19.812 17.859 5.195 1 91.75 317 ASP B N 1
ATOM 4598 C CA . ASP B 1 317 ? 20.344 16.641 4.617 1 91.75 317 ASP B CA 1
ATOM 4599 C C . ASP B 1 317 ? 21.016 16.922 3.266 1 91.75 317 ASP B C 1
ATOM 4601 O O . ASP B 1 317 ? 21.969 16.234 2.885 1 91.75 317 ASP B O 1
ATOM 4605 N N . GLY B 1 318 ? 20.844 17.922 2.686 1 75 318 GLY B N 1
ATOM 4606 C CA . GLY B 1 318 ? 21.422 18.188 1.379 1 75 318 GLY B CA 1
ATOM 4607 C C . GLY B 1 318 ? 20.953 17.234 0.306 1 75 318 GLY B C 1
ATOM 4608 O O . GLY B 1 318 ? 19.938 16.547 0.481 1 75 318 GLY B O 1
ATOM 4609 N N . ASP B 1 319 ? 21.641 17.109 -0.924 1 62 319 ASP B N 1
ATOM 4610 C CA . ASP B 1 319 ? 21.281 16.312 -2.094 1 62 319 ASP B CA 1
ATOM 4611 C C . ASP B 1 319 ? 21.656 14.852 -1.896 1 62 319 ASP B C 1
ATOM 4613 O O . ASP B 1 319 ? 22.625 14.539 -1.197 1 62 319 ASP B O 1
#

Sequence (638 aa):
MAGAAAGPRTA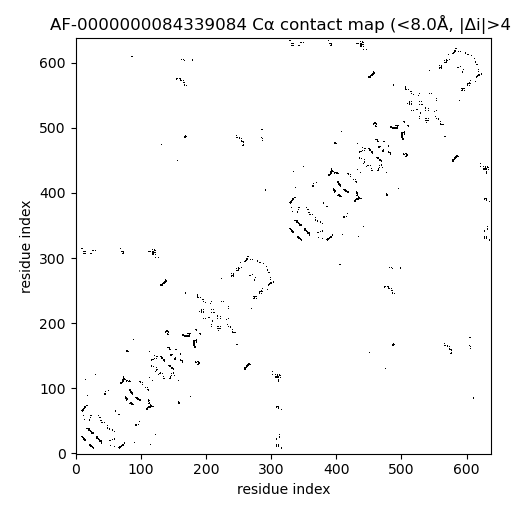IGLDVGGTKIAGAVVDENGTVLAERTEPTPAESDAVAVTAVLERLIEQLRAEHPEVSAIGVGAAGIVQWPAGVLLWAPNNAYRDWPVREQLEKLTGLPVRVDNDANVAALAEARLGEPYRNMVLITVGTGIGGGLVFDDRIYRGPTGMGAELGHIVLNPDGPRCGCGNHGCFEAYASGTALGRMAREAAEDDPDGLIARLGRQTGKVTGRTVVEAVEQGDETARSLFFRLGRWLGVGIASLANIFEVEAVVVGGGLVETGELLLGPARIAAREYAYAPTARGVAPIVPANFGAAAGKIGAALLALDGDMAGAAAGPRTAIGLDVGGTKIAGAVVDENGTVLAERTEPTPAESDAVAVTAVLERLIEQLRAEHPEVSAIGVGAAGIVQWPAGVLLWAPNNAYRDWPVREQLEKLTGLPVRVDNDANVAALAEARLGEPYRNMVLITVGTGIGGGLVFDDRIYRGPTGMGAELGHIVLNPDGPRCGCGNHGCFEAYASGTALGRMAREAAEDDPDGLIARLGRQTGKVTGRTVVEAVEQGDETARSLFFRLGRWLGVGIASLANIFEVEAVVVGGGLVETGELLLGPARIAAREYAYAPTARGVAPIVPANFGAAAGKIGAALLALDGD

Organism: Pseudonocardia thermophila (NCBI:txid1848)

Radius of gyration: 26.78 Å; Cα contacts (8 Å, |Δi|>4): 1598; chains: 2; bounding box: 77×74×56 Å